Protein AF-A0A841FRS4-F1 (afdb_monomer_lite)

Secondary structure (DSSP, 8-state):
---HHHHHHHHHHHTT--HHHHHHHTTS-HHHHHHHHTTSS---HHHHHHHHHHTT--HHHHHHHHHHTT----SB---TTSGGGHHHHHHHHHHHHHTTTS-EEEE-TT-BEEEE-TTHHHHHTTS-GGGGBSS-BHHHHHH-TTTTGGGBTTHHHHHHHHHHHHHHHHHHH--HHHHHHHHHHHSSPP-S-------S-SSPPEEEEETTEEEEEEEEEEE-TT-SBHHHHH-EEEEEEESSHHHHHHHHHHHHHH-SS-------B-----------------------------------------------------------------TT-PPPP--HHHHHHHHHHHHHHHHHHHHHHH-PSPPP--------SS-EE-TTSSEEEETTTEEEEEHHHHHHHHHHH--TTS-EEEEEEEEEEEEETTEEEEEEEEEEE--TT-GGGHHHHHHS-TT--S---EESSHHHHHHHHTTPPTTPPPEEEETTEEES-TT-HHHHHHHHHHHHHHHHHHHHTT-TTS-SSSSBSSSTTSB---SSHHHHHHHHHHS-HHHHHHHHHHHTBGGG--PPTT-EEEEE--TT-TT----TT-S----EEEEEEEEETTEEEEEEE---S-TT-EES-EEEEEESTTTTT--HHHHHHHTSTT-SS-EEEEEE---

Organism: NCBI:txid714109

Sequence (675 aa):
METVGGLLRRWRHERRLSQLDLAIAADVSARHVSLVETGRSRPSAEMVLRLAAHLDVPLRDRNRLLVAAGFAPRYRQRPLDGPDMAAVREAVGRILRAHEPYPALVVDGHWNIVMHNAPVAFFFADADPGLLVAPVNMVRLGLSPHGLGSRIVNLAEVRALFRARLSRQAARTGDPVLAALYAEFFAEPEADAPVPAPAVEVATPMIFRFQGREVRLFSTVTTFGTAQDITLDEISIESYYPADADSAEALRDIADAYAGPSRANLPFRETTAPDLRTHRLHRARNPSRARRPARRAASVDGMTRHGHAEQPLAETVAHVHRPRREDAPAYRVAPDGRLGVLNAGGALALQRRAGNAAVGAILARHAGPRPVVQTYIPVTGGGRLSENRDVYKKGDHELYATEALVNSANVALQRPDASHIGLGITGIKAYTNGKTYGKVTPAYHHHAGDTGNDKLDTLNPSGSTNLMSLWADCGKSSRVVMGTKSGKAPHARWRGGTTSAAYNPATYSDEIYPKMMRKFLDAAKDKSYLTVNVHYTGNPRVLKYPATADEARAQYAALPEYVQRHLDKWAHINSGANPDVGGGYTMNTEYNMPGSGVVPGHRRWNFHWAGVILKDGSDNVTLENYAVGDPAVANQDWNFEMYGTVKKGQTFHDQHLGSGTHGTRASSFEVEPTP

Radius of gyration: 36.07 Å; chains: 1; bounding box: 124×67×96 Å

Structure (mmCIF, N/CA/C/O backbone):
data_AF-A0A841FRS4-F1
#
_entry.id   AF-A0A841FRS4-F1
#
loop_
_atom_site.group_PDB
_atom_site.id
_atom_site.type_symbol
_atom_site.label_atom_id
_atom_site.label_alt_id
_atom_site.label_comp_id
_atom_site.label_asym_id
_atom_site.label_entity_id
_atom_site.label_seq_id
_atom_site.pdbx_PDB_ins_code
_atom_site.Cartn_x
_atom_site.Cartn_y
_atom_site.Cartn_z
_atom_site.occupancy
_atom_site.B_iso_or_equiv
_atom_site.auth_seq_id
_atom_site.auth_comp_id
_atom_site.auth_asym_id
_atom_site.auth_atom_id
_atom_site.pdbx_PDB_model_num
ATOM 1 N N . MET A 1 1 ? -19.106 -1.575 -33.668 1.00 55.91 1 MET A N 1
ATOM 2 C CA . MET A 1 1 ? -18.610 -2.405 -32.549 1.00 55.91 1 MET A CA 1
ATOM 3 C C . MET A 1 1 ? -17.275 -1.840 -32.114 1.00 55.91 1 MET A C 1
ATOM 5 O O . MET A 1 1 ? -16.462 -1.545 -32.983 1.00 55.91 1 MET A O 1
ATOM 9 N N . GLU A 1 2 ? -17.066 -1.632 -30.817 1.00 75.75 2 GLU A N 1
ATOM 10 C CA . GLU A 1 2 ? -15.760 -1.194 -30.316 1.00 75.75 2 GLU A CA 1
ATOM 11 C C . GLU A 1 2 ? -14.730 -2.314 -30.471 1.00 75.75 2 GLU A C 1
ATOM 13 O O . GLU A 1 2 ? -15.018 -3.475 -30.187 1.00 75.75 2 GLU A O 1
ATOM 18 N N . THR A 1 3 ? -13.537 -1.973 -30.953 1.00 91.94 3 THR A N 1
ATOM 19 C CA . THR A 1 3 ? -12.428 -2.923 -31.079 1.00 91.94 3 THR A CA 1
ATOM 20 C C . THR A 1 3 ? -11.752 -3.125 -29.724 1.00 91.94 3 THR A C 1
ATOM 22 O O . THR A 1 3 ? -11.725 -2.209 -28.899 1.00 91.94 3 THR A O 1
ATOM 25 N N . VAL A 1 4 ? -11.129 -4.289 -29.503 1.00 94.50 4 VAL A N 1
ATOM 26 C CA . VAL A 1 4 ? -10.313 -4.529 -28.296 1.00 94.50 4 VAL A CA 1
ATOM 27 C C . VAL A 1 4 ? -9.235 -3.453 -28.105 1.00 94.50 4 VAL A C 1
ATOM 29 O O . VAL A 1 4 ? -9.023 -2.985 -26.990 1.00 94.50 4 VAL A O 1
ATOM 32 N N . GLY A 1 5 ? -8.606 -3.000 -29.195 1.00 94.25 5 GLY A N 1
ATOM 33 C CA . GLY A 1 5 ? -7.614 -1.926 -29.164 1.00 94.25 5 GLY A CA 1
ATOM 34 C C . GLY A 1 5 ? -8.194 -0.584 -28.715 1.00 94.25 5 GLY A C 1
ATOM 35 O O . GLY A 1 5 ? -7.595 0.096 -27.884 1.00 94.25 5 GLY A O 1
ATOM 36 N N . GLY A 1 6 ? -9.388 -0.228 -29.203 1.00 93.69 6 GLY A N 1
ATOM 37 C CA . GLY A 1 6 ? -10.099 0.981 -28.781 1.00 93.69 6 GLY A CA 1
ATOM 38 C C . GLY A 1 6 ? -10.500 0.941 -27.305 1.00 93.69 6 GLY A C 1
ATOM 39 O O . GLY A 1 6 ? -10.307 1.927 -26.594 1.00 93.69 6 GLY A O 1
ATOM 40 N N . LEU A 1 7 ? -10.980 -0.213 -26.832 1.00 92.00 7 LEU A N 1
ATOM 41 C CA . LEU A 1 7 ? -11.322 -0.439 -25.426 1.00 92.00 7 LEU A CA 1
ATOM 42 C C . LEU A 1 7 ? -10.092 -0.324 -24.513 1.00 92.00 7 LEU A C 1
ATOM 44 O O . LEU A 1 7 ? -10.124 0.432 -23.546 1.00 92.00 7 LEU A O 1
ATOM 48 N N . LEU A 1 8 ? -8.991 -1.015 -24.832 1.00 93.62 8 LEU A N 1
ATOM 49 C CA . LEU A 1 8 ? -7.739 -0.938 -24.063 1.00 93.62 8 LEU A CA 1
ATOM 50 C C . LEU A 1 8 ? -7.176 0.485 -24.034 1.00 93.62 8 LEU A C 1
ATOM 52 O O . LEU A 1 8 ? -6.759 0.966 -22.982 1.00 93.62 8 LEU A O 1
ATOM 56 N N . ARG A 1 9 ? -7.220 1.188 -25.172 1.00 93.62 9 ARG A N 1
ATOM 57 C CA . ARG A 1 9 ? -6.808 2.589 -25.255 1.00 93.62 9 ARG A CA 1
ATOM 58 C C . ARG A 1 9 ? -7.649 3.472 -24.332 1.00 93.62 9 ARG A C 1
ATOM 60 O O . ARG A 1 9 ? -7.078 4.323 -23.657 1.00 93.62 9 ARG A O 1
ATOM 67 N N . ARG A 1 10 ? -8.975 3.296 -24.293 1.00 89.88 10 ARG A N 1
ATOM 68 C CA . ARG A 1 10 ? -9.862 4.061 -23.398 1.00 89.88 10 ARG A CA 1
ATOM 69 C C . ARG A 1 10 ? -9.497 3.835 -21.935 1.00 89.88 10 ARG A C 1
ATOM 71 O O . ARG A 1 10 ? -9.205 4.806 -21.246 1.00 89.88 10 ARG A O 1
ATOM 78 N N . TRP A 1 11 ? -9.402 2.572 -21.522 1.00 89.69 11 TRP A N 1
ATOM 79 C CA . TRP A 1 11 ? -8.978 2.188 -20.175 1.00 89.69 11 TRP A CA 1
ATOM 80 C C . TRP A 1 11 ? -7.642 2.821 -19.787 1.00 89.69 11 TRP A C 1
ATOM 82 O O . TRP A 1 11 ? -7.498 3.391 -18.709 1.00 89.69 11 TRP A O 1
ATOM 92 N N . ARG A 1 12 ? -6.668 2.796 -20.699 1.00 92.19 12 ARG A N 1
ATOM 93 C CA . ARG A 1 12 ? -5.364 3.420 -20.482 1.00 92.19 12 ARG A CA 1
ATOM 94 C C . ARG A 1 12 ? -5.454 4.939 -20.290 1.00 92.19 12 ARG A C 1
ATOM 96 O O . ARG A 1 12 ? -4.792 5.470 -19.398 1.00 92.19 12 ARG A O 1
ATOM 103 N N . HIS A 1 13 ? -6.258 5.636 -21.096 1.00 86.81 13 HIS A N 1
ATOM 104 C CA . HIS A 1 13 ? -6.471 7.084 -20.951 1.00 86.81 13 HIS A CA 1
ATOM 105 C C . HIS A 1 13 ? -7.177 7.435 -19.640 1.00 86.81 13 HIS A C 1
ATOM 107 O O . HIS A 1 13 ? -6.750 8.363 -18.958 1.00 86.81 13 HIS A O 1
ATOM 113 N N . GLU A 1 14 ? -8.188 6.665 -19.238 1.00 79.31 14 GLU A N 1
ATOM 114 C CA . GLU A 1 14 ? -8.874 6.842 -17.950 1.00 79.31 14 GLU A CA 1
ATOM 115 C C . GLU A 1 14 ? -7.922 6.663 -16.758 1.00 79.31 14 GLU A C 1
ATOM 117 O O . GLU A 1 14 ? -8.024 7.386 -15.767 1.00 79.31 14 GLU A O 1
ATOM 122 N N . ARG A 1 15 ? -6.953 5.744 -16.864 1.00 78.31 15 ARG A N 1
ATOM 123 C CA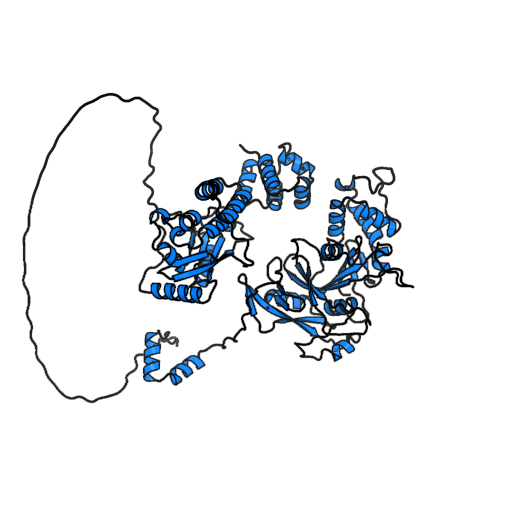 . ARG A 1 15 ? -5.893 5.532 -15.861 1.00 78.31 15 ARG A CA 1
ATOM 124 C C . ARG A 1 15 ? -4.706 6.489 -15.999 1.00 78.31 15 ARG A C 1
ATOM 126 O O . ARG A 1 15 ? -3.776 6.409 -15.205 1.00 78.31 15 ARG A O 1
ATOM 133 N N . ARG A 1 16 ? -4.737 7.404 -16.977 1.00 82.25 16 ARG A N 1
ATOM 134 C CA . ARG A 1 16 ? -3.677 8.388 -17.265 1.00 82.25 16 ARG A CA 1
ATOM 135 C C . ARG A 1 16 ? -2.296 7.759 -17.489 1.00 82.25 16 ARG A C 1
ATOM 137 O O . ARG A 1 16 ? -1.280 8.369 -17.175 1.00 82.25 16 ARG A O 1
ATOM 144 N N . LEU A 1 17 ? -2.258 6.553 -18.052 1.00 81.50 17 LEU A N 1
ATOM 145 C CA . LEU A 1 17 ? -1.013 5.848 -18.356 1.00 81.50 17 LEU A CA 1
ATOM 146 C C . LEU A 1 17 ? -0.582 6.114 -19.803 1.00 81.50 17 LEU A C 1
ATOM 148 O O . LEU A 1 17 ? -1.403 6.120 -20.727 1.00 81.50 17 LEU A O 1
ATOM 152 N N . SER A 1 18 ? 0.715 6.299 -20.052 1.00 89.69 18 SER A N 1
ATOM 153 C CA . SER A 1 18 ? 1.227 6.282 -21.425 1.00 89.69 18 SER A CA 1
ATOM 154 C C . SER A 1 18 ? 1.300 4.842 -21.957 1.00 89.69 18 SER A C 1
ATOM 156 O O . SER A 1 18 ? 1.256 3.871 -21.198 1.00 89.69 18 SER A O 1
ATOM 158 N N . GLN A 1 19 ? 1.412 4.668 -23.281 1.00 89.25 19 GLN A N 1
ATOM 159 C CA . GLN A 1 19 ? 1.651 3.335 -23.866 1.00 89.25 19 GLN A CA 1
ATOM 160 C C . GLN A 1 19 ? 2.943 2.705 -23.325 1.00 89.25 19 GLN A C 1
ATOM 162 O O . GLN A 1 19 ? 3.029 1.484 -23.227 1.00 89.25 19 GLN A O 1
ATOM 167 N N . LEU A 1 20 ? 3.933 3.536 -22.978 1.00 77.31 20 LEU A N 1
ATOM 168 C CA . LEU A 1 20 ? 5.195 3.099 -22.398 1.00 77.31 20 LEU A CA 1
ATOM 169 C C . LEU A 1 20 ? 5.009 2.617 -20.956 1.00 77.31 20 LEU A C 1
ATOM 171 O O . LEU A 1 20 ? 5.483 1.533 -20.633 1.00 77.31 20 LEU A O 1
ATOM 175 N N . ASP A 1 21 ? 4.271 3.357 -20.127 1.00 72.50 21 ASP A N 1
ATOM 176 C CA . ASP A 1 21 ? 4.026 2.972 -18.729 1.00 72.50 21 ASP A CA 1
ATOM 177 C C . ASP A 1 21 ? 3.268 1.647 -18.644 1.00 72.50 21 ASP A C 1
ATOM 179 O O . ASP A 1 21 ? 3.657 0.750 -17.896 1.00 72.50 21 ASP A O 1
ATOM 183 N N . LEU A 1 22 ? 2.234 1.479 -19.478 1.00 84.12 22 LEU A N 1
ATOM 184 C CA . LEU A 1 22 ? 1.501 0.217 -19.567 1.00 84.12 22 LEU A CA 1
ATOM 185 C C . LEU A 1 22 ? 2.404 -0.924 -20.048 1.00 84.12 22 LEU A C 1
ATOM 187 O O . LEU A 1 22 ? 2.323 -2.034 -19.531 1.00 84.12 22 LEU A O 1
ATOM 191 N N . ALA A 1 23 ? 3.268 -0.666 -21.028 1.00 81.56 23 ALA A N 1
ATOM 192 C CA . ALA A 1 23 ? 4.183 -1.672 -21.545 1.00 81.56 23 ALA A CA 1
ATOM 193 C C . ALA A 1 23 ? 5.207 -2.125 -20.495 1.00 81.56 23 ALA A C 1
ATOM 195 O O . ALA A 1 23 ? 5.473 -3.318 -20.390 1.00 81.56 23 ALA A O 1
ATOM 196 N N . ILE A 1 24 ? 5.730 -1.194 -19.690 1.00 72.06 24 ILE A N 1
ATOM 197 C CA . ILE A 1 24 ? 6.633 -1.492 -18.573 1.00 72.06 24 ILE A CA 1
ATOM 198 C C . ILE A 1 24 ? 5.905 -2.310 -17.508 1.00 72.06 24 ILE A C 1
ATOM 200 O O . ILE A 1 24 ? 6.405 -3.358 -17.105 1.00 72.06 24 ILE A O 1
ATOM 204 N N . ALA A 1 25 ? 4.723 -1.856 -17.079 1.00 70.88 25 ALA A N 1
ATOM 205 C CA . ALA A 1 25 ? 3.932 -2.546 -16.066 1.00 70.88 25 ALA A CA 1
ATOM 206 C C . ALA A 1 25 ? 3.606 -3.978 -16.506 1.00 70.88 25 ALA A C 1
ATOM 208 O O . ALA A 1 25 ? 3.801 -4.920 -15.744 1.00 70.88 25 ALA A O 1
ATOM 209 N N . ALA A 1 26 ? 3.197 -4.131 -17.765 1.00 79.31 26 ALA A N 1
ATOM 210 C CA . ALA A 1 26 ? 2.858 -5.408 -18.359 1.00 79.31 26 ALA A CA 1
ATOM 211 C C . ALA A 1 26 ? 4.053 -6.198 -18.890 1.00 79.31 26 ALA A C 1
ATOM 213 O O . ALA A 1 26 ? 3.813 -7.250 -19.460 1.00 79.31 26 ALA A O 1
ATOM 214 N N . ASP A 1 27 ? 5.300 -5.748 -18.727 1.00 80.44 27 ASP A N 1
ATOM 215 C CA . ASP A 1 27 ? 6.506 -6.408 -19.254 1.00 80.44 27 ASP A CA 1
ATOM 216 C C . ASP A 1 27 ? 6.335 -6.880 -20.724 1.00 80.44 27 ASP A C 1
ATOM 218 O O . ASP A 1 27 ? 6.475 -8.044 -21.106 1.00 80.44 27 ASP A O 1
ATOM 222 N N . VAL A 1 28 ? 5.958 -5.918 -21.570 1.00 84.50 28 VAL A N 1
ATOM 223 C CA . VAL A 1 28 ? 5.842 -6.039 -23.031 1.00 84.50 28 VAL A CA 1
ATOM 224 C C . VAL A 1 28 ? 6.483 -4.825 -23.708 1.00 84.50 28 VAL A C 1
ATOM 226 O O . VAL A 1 28 ? 6.832 -3.842 -23.065 1.00 84.50 28 VAL A O 1
ATOM 229 N N . SER A 1 29 ? 6.652 -4.849 -25.035 1.00 82.50 29 SER A N 1
ATOM 230 C CA . SER A 1 29 ? 7.162 -3.665 -25.742 1.00 82.50 29 SER A CA 1
ATOM 231 C C . SER A 1 29 ? 6.070 -2.610 -25.952 1.00 82.50 29 SER A C 1
ATOM 233 O O . SER A 1 29 ? 4.941 -2.935 -26.325 1.00 82.50 29 SER A O 1
ATOM 235 N N . ALA A 1 30 ? 6.424 -1.327 -25.822 1.00 80.81 30 ALA A N 1
ATOM 236 C CA . ALA A 1 30 ? 5.524 -0.211 -26.140 1.00 80.81 30 ALA A CA 1
ATOM 237 C C . ALA A 1 30 ? 5.029 -0.264 -27.597 1.00 80.81 30 ALA A C 1
ATOM 239 O O . ALA A 1 30 ? 3.873 0.043 -27.885 1.00 80.81 30 ALA A O 1
ATOM 240 N N . ARG A 1 31 ? 5.874 -0.757 -28.517 1.00 83.94 31 ARG A N 1
ATOM 241 C CA . ARG A 1 31 ? 5.486 -1.053 -29.903 1.00 83.94 31 ARG A CA 1
ATOM 242 C C . ARG A 1 31 ? 4.342 -2.068 -29.964 1.00 83.94 31 ARG A C 1
ATOM 244 O O . ARG A 1 31 ? 3.422 -1.881 -30.753 1.00 83.94 31 ARG A O 1
ATOM 251 N N . HIS A 1 32 ? 4.381 -3.125 -29.154 1.00 85.31 32 HIS A N 1
ATOM 252 C CA . HIS A 1 32 ? 3.326 -4.136 -29.123 1.00 85.31 32 HIS A CA 1
ATOM 253 C C . HIS A 1 32 ? 2.005 -3.562 -28.594 1.00 85.31 32 HIS A C 1
ATOM 255 O O . HIS A 1 32 ? 0.976 -3.758 -29.234 1.00 85.31 32 HIS A O 1
ATOM 261 N N . VAL A 1 33 ? 2.040 -2.778 -27.508 1.00 90.88 33 VAL A N 1
ATOM 262 C CA . VAL A 1 33 ? 0.860 -2.052 -26.992 1.00 90.88 33 VAL A CA 1
ATOM 263 C C . VAL A 1 33 ? 0.270 -1.137 -28.069 1.00 90.88 33 VAL A C 1
ATOM 265 O O . VAL A 1 33 ? -0.930 -1.172 -28.327 1.00 90.88 33 VAL A O 1
ATOM 268 N N . SER A 1 34 ? 1.120 -0.384 -28.772 1.00 91.94 34 SER A N 1
ATOM 269 C CA . SER A 1 34 ? 0.702 0.506 -29.861 1.00 91.94 34 SER A CA 1
ATOM 270 C C . SER A 1 34 ? 0.026 -0.240 -31.021 1.00 91.94 34 SER A C 1
ATOM 272 O O . SER A 1 34 ? -1.024 0.183 -31.512 1.00 91.94 34 SER A O 1
ATOM 274 N N . LEU A 1 35 ? 0.573 -1.385 -31.444 1.00 91.19 35 LEU A N 1
ATOM 275 C CA . LEU A 1 35 ? -0.026 -2.213 -32.498 1.00 91.19 35 LEU A CA 1
ATOM 276 C C . LEU A 1 35 ? -1.387 -2.787 -32.081 1.00 91.19 35 LEU A C 1
ATOM 278 O O . LEU A 1 35 ? -2.303 -2.810 -32.903 1.00 91.19 35 LEU A O 1
ATOM 282 N N . VAL A 1 36 ? -1.540 -3.189 -30.815 1.00 94.75 36 VAL A N 1
ATOM 283 C CA . VAL A 1 36 ? -2.816 -3.681 -30.277 1.00 94.75 36 VAL A CA 1
ATOM 284 C C . VAL A 1 36 ? -3.855 -2.558 -30.245 1.00 94.75 36 VAL A C 1
ATOM 286 O O . VAL A 1 36 ? -4.956 -2.730 -30.762 1.00 94.75 36 VAL A O 1
ATOM 289 N N . GLU A 1 37 ? -3.506 -1.384 -29.710 1.00 95.56 37 GLU A N 1
ATOM 290 C CA . GLU A 1 37 ? -4.422 -0.236 -29.619 1.00 95.56 37 GLU A CA 1
ATOM 291 C C . GLU A 1 37 ? -4.869 0.298 -30.984 1.00 95.56 37 GLU A C 1
ATOM 293 O O . GLU A 1 37 ? -5.994 0.775 -31.128 1.00 95.56 37 GLU A O 1
ATOM 298 N N . THR A 1 38 ? -4.002 0.208 -31.996 1.00 93.06 38 THR A N 1
ATOM 299 C CA . THR A 1 38 ? -4.298 0.638 -33.374 1.00 93.06 38 THR A CA 1
ATOM 300 C C . THR A 1 38 ? -4.957 -0.448 -34.226 1.00 93.06 38 THR A C 1
ATOM 302 O O . THR A 1 38 ? -5.275 -0.198 -35.386 1.00 93.06 38 THR A O 1
ATOM 305 N N . GLY A 1 39 ? -5.159 -1.656 -33.684 1.00 90.56 39 GLY A N 1
ATOM 306 C CA . GLY A 1 39 ? -5.725 -2.792 -34.417 1.00 90.56 39 GLY A CA 1
ATOM 307 C C . GLY A 1 39 ? -4.799 -3.375 -35.491 1.00 90.56 39 GLY A C 1
ATOM 308 O O . GLY A 1 39 ? -5.239 -4.165 -36.323 1.00 90.56 39 GLY A O 1
ATOM 309 N N . ARG A 1 40 ? -3.514 -3.000 -35.484 1.00 89.00 40 ARG A N 1
ATOM 310 C CA . ARG A 1 40 ? -2.483 -3.508 -36.403 1.00 89.00 40 ARG A CA 1
ATOM 311 C C . ARG A 1 40 ? -1.922 -4.869 -35.985 1.00 89.00 40 ARG A C 1
ATOM 313 O O . ARG A 1 40 ? -1.191 -5.483 -36.757 1.00 89.00 40 ARG A O 1
ATOM 320 N N . SER A 1 41 ? -2.253 -5.349 -34.789 1.00 90.06 41 SER A N 1
ATOM 321 C CA . SER A 1 41 ? -2.001 -6.721 -34.347 1.00 90.06 41 SER A CA 1
ATOM 322 C C . SER A 1 41 ? -3.253 -7.337 -33.724 1.00 90.06 41 SER A C 1
ATOM 324 O O . SER A 1 41 ? -4.112 -6.640 -33.181 1.00 90.06 41 SER A O 1
ATOM 326 N N . ARG A 1 42 ? -3.351 -8.669 -33.795 1.00 89.19 42 ARG A N 1
ATOM 327 C CA . ARG A 1 42 ? -4.353 -9.451 -33.062 1.00 89.19 42 ARG A CA 1
ATOM 328 C C . ARG A 1 42 ? -3.720 -9.960 -31.761 1.00 89.19 42 ARG A C 1
ATOM 330 O O . ARG A 1 42 ? -2.845 -10.823 -31.845 1.00 89.19 42 ARG A O 1
ATOM 337 N N . PRO A 1 43 ? -4.089 -9.430 -30.581 1.00 94.06 43 PRO A N 1
ATOM 338 C CA . PRO A 1 43 ? -3.563 -9.933 -29.316 1.00 94.06 43 PRO A CA 1
ATOM 339 C C . PRO A 1 43 ? -4.119 -11.332 -29.015 1.00 94.06 43 PRO A C 1
ATOM 341 O O . PRO A 1 43 ? -5.250 -11.651 -29.381 1.00 94.06 43 PRO A O 1
ATOM 344 N N . SER A 1 44 ? -3.347 -12.162 -28.312 1.00 94.06 44 SER A N 1
ATOM 345 C CA . SER A 1 44 ? -3.880 -13.392 -27.715 1.00 94.06 44 SER A CA 1
ATOM 346 C C . SER A 1 44 ? -4.808 -13.063 -26.538 1.00 94.06 44 SER A C 1
ATOM 348 O O . SER A 1 44 ? -4.700 -11.989 -25.943 1.00 94.06 44 SER A O 1
ATOM 350 N N . ALA A 1 45 ? -5.678 -14.000 -26.147 1.00 93.38 45 ALA A N 1
ATOM 351 C CA . ALA A 1 45 ? -6.518 -13.846 -24.954 1.00 93.38 45 ALA A CA 1
ATOM 352 C C . ALA A 1 45 ? -5.683 -13.544 -23.695 1.00 93.38 45 ALA A C 1
ATOM 354 O O . ALA A 1 45 ? -6.075 -12.732 -22.863 1.00 93.38 45 ALA A O 1
ATOM 355 N N . GLU A 1 46 ? -4.501 -14.156 -23.595 1.00 94.12 46 GLU A N 1
ATOM 356 C CA . GLU A 1 46 ? -3.575 -13.936 -22.485 1.00 94.12 46 GLU A CA 1
ATOM 357 C C . GLU A 1 46 ? -2.976 -12.528 -22.501 1.00 94.12 46 GLU A C 1
ATOM 359 O O . GLU A 1 46 ? -2.911 -11.870 -21.469 1.00 94.12 46 GLU A O 1
ATOM 364 N N . MET A 1 47 ? -2.618 -12.014 -23.683 1.00 94.31 47 MET A N 1
ATOM 365 C CA . MET A 1 47 ? -2.142 -10.638 -23.829 1.00 94.31 47 MET A CA 1
ATOM 366 C C . MET A 1 47 ? -3.227 -9.622 -23.451 1.00 94.31 47 MET A C 1
ATOM 368 O O . MET A 1 47 ? -2.941 -8.644 -22.765 1.00 94.31 47 MET A O 1
ATOM 372 N N . VAL A 1 48 ? -4.480 -9.864 -23.855 1.00 96.19 48 VAL A N 1
ATOM 373 C CA . VAL A 1 48 ? -5.618 -9.010 -23.477 1.00 96.19 48 VAL A CA 1
ATOM 374 C C . VAL A 1 48 ? -5.762 -8.946 -21.957 1.00 96.19 48 VAL A C 1
ATOM 376 O O . VAL A 1 48 ? -5.877 -7.856 -21.403 1.00 96.19 48 VAL A O 1
ATOM 379 N N . LEU A 1 49 ? -5.713 -10.092 -21.276 1.00 93.50 49 LEU A N 1
ATOM 380 C CA . LEU A 1 49 ? -5.853 -10.150 -19.821 1.00 93.50 49 LEU A CA 1
ATOM 381 C C . LEU A 1 49 ? -4.651 -9.570 -19.082 1.00 93.50 49 LEU A C 1
ATOM 383 O O . LEU A 1 49 ? -4.850 -8.895 -18.077 1.00 93.50 49 LEU A O 1
ATOM 387 N N . ARG A 1 50 ? -3.432 -9.766 -19.598 1.00 92.31 50 ARG A N 1
ATOM 388 C CA . ARG A 1 50 ? -2.212 -9.162 -19.051 1.00 92.31 50 ARG A CA 1
ATOM 389 C C . ARG A 1 50 ? -2.313 -7.638 -19.060 1.00 92.31 50 ARG A C 1
ATOM 391 O O . ARG A 1 50 ? -2.163 -7.011 -18.019 1.00 92.31 50 ARG A O 1
ATOM 398 N N . LEU A 1 51 ? -2.651 -7.041 -20.205 1.00 93.50 51 LEU A N 1
ATOM 399 C CA . LEU A 1 51 ? -2.840 -5.589 -20.307 1.00 93.50 51 LEU A CA 1
ATOM 400 C C . LEU A 1 51 ? -3.998 -5.104 -19.425 1.00 93.50 51 LEU A C 1
ATOM 402 O O . LEU A 1 51 ? -3.866 -4.094 -18.744 1.00 93.50 51 LEU A O 1
ATOM 406 N N . ALA A 1 52 ? -5.112 -5.838 -19.393 1.00 92.31 52 ALA A N 1
ATOM 407 C CA . ALA A 1 52 ? -6.269 -5.488 -18.576 1.00 92.31 52 ALA A CA 1
ATOM 408 C C . ALA A 1 52 ? -5.986 -5.557 -17.063 1.00 92.31 52 ALA A C 1
ATOM 410 O O . ALA A 1 52 ? -6.550 -4.772 -16.302 1.00 92.31 52 ALA A O 1
ATOM 411 N N . ALA A 1 53 ? -5.103 -6.458 -16.621 1.00 85.94 53 ALA A N 1
ATOM 412 C CA . ALA A 1 53 ? -4.670 -6.544 -15.230 1.00 85.94 53 ALA A CA 1
ATOM 413 C C . ALA A 1 53 ? -3.881 -5.300 -14.803 1.00 85.94 53 ALA A C 1
ATOM 415 O O . ALA A 1 53 ? -4.208 -4.705 -13.787 1.00 85.94 53 ALA A O 1
ATOM 416 N N . HIS A 1 54 ? -2.920 -4.848 -15.614 1.00 87.88 54 HIS A N 1
ATOM 417 C CA . HIS A 1 54 ? -2.122 -3.647 -15.318 1.00 87.88 54 HIS A CA 1
ATOM 418 C C . HIS A 1 54 ? -2.870 -2.322 -15.514 1.00 87.88 54 HIS A C 1
ATOM 420 O O . HIS A 1 54 ? -2.372 -1.266 -15.137 1.00 87.88 54 HIS A O 1
ATOM 426 N N . LEU A 1 55 ? -4.058 -2.375 -16.112 1.00 87.25 55 LEU A N 1
ATOM 427 C CA . LEU A 1 55 ? -4.979 -1.248 -16.231 1.00 87.25 55 LEU A CA 1
ATOM 428 C C . LEU A 1 55 ? -6.056 -1.243 -15.131 1.00 87.25 55 LEU A C 1
ATOM 430 O O . LEU A 1 55 ? -6.935 -0.379 -15.158 1.00 87.25 55 LEU A O 1
ATOM 434 N N . ASP A 1 56 ? -6.023 -2.197 -14.191 1.00 81.06 56 ASP A N 1
ATOM 435 C CA . ASP A 1 56 ? -7.064 -2.398 -13.174 1.00 81.06 56 ASP A CA 1
ATOM 436 C C . ASP A 1 56 ? -8.475 -2.412 -13.790 1.00 81.06 56 ASP A C 1
ATOM 438 O O . ASP A 1 56 ? -9.399 -1.719 -13.343 1.00 81.06 56 ASP A O 1
ATOM 442 N N . VAL A 1 57 ? -8.626 -3.163 -14.886 1.00 87.69 57 VAL A N 1
ATOM 443 C CA . VAL A 1 57 ? -9.914 -3.349 -15.564 1.00 87.69 57 VAL A CA 1
ATOM 444 C C . VAL A 1 57 ? -10.762 -4.335 -14.749 1.00 87.69 57 VAL A C 1
ATOM 446 O O . VAL A 1 57 ? -10.266 -5.437 -14.477 1.00 87.69 57 VAL A O 1
ATOM 449 N N . PRO A 1 58 ? -12.020 -4.000 -14.397 1.00 85.25 58 PRO A N 1
ATOM 450 C CA . PRO A 1 58 ? -12.937 -4.896 -13.680 1.00 85.25 58 PRO A CA 1
ATOM 451 C C . PRO A 1 58 ? -13.194 -6.218 -14.416 1.00 85.25 58 PRO A C 1
ATOM 453 O O . PRO A 1 58 ? -13.120 -6.270 -15.648 1.00 85.25 58 PRO A O 1
ATOM 456 N N . LEU A 1 59 ? -13.546 -7.294 -13.700 1.00 89.06 59 LEU A N 1
ATOM 457 C CA . LEU A 1 59 ? -13.707 -8.626 -14.314 1.00 89.06 59 LEU A CA 1
ATOM 458 C C . LEU A 1 59 ? -14.764 -8.656 -15.431 1.00 89.06 59 LEU A C 1
ATOM 460 O O . LEU A 1 59 ? -14.566 -9.305 -16.467 1.00 89.06 59 LEU A O 1
ATOM 464 N N . ARG A 1 60 ? -15.864 -7.912 -15.261 1.00 88.31 60 ARG A N 1
ATOM 465 C CA . ARG A 1 60 ? -16.910 -7.751 -16.283 1.00 88.31 60 ARG A CA 1
ATOM 466 C C . ARG A 1 60 ? -16.350 -7.153 -17.571 1.00 88.31 60 ARG A C 1
ATOM 468 O O . ARG A 1 60 ? -16.613 -7.660 -18.663 1.00 88.31 60 ARG A O 1
ATOM 475 N N . ASP A 1 61 ? -15.540 -6.111 -17.454 1.00 89.25 61 ASP A N 1
ATOM 476 C CA . ASP A 1 61 ? -14.938 -5.433 -18.598 1.00 89.25 61 ASP A CA 1
ATOM 477 C C . ASP A 1 61 ? -13.791 -6.235 -19.218 1.00 89.25 61 ASP A C 1
ATOM 479 O O . ASP A 1 61 ? -13.594 -6.181 -20.432 1.00 89.25 61 ASP A O 1
ATOM 483 N N . ARG A 1 62 ? -13.110 -7.090 -18.446 1.00 92.69 62 ARG A N 1
ATOM 484 C CA . ARG A 1 62 ? -12.187 -8.092 -19.007 1.00 92.69 62 ARG A CA 1
ATOM 485 C C . ARG A 1 62 ? -12.911 -9.079 -19.919 1.00 92.69 62 ARG A C 1
ATOM 487 O O . ARG A 1 62 ? -12.399 -9.402 -20.989 1.00 92.69 62 ARG A O 1
ATOM 494 N N . ASN A 1 63 ? -14.116 -9.518 -19.556 1.00 92.88 63 ASN A N 1
ATOM 495 C CA . ASN A 1 63 ? -14.939 -10.327 -20.458 1.00 92.88 63 ASN A CA 1
ATOM 496 C C . ASN A 1 63 ? -15.353 -9.549 -21.713 1.00 92.88 63 ASN A C 1
ATOM 498 O O . ASN A 1 63 ? -15.298 -10.108 -22.807 1.00 92.88 63 ASN A O 1
ATOM 502 N N . ARG A 1 64 ? -15.709 -8.261 -21.588 1.00 91.88 64 ARG A N 1
ATOM 503 C CA . ARG A 1 64 ? -16.001 -7.405 -22.755 1.00 91.88 64 ARG A CA 1
ATOM 504 C C . ARG A 1 64 ? -14.790 -7.292 -23.688 1.00 91.88 64 ARG A C 1
ATOM 506 O O . ARG A 1 64 ? -14.947 -7.434 -24.898 1.00 91.88 64 ARG A O 1
ATOM 513 N N . LEU A 1 65 ? -13.589 -7.112 -23.136 1.00 94.06 65 LEU A N 1
ATOM 514 C CA . LEU A 1 65 ? -12.330 -7.092 -23.888 1.00 94.06 65 LEU A CA 1
ATOM 515 C C . LEU A 1 65 ? -12.063 -8.415 -24.620 1.00 94.06 65 LEU A C 1
ATOM 517 O O . LEU A 1 65 ? -11.691 -8.398 -25.793 1.00 94.06 65 LEU A O 1
ATOM 521 N N . LEU A 1 66 ? -12.277 -9.554 -23.954 1.00 95.06 66 LEU A N 1
ATOM 522 C CA . LEU A 1 66 ? -12.119 -10.883 -24.552 1.00 95.06 66 LEU A CA 1
ATOM 523 C C . LEU A 1 66 ? -13.082 -11.094 -25.724 1.00 95.06 66 LEU A C 1
ATOM 525 O O . LEU A 1 66 ? -12.646 -11.488 -26.804 1.00 95.06 66 LEU A O 1
ATOM 529 N N . VAL A 1 67 ? -14.362 -10.759 -25.542 1.00 94.81 67 VAL A N 1
ATOM 530 C CA . VAL A 1 67 ? -15.379 -10.866 -26.599 1.00 94.81 67 VAL A CA 1
ATOM 531 C C . VAL A 1 67 ? -15.045 -9.946 -27.774 1.00 94.81 67 VAL A C 1
ATOM 533 O O . VAL A 1 67 ? -15.088 -10.385 -28.922 1.00 94.81 67 VAL A O 1
ATOM 536 N N . ALA A 1 68 ? -14.629 -8.703 -27.511 1.00 93.69 68 ALA A N 1
ATOM 537 C CA . ALA A 1 68 ? -14.202 -7.761 -28.550 1.00 93.69 68 ALA A CA 1
ATOM 538 C C . ALA A 1 68 ? -12.942 -8.219 -29.311 1.00 93.69 68 ALA A C 1
ATOM 540 O O . ALA A 1 68 ? -12.706 -7.778 -30.437 1.00 93.69 68 ALA A O 1
ATOM 541 N N . ALA A 1 69 ? -12.135 -9.099 -28.714 1.00 93.69 69 ALA A N 1
ATOM 542 C CA . ALA A 1 69 ? -10.982 -9.736 -29.345 1.00 93.69 69 ALA A CA 1
ATOM 543 C C . ALA A 1 69 ? -11.316 -11.072 -30.043 1.00 93.69 69 ALA A C 1
ATOM 545 O O . ALA A 1 69 ? -10.431 -11.666 -30.657 1.00 93.69 69 ALA A O 1
ATOM 546 N N . GLY A 1 70 ? -12.572 -11.531 -29.987 1.00 94.00 70 GLY A N 1
ATOM 547 C CA . GLY A 1 70 ? -13.022 -12.790 -30.592 1.00 94.00 70 GLY A CA 1
ATOM 548 C C . GLY A 1 70 ? -12.821 -14.030 -29.714 1.00 94.00 70 GLY A C 1
ATOM 549 O O . GLY A 1 70 ? -12.822 -15.144 -30.231 1.00 94.00 70 GLY A O 1
ATOM 550 N N . PHE A 1 71 ? -12.644 -13.858 -28.402 1.00 95.69 71 PHE A N 1
ATOM 551 C CA . PHE A 1 71 ? -12.484 -14.945 -27.435 1.00 95.69 71 PHE A CA 1
ATOM 552 C C . PHE A 1 71 ? -13.729 -15.121 -26.556 1.00 95.69 71 PHE A C 1
ATOM 554 O O . PHE A 1 71 ? -14.520 -14.198 -26.365 1.00 95.69 71 PHE A O 1
ATOM 561 N N . ALA A 1 72 ? -13.885 -16.314 -25.978 1.00 92.19 72 ALA A N 1
ATOM 562 C CA . ALA A 1 72 ? -14.936 -16.577 -25.002 1.00 92.19 72 ALA A CA 1
ATOM 563 C C . ALA A 1 72 ? -14.677 -15.821 -23.676 1.00 92.19 72 ALA A C 1
ATOM 565 O O . ALA A 1 72 ? -13.516 -15.688 -23.268 1.00 92.19 72 ALA A O 1
ATOM 566 N N . PRO A 1 73 ? -15.731 -15.362 -22.973 1.00 91.69 73 PRO A N 1
ATOM 567 C CA . PRO A 1 73 ? -15.627 -14.856 -21.603 1.00 91.69 73 PRO A CA 1
ATOM 568 C C . PRO A 1 73 ? -14.940 -15.868 -20.670 1.00 91.69 73 PRO A C 1
ATOM 570 O O . PRO A 1 73 ? -15.200 -17.067 -20.770 1.00 91.69 73 PRO A O 1
ATOM 573 N N . ARG A 1 74 ? -14.091 -15.398 -19.745 1.00 90.00 74 ARG A N 1
ATOM 574 C CA . ARG A 1 74 ? -13.410 -16.260 -18.754 1.00 90.00 74 ARG A CA 1
ATOM 575 C C . ARG A 1 74 ? -14.021 -16.172 -17.357 1.00 90.00 74 ARG A C 1
ATOM 577 O O . ARG A 1 74 ? -14.036 -17.169 -16.643 1.00 90.00 74 ARG A O 1
ATOM 584 N N . TYR A 1 75 ? -14.523 -15.004 -16.968 1.00 87.12 75 TYR A N 1
ATOM 585 C CA . TYR A 1 75 ? -15.053 -14.780 -15.622 1.00 87.12 75 TYR A CA 1
ATOM 586 C C . TYR A 1 75 ? -16.556 -15.045 -15.591 1.00 87.12 75 TYR A C 1
ATOM 588 O O . TYR A 1 75 ? -17.287 -14.608 -16.480 1.00 87.12 75 TYR A O 1
ATOM 596 N N . ARG A 1 76 ? -17.030 -15.774 -14.584 1.00 88.00 76 ARG A N 1
ATOM 597 C CA . ARG A 1 76 ? -18.462 -16.045 -14.410 1.00 88.00 76 ARG A CA 1
ATOM 598 C C . ARG A 1 76 ? -19.107 -14.926 -13.598 1.00 88.00 76 ARG A C 1
ATOM 600 O O . ARG A 1 76 ? -18.430 -14.266 -12.819 1.00 88.00 76 ARG A O 1
ATOM 607 N N . GLN A 1 77 ? -20.404 -14.726 -13.800 1.00 84.62 77 GLN A N 1
ATOM 608 C CA . GLN A 1 77 ? -21.252 -13.905 -12.940 1.00 84.62 77 GLN A CA 1
ATOM 609 C C . GLN A 1 77 ? -22.337 -14.826 -12.390 1.00 84.62 77 GLN A C 1
ATOM 611 O O . GLN A 1 77 ? -23.259 -15.193 -13.119 1.00 84.62 77 GLN A O 1
ATOM 616 N N . ARG A 1 78 ? -22.191 -15.263 -11.138 1.00 84.06 78 ARG A N 1
ATOM 617 C CA . ARG A 1 78 ? -23.179 -16.137 -10.488 1.00 84.06 78 ARG A CA 1
ATOM 618 C C . ARG A 1 78 ? -24.107 -15.313 -9.593 1.00 84.06 78 ARG A C 1
ATOM 620 O O . ARG A 1 78 ? -23.600 -14.481 -8.842 1.00 84.06 78 ARG A O 1
ATOM 627 N N . PRO A 1 79 ? -25.432 -15.526 -9.634 1.00 82.25 79 PRO A N 1
ATOM 628 C CA . PRO A 1 79 ? -26.351 -14.864 -8.711 1.00 82.25 79 PRO A CA 1
ATOM 629 C C . PRO A 1 79 ? -25.961 -15.138 -7.251 1.00 82.25 79 PRO A C 1
ATOM 631 O O . PRO A 1 79 ? -25.643 -16.278 -6.902 1.00 82.25 79 PRO A O 1
ATOM 634 N N . LEU A 1 80 ? -25.953 -14.103 -6.404 1.00 80.00 80 LEU A N 1
ATOM 635 C CA . LEU A 1 80 ? -25.544 -14.215 -4.994 1.00 80.00 80 LEU A CA 1
ATOM 636 C C . LEU A 1 80 ? -26.502 -15.103 -4.174 1.00 80.00 80 LEU A C 1
ATOM 638 O O . LEU A 1 80 ? -26.103 -15.746 -3.202 1.00 80.00 80 LEU A O 1
ATOM 642 N N . ASP A 1 81 ? -27.766 -15.162 -4.584 1.00 78.25 81 ASP A N 1
ATOM 643 C CA . ASP A 1 81 ? -28.824 -16.029 -4.058 1.00 78.25 81 ASP A CA 1
ATOM 644 C C . ASP A 1 81 ? -28.757 -17.470 -4.598 1.00 78.25 81 ASP A C 1
ATOM 646 O O . ASP A 1 81 ? -29.383 -18.372 -4.040 1.00 78.25 81 ASP A O 1
ATOM 650 N N . GLY A 1 82 ? -27.930 -17.723 -5.616 1.00 78.75 82 GLY A N 1
ATOM 651 C CA . GLY A 1 82 ? -27.749 -19.042 -6.210 1.00 78.75 82 GLY A CA 1
ATOM 652 C C . GLY A 1 82 ? -27.124 -20.079 -5.259 1.00 78.75 82 GLY A C 1
ATOM 653 O O . GLY A 1 82 ? -26.471 -19.726 -4.264 1.00 78.75 82 GLY A O 1
ATOM 654 N N . PRO A 1 83 ? -27.280 -21.383 -5.567 1.00 78.12 83 PRO A N 1
ATOM 655 C CA . PRO A 1 83 ? -26.733 -22.473 -4.754 1.00 78.12 83 PRO A CA 1
ATOM 656 C C . PRO A 1 83 ? -25.199 -22.439 -4.690 1.00 78.12 83 PRO A C 1
ATOM 658 O O . PRO A 1 83 ? -24.627 -22.601 -3.615 1.00 78.12 83 PRO A O 1
ATOM 661 N N . ASP A 1 84 ? -24.534 -22.115 -5.802 1.00 76.88 84 ASP A N 1
ATOM 662 C CA . ASP A 1 84 ? -23.068 -22.014 -5.893 1.00 76.88 84 ASP A CA 1
ATOM 663 C C . ASP A 1 84 ? -22.469 -20.901 -5.015 1.00 76.88 84 ASP A C 1
ATOM 665 O O . ASP A 1 84 ? -21.268 -20.904 -4.745 1.00 76.88 84 ASP A O 1
ATOM 669 N N . MET A 1 85 ? -23.291 -19.937 -4.583 1.00 82.06 85 MET A N 1
ATOM 670 C CA . MET A 1 85 ? -22.896 -18.801 -3.744 1.00 82.06 85 MET A CA 1
ATOM 671 C C . MET A 1 85 ? -23.342 -18.959 -2.283 1.00 82.06 85 MET A C 1
ATOM 673 O O . MET A 1 85 ? -23.180 -18.034 -1.489 1.00 82.06 85 MET A O 1
ATOM 677 N N . ALA A 1 86 ? -23.864 -20.128 -1.888 1.00 78.94 86 ALA A N 1
ATOM 678 C CA . ALA A 1 86 ? -24.388 -20.353 -0.540 1.00 78.94 86 ALA A CA 1
ATOM 679 C C . ALA A 1 86 ? -23.348 -20.111 0.566 1.00 78.94 86 ALA A C 1
ATOM 681 O O . ALA A 1 86 ? -23.644 -19.397 1.521 1.00 78.94 86 ALA A O 1
ATOM 682 N N . ALA A 1 87 ? -22.126 -20.632 0.417 1.00 75.44 87 ALA A N 1
ATOM 683 C CA . ALA A 1 87 ? -21.059 -20.453 1.406 1.00 75.44 87 ALA A CA 1
ATOM 684 C C . ALA A 1 87 ? -20.618 -18.983 1.540 1.00 75.44 87 ALA A C 1
ATOM 686 O O . ALA A 1 87 ? -20.420 -18.486 2.647 1.00 75.44 87 ALA A O 1
ATOM 687 N N . VAL A 1 88 ? -20.522 -18.264 0.415 1.00 77.00 88 VAL A N 1
ATOM 688 C CA . VAL A 1 88 ? -20.231 -16.821 0.392 1.00 77.00 88 VAL A CA 1
ATOM 689 C C . VAL A 1 88 ? -21.335 -16.054 1.106 1.00 77.00 88 VAL A C 1
ATOM 691 O O . VAL A 1 88 ? -21.058 -15.266 2.006 1.00 77.00 88 VAL A O 1
ATOM 694 N N . ARG A 1 89 ? -22.592 -16.290 0.722 1.00 84.00 89 ARG A N 1
ATOM 695 C CA . ARG A 1 89 ? -23.758 -15.628 1.310 1.00 84.00 89 ARG A CA 1
ATOM 696 C C . ARG A 1 89 ? -23.847 -15.895 2.809 1.00 84.00 89 ARG A C 1
ATOM 698 O O . ARG A 1 89 ? -24.164 -14.991 3.576 1.00 84.00 89 ARG A O 1
ATOM 705 N N . GLU A 1 90 ? -23.529 -17.110 3.245 1.00 76.06 90 GLU A N 1
ATOM 706 C CA . GLU A 1 90 ? -23.475 -17.447 4.663 1.00 76.06 90 GLU A CA 1
ATOM 707 C C . GLU A 1 90 ? -22.379 -16.655 5.393 1.00 76.06 90 GLU A C 1
ATOM 709 O O . GLU A 1 90 ? -22.648 -16.063 6.440 1.00 76.06 90 GLU A O 1
ATOM 714 N N . ALA A 1 91 ? -21.171 -16.586 4.823 1.00 75.44 91 ALA A N 1
ATOM 715 C CA . ALA A 1 91 ? -20.054 -15.826 5.379 1.00 75.44 91 ALA A CA 1
ATOM 716 C C . ALA A 1 91 ? -20.365 -14.322 5.468 1.00 75.44 91 ALA A C 1
ATOM 718 O O . ALA A 1 91 ? -20.207 -13.724 6.532 1.00 75.44 91 ALA A O 1
ATOM 719 N N . VAL A 1 92 ? -20.893 -13.727 4.395 1.00 77.25 92 VAL A N 1
ATOM 720 C CA . VAL A 1 92 ? -21.356 -12.331 4.374 1.00 77.25 92 VAL A CA 1
ATOM 721 C C . VAL A 1 92 ? -22.455 -12.114 5.415 1.00 77.25 92 VAL A C 1
ATOM 723 O O . VAL A 1 92 ? -22.404 -11.156 6.180 1.00 77.25 92 VAL A O 1
ATOM 726 N N . GLY A 1 93 ? -23.403 -13.045 5.531 1.00 82.06 93 GLY A N 1
ATOM 727 C CA . GLY A 1 93 ? -24.442 -13.001 6.557 1.00 82.06 93 GLY A CA 1
ATOM 728 C C . GLY A 1 93 ? -23.890 -13.033 7.987 1.00 82.06 93 GLY A C 1
ATOM 729 O O . GLY A 1 93 ? -24.436 -12.361 8.860 1.00 82.06 93 GLY A O 1
ATOM 730 N N . ARG A 1 94 ? -22.804 -13.774 8.249 1.00 76.62 94 ARG A N 1
ATOM 731 C CA . ARG A 1 94 ? -22.125 -13.769 9.559 1.00 76.62 94 ARG A CA 1
ATOM 732 C C . ARG A 1 94 ? -21.485 -12.408 9.853 1.00 76.62 94 ARG A C 1
ATOM 734 O O . ARG A 1 94 ? -21.621 -11.938 10.976 1.00 76.62 94 ARG A O 1
ATOM 741 N N . ILE A 1 95 ? -20.859 -11.768 8.861 1.00 79.50 95 ILE A N 1
ATOM 742 C CA . ILE A 1 95 ? -20.282 -10.416 8.995 1.00 79.50 95 ILE A CA 1
ATOM 743 C C . ILE A 1 95 ? -21.376 -9.395 9.323 1.00 79.50 95 ILE A C 1
ATOM 745 O O . ILE A 1 95 ? -21.248 -8.638 10.280 1.00 79.50 95 ILE A O 1
ATOM 749 N N . LEU A 1 96 ? -22.479 -9.419 8.571 1.00 81.25 96 LEU A N 1
ATOM 750 C CA . LEU A 1 96 ? -23.620 -8.525 8.775 1.00 81.25 96 LEU A CA 1
ATOM 751 C C . LEU A 1 96 ? -24.230 -8.667 10.180 1.00 81.25 96 LEU A C 1
ATOM 753 O O . LEU A 1 96 ? -24.496 -7.660 10.835 1.00 81.25 96 LEU A O 1
ATOM 757 N N . ARG A 1 97 ? -24.404 -9.905 10.665 1.00 84.44 97 ARG A N 1
ATOM 758 C CA . ARG A 1 97 ? -24.902 -10.174 12.026 1.00 84.44 97 ARG A CA 1
ATOM 759 C C . ARG A 1 97 ? -23.916 -9.756 13.113 1.00 84.44 97 ARG A C 1
ATOM 761 O O . ARG A 1 97 ? -24.335 -9.256 14.144 1.00 84.44 97 ARG A O 1
ATOM 768 N N . ALA A 1 98 ? -22.615 -9.940 12.893 1.00 77.62 98 ALA A N 1
ATOM 769 C CA . ALA A 1 98 ? -21.591 -9.535 13.857 1.00 77.62 98 ALA A CA 1
ATOM 770 C C . ALA A 1 98 ? -21.515 -8.009 14.051 1.00 77.62 98 ALA A C 1
ATOM 772 O O . ALA A 1 98 ? -20.979 -7.555 15.057 1.00 77.62 98 ALA A O 1
ATOM 773 N N . HIS A 1 99 ? -22.043 -7.231 13.099 1.00 85.81 99 HIS A N 1
ATOM 774 C CA . HIS A 1 99 ? -22.127 -5.772 13.185 1.00 85.81 99 HIS A CA 1
ATOM 775 C C . HIS A 1 99 ? -23.370 -5.272 13.941 1.00 85.81 99 HIS A C 1
ATOM 777 O O . HIS A 1 99 ? -23.478 -4.085 14.237 1.00 85.81 99 HIS A O 1
ATOM 783 N N . GLU A 1 100 ? -24.319 -6.151 14.277 1.00 87.12 100 GLU A N 1
ATOM 784 C CA . GLU A 1 100 ? -25.479 -5.777 15.093 1.00 87.12 100 GLU A CA 1
ATOM 785 C C . GLU A 1 100 ? -25.029 -5.326 16.501 1.00 87.12 100 GLU A C 1
ATOM 787 O O . GLU A 1 100 ? -24.089 -5.901 17.058 1.00 87.12 100 GLU A O 1
ATOM 792 N N . PRO A 1 101 ? -25.652 -4.282 17.090 1.00 89.38 101 PRO A N 1
ATOM 793 C CA . PRO A 1 101 ? -26.923 -3.646 16.712 1.00 89.38 101 PRO A CA 1
ATOM 794 C C . PRO A 1 101 ? -26.804 -2.504 15.685 1.00 89.38 101 PRO A C 1
ATOM 796 O O . PRO A 1 101 ? -27.768 -1.776 15.459 1.00 89.38 101 PRO A O 1
ATOM 799 N N . TYR A 1 102 ? -25.645 -2.308 15.058 1.00 87.62 102 TYR A N 1
ATOM 800 C CA . TYR A 1 102 ? -25.435 -1.214 14.111 1.00 87.62 102 TYR A CA 1
ATOM 801 C C . TYR A 1 102 ? -25.828 -1.607 12.678 1.00 87.62 102 TYR A C 1
ATOM 803 O O . TYR A 1 102 ? -25.767 -2.787 12.325 1.00 87.62 102 TYR A O 1
ATOM 811 N N . PRO A 1 103 ? -26.256 -0.657 11.824 1.00 90.44 103 PRO A N 1
ATOM 812 C CA . PRO A 1 103 ? -26.706 -0.983 10.476 1.00 90.44 103 PRO A CA 1
ATOM 813 C C . PRO A 1 103 ? -25.536 -1.376 9.569 1.00 90.44 103 PRO A C 1
ATOM 815 O O . PRO A 1 103 ? -24.512 -0.695 9.517 1.00 90.44 103 PRO A O 1
ATOM 818 N N . ALA A 1 104 ? -25.704 -2.467 8.825 1.00 89.19 104 ALA A N 1
ATOM 819 C CA . ALA A 1 104 ? -24.812 -2.866 7.745 1.00 89.19 104 ALA A CA 1
ATOM 820 C C . ALA A 1 104 ? -25.587 -3.480 6.580 1.00 89.19 104 ALA A C 1
ATOM 822 O O . ALA A 1 104 ? -26.544 -4.239 6.765 1.00 89.19 104 ALA A O 1
ATOM 823 N N . LEU A 1 105 ? -25.140 -3.176 5.367 1.00 92.25 105 LEU A N 1
ATOM 824 C CA . LEU A 1 105 ? -25.732 -3.671 4.132 1.00 92.25 105 LEU A CA 1
ATOM 825 C C . LEU A 1 105 ? -24.667 -4.019 3.100 1.00 92.25 105 LEU A C 1
ATOM 827 O O . LEU A 1 105 ? -23.510 -3.632 3.210 1.00 92.25 105 LEU A O 1
ATOM 831 N N . VAL A 1 106 ? -25.074 -4.767 2.088 1.00 91.38 106 VAL A N 1
ATOM 832 C CA . VAL A 1 106 ? -24.250 -5.148 0.948 1.00 91.38 106 VAL A CA 1
ATOM 833 C C . VAL A 1 106 ? -24.888 -4.556 -0.286 1.00 91.38 106 VAL A C 1
ATOM 835 O O . VAL A 1 106 ? -26.080 -4.769 -0.518 1.00 91.38 106 VAL A O 1
ATOM 838 N N . VAL A 1 107 ? -24.093 -3.845 -1.074 1.00 90.75 107 VAL A N 1
ATOM 839 C CA . VAL A 1 107 ? -24.499 -3.340 -2.384 1.00 90.75 107 VAL A CA 1
ATOM 840 C C . VAL A 1 107 ? -23.749 -4.044 -3.499 1.00 90.75 107 VAL A C 1
ATOM 842 O O . VAL A 1 107 ? -22.612 -4.462 -3.301 1.00 90.75 107 VAL A O 1
ATOM 845 N N . ASP A 1 108 ? -24.386 -4.175 -4.659 1.00 89.88 108 ASP A N 1
ATOM 846 C CA . ASP A 1 108 ? -23.728 -4.587 -5.899 1.00 89.88 108 ASP A CA 1
ATOM 847 C C . ASP A 1 108 ? -23.038 -3.408 -6.615 1.00 89.88 108 ASP A C 1
ATOM 849 O O . ASP A 1 108 ? -23.103 -2.248 -6.190 1.00 89.88 108 ASP A O 1
ATOM 853 N N . GLY A 1 109 ? -22.410 -3.699 -7.759 1.00 86.12 109 GLY A N 1
ATOM 854 C CA . GLY A 1 109 ? -21.702 -2.710 -8.573 1.00 86.12 109 GLY A CA 1
ATOM 855 C C . GLY A 1 109 ? -22.589 -1.592 -9.131 1.00 86.12 109 GLY A C 1
ATOM 856 O O . GLY A 1 109 ? -22.052 -0.577 -9.569 1.00 86.12 109 GLY A O 1
ATOM 857 N N . HIS A 1 110 ? -23.917 -1.737 -9.076 1.00 90.69 110 HIS A N 1
ATOM 858 C CA . HIS A 1 110 ? -24.906 -0.739 -9.484 1.00 90.69 110 HIS A CA 1
ATOM 859 C C . HIS A 1 110 ? -25.607 -0.068 -8.293 1.00 90.69 110 HIS A C 1
ATOM 861 O O . HIS A 1 110 ? -26.591 0.646 -8.494 1.00 90.69 110 HIS A O 1
ATOM 867 N N . TRP A 1 111 ? -25.101 -0.255 -7.070 1.00 92.62 111 TRP A N 1
ATOM 868 C CA . TRP A 1 111 ? -25.670 0.274 -5.826 1.00 92.62 111 TRP A CA 1
ATOM 869 C C . TRP A 1 111 ? -27.022 -0.329 -5.425 1.00 92.62 111 TRP A C 1
ATOM 871 O O . TRP A 1 111 ? -27.751 0.268 -4.631 1.00 92.62 111 TRP A O 1
ATOM 881 N N . ASN A 1 112 ? -27.380 -1.508 -5.931 1.00 93.44 112 ASN A N 1
ATOM 882 C CA . ASN A 1 112 ? -28.558 -2.222 -5.444 1.00 93.44 112 ASN A CA 1
ATOM 883 C C . ASN A 1 112 ? -28.222 -2.943 -4.143 1.00 93.44 112 ASN A C 1
ATOM 885 O O . ASN A 1 112 ? -27.206 -3.628 -4.062 1.00 93.44 112 ASN A O 1
ATOM 889 N N . ILE A 1 113 ? -29.082 -2.813 -3.137 1.00 92.88 113 ILE A N 1
ATOM 890 C CA . ILE A 1 113 ? -28.952 -3.520 -1.866 1.00 92.88 113 ILE A CA 1
ATOM 891 C C . ILE A 1 113 ? -29.286 -4.993 -2.108 1.00 92.88 113 ILE A C 1
ATOM 893 O O . ILE A 1 113 ? -30.414 -5.329 -2.467 1.00 92.88 113 ILE A O 1
ATOM 897 N N . VAL A 1 114 ? -28.304 -5.868 -1.902 1.00 91.19 114 VAL A N 1
ATOM 898 C CA . VAL A 1 114 ? -28.436 -7.319 -2.118 1.00 91.19 114 VAL A CA 1
ATOM 899 C C . VAL A 1 114 ? -28.557 -8.106 -0.814 1.00 91.19 114 VAL A C 1
ATOM 901 O O . VAL A 1 114 ? -29.132 -9.190 -0.805 1.00 91.19 114 VAL A O 1
ATOM 904 N N . MET A 1 115 ? -28.042 -7.573 0.297 1.00 89.50 115 MET A N 1
ATOM 905 C CA . MET A 1 115 ? -28.188 -8.137 1.645 1.00 89.50 115 MET A CA 1
ATOM 906 C C . MET A 1 115 ? -28.147 -7.009 2.681 1.00 89.50 115 MET A C 1
ATOM 908 O O . MET A 1 115 ? -27.521 -5.981 2.442 1.00 89.50 115 MET A O 1
ATOM 912 N N . HIS A 1 116 ? -28.759 -7.196 3.847 1.00 92.06 116 HIS A N 1
ATOM 913 C CA . HIS A 1 116 ? -28.613 -6.285 4.985 1.00 92.06 116 HIS A CA 1
ATOM 914 C C . HIS A 1 116 ? -28.835 -7.017 6.312 1.00 92.06 116 HIS A C 1
ATOM 916 O O . HIS A 1 116 ? -29.420 -8.102 6.330 1.00 92.06 116 HIS A O 1
ATOM 922 N N . ASN A 1 117 ? -28.345 -6.449 7.414 1.00 89.50 117 ASN A N 1
ATOM 923 C CA . ASN A 1 117 ? -28.660 -6.937 8.757 1.00 89.50 117 ASN A CA 1
ATOM 924 C C . ASN A 1 117 ? -29.992 -6.368 9.272 1.00 89.50 117 ASN A C 1
ATOM 926 O O . ASN A 1 117 ? -30.601 -5.504 8.629 1.00 89.50 117 ASN A O 1
ATOM 930 N N . ALA A 1 118 ? -30.475 -6.877 10.408 1.00 86.50 118 ALA A N 1
ATOM 931 C CA . ALA A 1 118 ? -31.783 -6.486 10.931 1.00 86.50 118 ALA A CA 1
ATOM 932 C C . ALA A 1 118 ? -31.905 -4.967 11.204 1.00 86.50 118 ALA A C 1
ATOM 934 O O . ALA A 1 118 ? -32.914 -4.389 10.790 1.00 86.50 118 ALA A O 1
ATOM 935 N N . PRO A 1 119 ? -30.890 -4.279 11.774 1.00 86.06 119 PRO A N 1
ATOM 936 C CA . PRO A 1 119 ? -30.971 -2.843 12.047 1.00 86.06 119 PRO A CA 1
ATOM 937 C C . PRO A 1 119 ? -31.208 -1.929 10.839 1.00 86.06 119 PRO A C 1
ATOM 939 O O . PRO A 1 119 ? -31.788 -0.853 10.981 1.00 86.06 119 PRO A O 1
ATOM 942 N N . VAL A 1 120 ? -30.809 -2.334 9.630 1.00 85.75 120 VAL A N 1
ATOM 943 C CA . VAL A 1 120 ? -31.065 -1.537 8.416 1.00 85.75 120 VAL A CA 1
ATOM 944 C C . VAL A 1 120 ? -32.564 -1.382 8.141 1.00 85.75 120 VAL A C 1
ATOM 946 O O . VAL A 1 120 ? -32.995 -0.325 7.677 1.00 85.75 120 VAL A O 1
ATOM 949 N N . ALA A 1 121 ? -33.378 -2.384 8.488 1.00 79.75 121 ALA A N 1
ATOM 950 C CA . ALA A 1 121 ? -34.821 -2.343 8.266 1.00 79.75 121 ALA A CA 1
ATOM 951 C C . ALA A 1 121 ? -35.503 -1.172 9.001 1.00 79.75 121 ALA A C 1
ATOM 953 O O . ALA A 1 121 ? -36.527 -0.673 8.534 1.00 79.75 121 ALA A O 1
ATOM 954 N N . PHE A 1 122 ? -34.918 -0.682 10.101 1.00 77.25 122 PHE A N 1
ATOM 955 C CA . PHE A 1 122 ? -35.443 0.464 10.851 1.00 77.25 122 PHE A CA 1
ATOM 956 C C . PHE A 1 122 ? -35.447 1.742 10.015 1.00 77.25 122 PHE A C 1
ATOM 958 O O . PHE A 1 122 ? -36.383 2.535 10.084 1.00 77.25 122 PHE A O 1
ATOM 965 N N . PHE A 1 123 ? -34.438 1.921 9.163 1.00 77.50 123 PHE A N 1
ATOM 966 C CA . PHE A 1 123 ? -34.347 3.088 8.294 1.00 77.50 123 PHE A CA 1
ATOM 967 C C . PHE A 1 123 ? -35.407 3.038 7.186 1.00 77.50 123 PHE A C 1
ATOM 969 O O . PHE A 1 123 ? -35.913 4.079 6.768 1.00 77.50 123 PHE A O 1
ATOM 976 N N . PHE A 1 124 ? -35.828 1.844 6.766 1.00 82.06 124 PHE A N 1
ATOM 977 C CA . PHE A 1 124 ? -36.808 1.673 5.691 1.00 82.06 124 PHE A CA 1
ATOM 978 C C . PHE A 1 124 ? -38.257 1.926 6.121 1.00 82.06 124 PHE A C 1
ATOM 980 O O . PHE A 1 124 ? -39.094 2.145 5.251 1.00 82.06 124 PHE A O 1
ATOM 987 N N . ALA A 1 125 ? -38.558 1.928 7.426 1.00 75.06 125 ALA A N 1
ATOM 988 C CA . ALA A 1 125 ? -39.928 1.910 7.949 1.00 75.06 125 ALA A CA 1
ATOM 989 C C . ALA A 1 125 ? -40.855 2.998 7.364 1.00 75.06 125 ALA A C 1
ATOM 991 O O . ALA A 1 125 ? -41.985 2.683 7.001 1.00 75.06 125 ALA A O 1
ATOM 992 N N . ASP A 1 126 ? -40.365 4.234 7.206 1.00 75.19 126 ASP A N 1
ATOM 993 C CA . ASP A 1 126 ? -41.160 5.351 6.660 1.00 75.19 126 ASP A CA 1
ATOM 994 C C . ASP A 1 126 ? -40.756 5.747 5.225 1.00 75.19 126 ASP A C 1
ATOM 996 O O . ASP A 1 126 ? -40.969 6.887 4.809 1.00 75.19 126 ASP A O 1
ATOM 1000 N N . ALA A 1 127 ? -40.037 4.882 4.499 1.00 85.75 127 ALA A N 1
ATOM 1001 C CA . ALA A 1 127 ? -39.678 5.151 3.105 1.00 85.75 127 ALA A CA 1
ATOM 1002 C C . ALA A 1 127 ? -40.862 4.822 2.183 1.00 85.75 127 ALA A C 1
ATOM 1004 O O . ALA A 1 127 ? -41.648 3.919 2.476 1.00 85.75 127 ALA A O 1
ATOM 1005 N N . ASP A 1 128 ? -40.981 5.529 1.057 1.00 86.94 128 ASP A N 1
ATOM 1006 C CA . ASP A 1 128 ? -41.998 5.234 0.047 1.00 86.94 128 ASP A CA 1
ATOM 1007 C C . ASP A 1 128 ? -41.919 3.749 -0.371 1.00 86.94 128 ASP A C 1
ATOM 1009 O O . ASP A 1 128 ? -40.851 3.292 -0.798 1.00 86.94 128 ASP A O 1
ATOM 1013 N N . PRO A 1 129 ? -43.024 2.980 -0.282 1.00 84.69 129 PRO A N 1
ATOM 1014 C CA . PRO A 1 129 ? -43.042 1.573 -0.668 1.00 84.69 129 PRO A CA 1
ATOM 1015 C C . PRO A 1 129 ? -42.549 1.304 -2.096 1.00 84.69 129 PRO A C 1
ATOM 1017 O O . PRO A 1 129 ? -42.024 0.223 -2.352 1.00 84.69 129 PRO A O 1
ATOM 1020 N N . GLY A 1 130 ? -42.693 2.262 -3.019 1.00 86.56 130 GLY A N 1
ATOM 1021 C CA . GLY A 1 130 ? -42.183 2.178 -4.387 1.00 86.56 130 GLY A CA 1
ATOM 1022 C C . GLY A 1 130 ? -40.653 2.162 -4.476 1.00 86.56 130 GLY A C 1
ATOM 1023 O O . GLY A 1 130 ? -40.109 1.552 -5.392 1.00 86.56 130 GLY A O 1
ATOM 1024 N N . LEU A 1 131 ? -39.952 2.754 -3.501 1.00 87.69 131 LEU A N 1
ATOM 1025 C CA . LEU A 1 131 ? -38.486 2.706 -3.389 1.00 87.69 131 LEU A CA 1
ATOM 1026 C C . LEU A 1 131 ? -37.980 1.413 -2.732 1.00 87.69 131 LEU A C 1
ATOM 1028 O O . LEU A 1 131 ? -36.781 1.147 -2.764 1.00 87.69 131 LEU A O 1
ATOM 1032 N N . LEU A 1 132 ? -38.880 0.612 -2.149 1.00 87.38 132 LEU A N 1
ATOM 1033 C CA . LEU A 1 132 ? -38.579 -0.666 -1.493 1.00 87.38 132 LEU A CA 1
ATOM 1034 C C . LEU A 1 132 ? -38.926 -1.889 -2.370 1.00 87.38 132 LEU A C 1
ATOM 1036 O O . LEU A 1 132 ? -38.900 -3.031 -1.898 1.00 87.38 132 LEU A O 1
ATOM 1040 N N . VAL A 1 133 ? -39.255 -1.660 -3.647 1.00 85.12 133 VAL A N 1
ATOM 1041 C CA . VAL A 1 133 ? -39.457 -2.706 -4.660 1.00 85.12 133 VAL A CA 1
ATOM 1042 C C . VAL A 1 133 ? -38.106 -3.112 -5.247 1.00 85.12 133 VAL A C 1
ATOM 1044 O O . VAL A 1 133 ? -37.320 -2.258 -5.651 1.00 85.12 133 VAL A O 1
ATOM 1047 N N . ALA A 1 134 ? -37.832 -4.416 -5.308 1.00 80.38 134 ALA A N 1
ATOM 1048 C CA . ALA A 1 134 ? -36.566 -4.909 -5.841 1.00 80.38 134 ALA A CA 1
ATOM 1049 C C . ALA A 1 134 ? -36.409 -4.605 -7.355 1.00 80.38 134 ALA A C 1
ATOM 1051 O O . ALA A 1 134 ? -37.375 -4.773 -8.107 1.00 80.38 134 ALA A O 1
ATOM 1052 N N . PRO A 1 135 ? -35.201 -4.228 -7.829 1.00 88.12 135 PRO A N 1
ATOM 1053 C CA . PRO A 1 135 ? -33.987 -4.001 -7.043 1.00 88.12 135 PRO A CA 1
ATOM 1054 C C . PRO A 1 135 ? -34.036 -2.667 -6.280 1.00 88.12 135 PRO A C 1
ATOM 1056 O O . PRO A 1 135 ? -34.241 -1.605 -6.868 1.00 88.12 135 PRO A O 1
ATOM 1059 N N . VAL A 1 136 ? -33.790 -2.719 -4.968 1.00 89.88 136 VAL A N 1
ATOM 1060 C CA . VAL A 1 136 ? -33.753 -1.516 -4.128 1.00 89.88 136 VAL A CA 1
ATOM 1061 C C . VAL A 1 136 ? -32.400 -0.850 -4.266 1.00 89.88 136 VAL A C 1
ATOM 1063 O O . VAL A 1 136 ? -31.384 -1.388 -3.834 1.00 89.88 136 VAL A O 1
ATOM 1066 N N . ASN A 1 137 ? -32.384 0.331 -4.874 1.00 93.88 137 ASN A N 1
ATOM 1067 C CA . ASN A 1 137 ? -31.155 1.072 -5.104 1.00 93.88 137 ASN A CA 1
ATOM 1068 C C . ASN A 1 137 ? -30.844 2.007 -3.930 1.00 93.88 137 ASN A C 1
ATOM 1070 O O . ASN A 1 137 ? -31.633 2.893 -3.603 1.00 93.88 137 ASN A O 1
ATOM 1074 N N . MET A 1 138 ? -29.671 1.836 -3.327 1.00 93.25 138 MET A N 1
ATOM 1075 C CA . MET A 1 138 ? -29.223 2.573 -2.149 1.00 93.25 138 MET A CA 1
ATOM 1076 C C . MET A 1 138 ? -29.124 4.083 -2.389 1.00 93.25 138 MET A C 1
ATOM 1078 O O . MET A 1 138 ? -29.461 4.854 -1.497 1.00 93.25 138 MET A O 1
ATOM 1082 N N . VAL A 1 139 ? -28.692 4.525 -3.577 1.00 91.94 139 VAL A N 1
ATOM 1083 C CA . VAL A 1 139 ? -28.578 5.961 -3.894 1.00 91.94 139 VAL A CA 1
ATOM 1084 C C . VAL A 1 139 ? -29.966 6.581 -4.021 1.00 91.94 139 VAL A C 1
ATOM 1086 O O . VAL A 1 139 ? -30.235 7.613 -3.406 1.00 91.94 139 VAL A O 1
ATOM 1089 N N . ARG A 1 140 ? -30.874 5.915 -4.747 1.00 93.50 140 ARG A N 1
ATOM 1090 C CA . ARG A 1 140 ? -32.271 6.359 -4.881 1.00 93.50 140 ARG A CA 1
ATOM 1091 C C . ARG A 1 140 ? -32.981 6.404 -3.536 1.00 93.50 140 ARG A C 1
ATOM 1093 O O . ARG A 1 140 ? -33.610 7.405 -3.211 1.00 93.50 140 ARG A O 1
ATOM 1100 N N . LEU A 1 141 ? -32.846 5.344 -2.742 1.00 91.25 141 LEU A N 1
ATOM 1101 C CA . LEU A 1 141 ? -33.436 5.265 -1.412 1.00 91.25 141 LEU A CA 1
ATOM 1102 C C . LEU A 1 141 ? -32.832 6.307 -0.464 1.00 91.25 141 LEU A C 1
ATOM 1104 O O . LEU A 1 141 ? -33.565 6.956 0.272 1.00 91.25 141 LEU A O 1
ATOM 1108 N N . GLY A 1 142 ? -31.511 6.486 -0.489 1.00 89.56 142 GLY A N 1
ATOM 1109 C CA . GLY A 1 142 ? -30.788 7.378 0.414 1.00 89.56 142 GLY A CA 1
ATOM 1110 C C . GLY A 1 142 ? -31.031 8.862 0.147 1.00 89.56 142 GLY A C 1
ATOM 1111 O O . GLY A 1 142 ? -31.223 9.625 1.090 1.00 89.56 142 GLY A O 1
ATOM 1112 N N . LEU A 1 143 ? -31.031 9.278 -1.123 1.00 89.69 143 LEU A N 1
ATOM 1113 C CA . LEU A 1 143 ? -31.061 10.696 -1.503 1.00 89.69 143 LEU A CA 1
ATOM 1114 C C . LEU A 1 143 ? -32.452 11.213 -1.882 1.00 89.69 143 LEU A C 1
ATOM 1116 O O . LEU A 1 143 ? -32.661 12.425 -1.889 1.00 89.69 143 LEU A O 1
ATOM 1120 N N . SER A 1 144 ? -33.406 10.331 -2.197 1.00 89.44 144 SER A N 1
ATOM 1121 C CA . SER A 1 144 ? -34.771 10.757 -2.516 1.00 89.44 144 SER A CA 1
ATOM 1122 C C . SER A 1 144 ? -35.447 11.397 -1.296 1.00 89.44 144 SER A C 1
ATOM 1124 O O . SER A 1 144 ? -35.407 10.811 -0.208 1.00 89.44 144 SER A O 1
ATOM 1126 N N . PRO A 1 145 ? -36.152 12.535 -1.455 1.00 87.38 145 PRO A N 1
ATOM 1127 C CA . PRO A 1 145 ? -37.000 13.101 -0.402 1.00 87.38 145 PRO A CA 1
ATOM 1128 C C . PRO A 1 145 ? -38.080 12.127 0.096 1.00 87.38 145 PRO A C 1
ATOM 1130 O O . PRO A 1 145 ? -38.447 12.168 1.271 1.00 87.38 145 PRO A O 1
ATOM 1133 N N . HIS A 1 146 ? -38.545 11.235 -0.787 1.00 86.88 146 HIS A N 1
ATOM 1134 C CA . HIS A 1 146 ? -39.519 10.175 -0.498 1.00 86.88 146 HIS A CA 1
ATOM 1135 C C . HIS A 1 146 ? -38.876 8.908 0.099 1.00 86.88 146 HIS A C 1
ATOM 1137 O O . HIS A 1 146 ? -39.576 7.978 0.486 1.00 86.88 146 HIS A O 1
ATOM 1143 N N . GLY A 1 147 ? -37.544 8.855 0.162 1.00 89.56 147 GLY A N 1
ATOM 1144 C CA . GLY A 1 147 ? -36.780 7.808 0.832 1.00 89.56 147 GLY A CA 1
ATOM 1145 C C . GLY A 1 147 ? -36.244 8.296 2.178 1.00 89.56 147 GLY A C 1
ATOM 1146 O O . GLY A 1 147 ? -37.002 8.700 3.059 1.00 89.56 147 GLY A O 1
ATOM 1147 N N . LEU A 1 148 ? -34.922 8.261 2.340 1.00 88.81 148 LEU A N 1
ATOM 1148 C CA . LEU A 1 148 ? -34.230 8.711 3.549 1.00 88.81 148 LEU A CA 1
ATOM 1149 C C . LEU A 1 148 ? -33.835 10.190 3.504 1.00 88.81 148 LEU A C 1
ATOM 1151 O O . LEU A 1 148 ? -33.500 10.744 4.548 1.00 88.81 148 LEU A O 1
ATOM 1155 N N . GLY A 1 149 ? -33.896 10.846 2.340 1.00 88.44 149 GLY A N 1
ATOM 1156 C CA . GLY A 1 149 ? -33.360 12.196 2.148 1.00 88.44 149 GLY A CA 1
ATOM 1157 C C . GLY A 1 149 ? -33.955 13.231 3.106 1.00 88.44 149 GLY A C 1
ATOM 1158 O O . GLY A 1 149 ? -33.229 14.056 3.648 1.00 88.44 149 GLY A O 1
ATOM 1159 N N . SER A 1 150 ? -35.253 13.137 3.408 1.00 87.12 150 SER A N 1
ATOM 1160 C CA . SER A 1 150 ? -35.949 14.022 4.361 1.00 87.12 150 SER A CA 1
ATOM 1161 C C . SER A 1 150 ? -35.553 13.814 5.832 1.00 87.12 150 SER A C 1
ATOM 1163 O O . SER A 1 150 ? -35.844 14.659 6.686 1.00 87.12 150 SER A O 1
ATOM 1165 N N . ARG A 1 151 ? -34.888 12.697 6.143 1.00 87.06 151 ARG A N 1
ATOM 1166 C CA . ARG A 1 151 ? -34.400 12.355 7.486 1.00 87.06 151 ARG A CA 1
ATOM 1167 C C . ARG A 1 151 ? -32.920 12.664 7.666 1.00 87.06 151 ARG A C 1
ATOM 1169 O O . ARG A 1 151 ? -32.449 12.629 8.795 1.00 87.06 151 ARG A O 1
ATOM 1176 N N . ILE A 1 152 ? -32.193 12.968 6.596 1.00 89.56 152 ILE A N 1
ATOM 1177 C CA . ILE A 1 152 ? -30.777 13.322 6.671 1.00 89.56 152 ILE A CA 1
ATOM 1178 C C . ILE A 1 152 ? -30.675 14.824 6.937 1.00 89.56 152 ILE A C 1
ATOM 1180 O O . ILE A 1 152 ? -31.062 15.638 6.102 1.00 89.56 152 ILE A O 1
ATOM 1184 N N . VAL A 1 153 ? -30.159 15.191 8.109 1.00 91.00 153 VAL A N 1
ATOM 1185 C CA . VAL A 1 153 ? -30.036 16.590 8.547 1.00 91.00 153 VAL A CA 1
ATOM 1186 C C . VAL A 1 153 ? -29.017 17.332 7.682 1.00 91.00 153 VAL A C 1
ATOM 1188 O O . VAL A 1 153 ? -29.301 18.417 7.183 1.00 91.00 153 VAL A O 1
ATOM 1191 N N . ASN A 1 154 ? -27.861 16.718 7.421 1.00 88.12 154 ASN A N 1
ATOM 1192 C CA . ASN A 1 154 ? -26.803 17.268 6.573 1.00 88.12 154 ASN A CA 1
ATOM 1193 C C . ASN A 1 154 ? -26.854 16.717 5.132 1.00 88.12 154 ASN A C 1
ATOM 1195 O O . ASN A 1 154 ? -25.846 16.279 4.576 1.00 88.12 154 ASN A O 1
ATOM 1199 N N . LEU A 1 155 ? -28.039 16.728 4.502 1.00 88.00 155 LEU A N 1
ATOM 1200 C CA . LEU A 1 155 ? -28.251 16.109 3.184 1.00 88.00 155 LEU A CA 1
ATOM 1201 C C . LEU A 1 155 ? -27.302 16.644 2.099 1.00 88.00 155 LEU A C 1
ATOM 1203 O O . LEU A 1 155 ? -26.862 15.866 1.258 1.00 88.00 155 LEU A O 1
ATOM 1207 N N . ALA A 1 156 ? -26.960 17.935 2.115 1.00 84.75 156 ALA A N 1
ATOM 1208 C CA . ALA A 1 156 ? -26.029 18.523 1.147 1.00 84.75 156 ALA A CA 1
ATOM 1209 C C . ALA A 1 156 ? -24.627 17.884 1.224 1.00 84.75 156 ALA A C 1
ATOM 1211 O O . ALA A 1 156 ? -24.066 17.475 0.208 1.00 84.75 156 ALA A O 1
ATOM 1212 N N . GLU A 1 157 ? -24.096 17.701 2.435 1.00 81.94 157 GLU A N 1
ATOM 1213 C CA . GLU A 1 157 ? -22.802 17.042 2.663 1.00 81.94 157 GLU A CA 1
ATOM 1214 C C . GLU A 1 157 ? -22.847 15.570 2.243 1.00 81.94 157 GLU A C 1
ATOM 1216 O O . GLU A 1 157 ? -21.949 15.068 1.561 1.00 81.94 157 GLU A O 1
ATOM 1221 N N . VAL A 1 158 ? -23.945 14.885 2.570 1.00 83.94 158 VAL A N 1
ATOM 1222 C CA . VAL A 1 158 ? -24.179 13.508 2.133 1.00 83.94 158 VAL A CA 1
ATOM 1223 C C . VAL A 1 158 ? -24.240 13.409 0.606 1.00 83.94 158 VAL A C 1
ATOM 1225 O O . VAL A 1 158 ? -23.601 12.531 0.020 1.00 83.94 158 VAL A O 1
ATOM 1228 N N . ARG A 1 159 ? -24.949 14.318 -0.073 1.00 86.31 159 ARG A N 1
ATOM 1229 C CA . ARG A 1 159 ? -24.996 14.362 -1.542 1.00 86.31 159 ARG A CA 1
ATOM 1230 C C . ARG A 1 159 ? -23.606 14.559 -2.132 1.00 86.31 159 ARG A C 1
ATOM 1232 O O . ARG A 1 159 ? -23.267 13.845 -3.074 1.00 86.31 159 ARG A O 1
ATOM 1239 N N . ALA A 1 160 ? -22.781 15.440 -1.567 1.00 82.00 160 ALA A N 1
ATOM 1240 C CA . ALA A 1 160 ? -21.402 15.632 -2.011 1.00 82.00 160 ALA A CA 1
ATOM 1241 C C . ALA A 1 160 ? -20.560 14.345 -1.874 1.00 82.00 160 ALA A C 1
ATOM 1243 O O . ALA A 1 160 ? -19.831 13.980 -2.804 1.00 82.00 160 ALA A O 1
ATOM 1244 N N . LEU A 1 161 ? -20.717 13.601 -0.771 1.00 79.56 161 LEU A N 1
ATOM 1245 C CA . LEU A 1 161 ? -20.051 12.311 -0.562 1.00 79.56 161 LEU A CA 1
ATOM 1246 C C . LEU A 1 161 ? -20.456 11.281 -1.632 1.00 79.56 161 LEU A C 1
ATOM 1248 O O . LEU A 1 161 ? -19.586 10.676 -2.270 1.00 79.56 161 LEU A O 1
ATOM 1252 N N . PHE A 1 162 ? -21.760 11.098 -1.868 1.00 85.00 162 PHE A N 1
ATOM 1253 C CA . PHE A 1 162 ? -22.254 10.174 -2.896 1.00 85.00 162 PHE A CA 1
ATOM 1254 C C . PHE A 1 162 ? -21.863 10.620 -4.307 1.00 85.00 162 PHE A C 1
ATOM 1256 O O . PHE A 1 162 ? -21.458 9.776 -5.107 1.00 85.00 162 PHE A O 1
ATOM 1263 N N . ARG A 1 163 ? -21.879 11.926 -4.604 1.00 85.25 163 ARG A N 1
ATOM 1264 C CA . ARG A 1 163 ? -21.413 12.486 -5.883 1.00 85.25 163 ARG A CA 1
ATOM 1265 C C . ARG A 1 163 ? -19.961 12.108 -6.143 1.00 85.25 163 ARG A C 1
ATOM 1267 O O . ARG A 1 163 ? -19.626 11.622 -7.224 1.00 85.25 163 ARG A O 1
ATOM 1274 N N . ALA A 1 164 ? -19.094 12.276 -5.146 1.00 80.00 164 ALA A N 1
ATOM 1275 C CA . ALA A 1 164 ? -17.677 11.952 -5.259 1.00 80.00 164 ALA A CA 1
ATOM 1276 C C . ALA A 1 164 ? -17.433 10.437 -5.405 1.00 80.00 164 ALA A C 1
ATOM 1278 O O . ALA A 1 164 ? -16.588 10.017 -6.196 1.00 80.00 164 ALA A O 1
ATOM 1279 N N . ARG A 1 165 ? -18.178 9.596 -4.674 1.00 82.75 165 ARG A N 1
ATOM 1280 C CA . ARG A 1 165 ? -18.075 8.128 -4.768 1.00 82.75 165 ARG A CA 1
ATOM 1281 C C . ARG A 1 165 ? -18.584 7.599 -6.113 1.00 82.75 165 ARG A C 1
ATOM 1283 O O . ARG A 1 165 ? -17.865 6.852 -6.776 1.00 82.75 165 ARG A O 1
ATOM 1290 N N . LEU A 1 166 ? -19.775 8.021 -6.535 1.00 85.56 166 LEU A N 1
ATOM 1291 C CA . LEU A 1 166 ? -20.416 7.553 -7.763 1.00 85.56 166 LEU A CA 1
ATOM 1292 C C . LEU A 1 166 ? -19.690 8.054 -9.017 1.00 85.56 166 LEU A C 1
ATOM 1294 O O . LEU A 1 166 ? -19.489 7.271 -9.940 1.00 85.56 166 LEU A O 1
ATOM 1298 N N . SER A 1 167 ? -19.208 9.304 -9.033 1.00 80.94 167 SER A N 1
ATOM 1299 C CA . SER A 1 167 ? -18.386 9.821 -10.144 1.00 80.94 167 SER A CA 1
ATOM 1300 C C . SER A 1 167 ? -17.079 9.046 -10.304 1.00 80.94 167 SER A C 1
ATOM 1302 O O . SER A 1 167 ? -16.742 8.646 -11.418 1.00 80.94 167 SER A O 1
ATOM 1304 N N . ARG A 1 168 ? -16.366 8.757 -9.203 1.00 77.38 168 ARG A N 1
ATOM 1305 C CA . ARG A 1 168 ? -15.159 7.915 -9.240 1.00 77.38 168 ARG A CA 1
ATOM 1306 C C . ARG A 1 168 ? -15.465 6.509 -9.742 1.00 77.38 168 ARG A C 1
ATOM 1308 O O . ARG A 1 168 ? -14.706 5.986 -10.551 1.00 77.38 168 ARG A O 1
ATOM 1315 N N . GLN A 1 169 ? -16.554 5.891 -9.288 1.00 81.38 169 GLN A N 1
ATOM 1316 C CA . GLN A 1 169 ? -16.920 4.544 -9.725 1.00 81.38 169 GLN A CA 1
ATOM 1317 C C . GLN A 1 169 ? -17.345 4.510 -11.196 1.00 81.38 169 GLN A C 1
ATOM 1319 O O . GLN A 1 169 ? -16.889 3.632 -11.925 1.00 81.38 169 GLN A O 1
ATOM 1324 N N . ALA A 1 170 ? -18.140 5.479 -11.655 1.00 81.75 170 ALA A N 1
ATOM 1325 C CA . ALA A 1 170 ? -18.527 5.613 -13.056 1.00 81.75 170 ALA A CA 1
ATOM 1326 C C . ALA A 1 170 ? -17.298 5.842 -13.951 1.00 81.75 170 ALA A C 1
ATOM 1328 O O . ALA A 1 170 ? -17.134 5.149 -14.950 1.00 81.75 170 ALA A O 1
ATOM 1329 N N . ALA A 1 171 ? -16.370 6.717 -13.548 1.00 74.06 171 ALA A N 1
ATOM 1330 C CA . ALA A 1 171 ? -15.109 6.933 -14.262 1.00 74.06 171 ALA A CA 1
ATOM 1331 C C . ALA A 1 171 ? -14.192 5.695 -14.250 1.00 74.06 171 ALA A C 1
ATOM 1333 O O . ALA A 1 171 ? -13.436 5.475 -15.190 1.00 74.06 171 ALA A O 1
ATOM 1334 N N . ARG A 1 172 ? -14.246 4.876 -13.191 1.00 72.69 172 ARG A N 1
ATOM 1335 C CA . ARG A 1 172 ? -13.464 3.636 -13.071 1.00 72.69 172 ARG A CA 1
ATOM 1336 C C . ARG A 1 172 ? -14.058 2.472 -13.862 1.00 72.69 172 ARG A C 1
ATOM 1338 O O . ARG A 1 172 ? -13.321 1.528 -14.107 1.00 72.69 172 ARG A O 1
ATOM 1345 N N . THR A 1 173 ? -15.349 2.479 -14.183 1.00 74.44 173 THR A N 1
ATOM 1346 C CA . THR A 1 173 ? -16.059 1.332 -14.792 1.00 74.44 173 THR A CA 1
ATOM 1347 C C . THR A 1 173 ? -16.540 1.606 -16.217 1.00 74.44 173 THR A C 1
ATOM 1349 O O . THR A 1 173 ? -16.750 0.668 -16.978 1.00 74.44 173 THR A O 1
ATOM 1352 N N . GLY A 1 174 ? -16.735 2.875 -16.591 1.00 73.06 174 GLY A N 1
ATOM 1353 C CA . GLY A 1 174 ? -17.352 3.251 -17.865 1.00 73.06 174 GLY A CA 1
ATOM 1354 C C . GLY A 1 174 ? -18.802 2.768 -18.004 1.00 73.06 174 GLY A C 1
ATOM 1355 O O . GLY A 1 174 ? -19.292 2.606 -19.121 1.00 73.06 174 GLY A O 1
ATOM 1356 N N . ASP A 1 175 ? -19.476 2.477 -16.890 1.00 81.19 175 ASP A N 1
ATOM 1357 C CA . ASP A 1 175 ? -20.785 1.833 -16.886 1.00 81.19 175 ASP A CA 1
ATOM 1358 C C . ASP A 1 175 ? -21.932 2.829 -17.165 1.00 81.19 175 ASP A C 1
ATOM 1360 O O . ASP A 1 175 ? -22.135 3.767 -16.383 1.00 81.19 175 ASP A O 1
ATOM 1364 N N . PRO A 1 176 ? -22.724 2.636 -18.243 1.00 81.12 176 PRO A N 1
ATOM 1365 C CA . PRO A 1 176 ? -23.851 3.511 -18.555 1.00 81.12 176 PRO A CA 1
ATOM 1366 C C . PRO A 1 176 ? -24.942 3.514 -17.475 1.00 81.12 176 PRO A C 1
ATOM 1368 O O . PRO A 1 176 ? -25.639 4.519 -17.345 1.00 81.12 176 PRO A O 1
ATOM 1371 N N . VAL A 1 177 ? -25.093 2.440 -16.688 1.00 88.75 177 VAL A N 1
ATOM 1372 C CA . VAL A 1 177 ? -26.075 2.388 -15.591 1.00 88.75 177 VAL A CA 1
ATOM 1373 C C . VAL A 1 177 ? -25.675 3.358 -14.480 1.00 88.75 177 VAL A C 1
ATOM 1375 O O . VAL A 1 177 ? -26.494 4.159 -14.030 1.00 88.75 177 VAL A O 1
ATOM 1378 N N . LEU A 1 178 ? -24.398 3.352 -14.090 1.00 88.81 178 LEU A N 1
ATOM 1379 C CA . LEU A 1 178 ? -23.862 4.296 -13.107 1.00 88.81 178 LEU A CA 1
ATOM 1380 C C . LEU A 1 178 ? -23.858 5.734 -13.628 1.00 88.81 178 LEU A C 1
ATOM 1382 O O . LEU A 1 178 ? -24.134 6.656 -12.864 1.00 88.81 178 LEU A O 1
ATOM 1386 N N . ALA A 1 179 ? -23.585 5.936 -14.920 1.00 86.06 179 ALA A N 1
ATOM 1387 C CA . ALA A 1 179 ? -23.662 7.256 -15.543 1.00 86.06 179 ALA A CA 1
ATOM 1388 C C . ALA A 1 179 ? -25.096 7.817 -15.525 1.00 86.06 179 ALA A C 1
ATOM 1390 O O . ALA A 1 179 ? -25.287 8.992 -15.213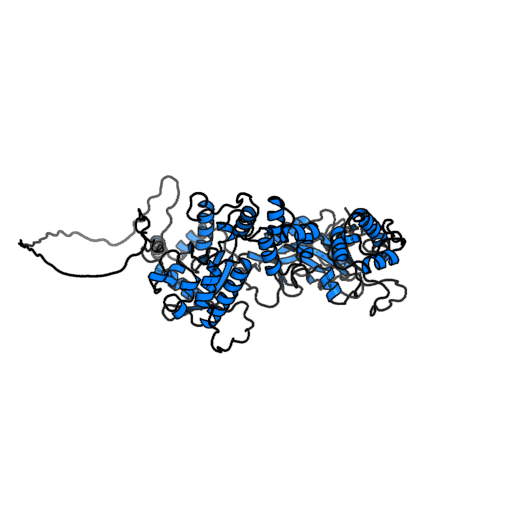 1.00 86.06 179 ALA A O 1
ATOM 1391 N N . ALA A 1 180 ? -26.103 6.981 -15.799 1.00 90.06 180 ALA A N 1
ATOM 1392 C CA . ALA A 1 180 ? -27.509 7.365 -15.707 1.00 90.06 180 ALA A CA 1
ATOM 1393 C C . ALA A 1 180 ? -27.920 7.689 -14.262 1.00 90.06 180 ALA A C 1
ATOM 1395 O O . ALA A 1 180 ? -28.542 8.722 -14.029 1.00 90.06 180 ALA A O 1
ATOM 1396 N N . LEU A 1 181 ? -27.508 6.864 -13.291 1.00 91.62 181 LEU A N 1
ATOM 1397 C CA . LEU A 1 181 ? -27.750 7.120 -11.868 1.00 91.62 181 LEU A CA 1
ATOM 1398 C C . LEU A 1 181 ? -27.078 8.422 -11.402 1.00 91.62 181 LEU A C 1
ATOM 1400 O O . LEU A 1 181 ? -27.654 9.178 -10.622 1.00 91.62 181 LEU A O 1
ATOM 1404 N N . TYR A 1 182 ? -25.874 8.717 -11.904 1.00 89.75 182 TYR A N 1
ATOM 1405 C CA . TYR A 1 182 ? -25.196 9.978 -11.620 1.00 89.75 182 TYR A CA 1
ATOM 1406 C C . TYR A 1 182 ? -25.968 11.171 -12.191 1.00 89.75 182 TYR A C 1
ATOM 1408 O O . TYR A 1 182 ? -26.173 12.158 -11.487 1.00 89.75 182 TYR A O 1
ATOM 1416 N N . ALA A 1 183 ? -26.420 11.082 -13.444 1.00 89.19 183 ALA A N 1
ATOM 1417 C CA . ALA A 1 183 ? -27.204 12.140 -14.072 1.00 89.19 183 ALA A CA 1
ATOM 1418 C C . ALA A 1 183 ? -28.534 12.386 -13.337 1.00 89.19 183 ALA A C 1
ATOM 1420 O O . ALA A 1 183 ? -28.901 13.536 -13.121 1.00 89.19 183 ALA A O 1
ATOM 1421 N N . GLU A 1 184 ? -29.206 11.323 -12.888 1.00 89.44 184 GLU A N 1
ATOM 1422 C CA . GLU A 1 184 ? -30.476 11.386 -12.153 1.00 89.44 184 GLU A CA 1
ATOM 1423 C C . GLU A 1 184 ? -30.385 12.240 -10.873 1.00 89.44 184 GLU A C 1
ATOM 1425 O O . GLU A 1 184 ? -31.301 13.007 -10.590 1.00 89.44 184 GLU A O 1
ATOM 1430 N N . PHE A 1 185 ? -29.278 12.162 -10.120 1.00 84.88 185 PHE A N 1
ATOM 1431 C CA . PHE A 1 185 ? -29.146 12.844 -8.820 1.00 84.88 185 PHE A CA 1
ATOM 1432 C C . PHE A 1 185 ? -28.179 14.032 -8.795 1.00 84.88 185 PHE A C 1
ATOM 1434 O O . PHE A 1 185 ? -28.232 14.825 -7.850 1.00 84.88 185 PHE A O 1
ATOM 1441 N N . PHE A 1 186 ? -27.288 14.160 -9.782 1.00 85.31 186 PHE A N 1
ATOM 1442 C CA . PHE A 1 186 ? -26.150 15.086 -9.729 1.00 85.31 186 PHE A CA 1
ATOM 1443 C C . PHE A 1 186 ? -25.892 15.868 -11.028 1.00 85.31 186 PHE A C 1
ATOM 1445 O O . PHE A 1 186 ? -24.841 16.510 -11.123 1.00 85.31 186 PHE A O 1
ATOM 1452 N N . ALA A 1 187 ? -26.784 15.819 -12.027 1.00 71.81 187 ALA A N 1
ATOM 1453 C CA . ALA A 1 187 ? -26.615 16.580 -13.272 1.00 71.81 187 ALA A CA 1
ATOM 1454 C C . ALA A 1 187 ? -26.735 18.100 -13.075 1.00 71.81 187 ALA A C 1
ATOM 1456 O O . ALA A 1 187 ? -26.011 18.852 -13.724 1.00 71.81 187 ALA A O 1
ATOM 1457 N N . GLU A 1 188 ? -27.594 18.548 -12.158 1.00 65.50 188 GLU A N 1
ATOM 1458 C CA . GLU A 1 188 ? -27.763 19.973 -11.876 1.00 65.50 188 GLU A CA 1
ATOM 1459 C C . GLU A 1 188 ? -26.586 20.520 -11.038 1.00 65.50 188 GLU A C 1
ATOM 1461 O O . GLU A 1 188 ? -26.132 19.862 -10.084 1.00 65.50 188 GLU A O 1
ATOM 1466 N N . PRO A 1 189 ? -26.062 21.719 -11.358 1.00 55.62 189 PRO A N 1
ATOM 1467 C CA . PRO A 1 189 ? -25.179 22.449 -10.457 1.00 55.62 189 PRO A CA 1
ATOM 1468 C C . PRO A 1 189 ? -25.936 22.726 -9.154 1.00 55.62 189 PRO A C 1
ATOM 1470 O O . PRO A 1 189 ? -27.069 23.204 -9.183 1.00 55.62 189 PRO A O 1
ATOM 1473 N N . GLU A 1 190 ? -25.341 22.420 -8.000 1.00 56.38 190 GLU A N 1
ATOM 1474 C CA . GLU A 1 190 ? -25.920 22.893 -6.740 1.00 56.38 190 GLU A CA 1
ATOM 1475 C C . GLU A 1 190 ? -25.820 24.421 -6.742 1.00 56.38 190 GLU A C 1
ATOM 1477 O O . GLU A 1 190 ? -24.730 24.963 -6.912 1.00 56.38 190 GLU A O 1
ATOM 1482 N N . ALA A 1 191 ? -26.959 25.108 -6.628 1.00 46.50 191 ALA A N 1
ATOM 1483 C CA . ALA A 1 191 ? -26.996 26.558 -6.495 1.00 46.50 191 ALA A CA 1
ATOM 1484 C C . ALA A 1 191 ? -26.226 26.952 -5.231 1.00 46.50 191 ALA A C 1
ATOM 1486 O O . ALA A 1 191 ? -26.683 26.573 -4.158 1.00 46.50 191 ALA A O 1
ATOM 1487 N N . ASP A 1 192 ? -25.080 27.633 -5.392 1.00 40.75 192 ASP A N 1
ATOM 1488 C CA . ASP A 1 192 ? -24.224 28.321 -4.401 1.00 40.75 192 ASP A CA 1
ATOM 1489 C C . ASP A 1 192 ? -24.491 28.015 -2.913 1.00 40.75 192 ASP A C 1
ATOM 1491 O O . ASP A 1 192 ? -24.592 28.908 -2.069 1.00 40.75 192 ASP A O 1
ATOM 1495 N N . ALA A 1 193 ? -24.579 26.734 -2.558 1.00 45.00 193 ALA A N 1
ATOM 1496 C CA . ALA A 1 193 ? -24.548 26.318 -1.174 1.00 45.00 193 ALA A CA 1
ATOM 1497 C C . ALA A 1 193 ? -23.090 26.492 -0.742 1.00 45.00 193 ALA A C 1
ATOM 1499 O O . ALA A 1 193 ? -22.207 25.957 -1.423 1.00 45.00 193 ALA A O 1
ATOM 1500 N N . PRO A 1 194 ? -22.801 27.242 0.337 1.00 37.00 194 PRO A N 1
ATOM 1501 C CA . PRO A 1 194 ? -21.449 27.342 0.853 1.00 37.00 194 PRO A CA 1
ATOM 1502 C C . PRO A 1 194 ? -20.951 25.922 1.093 1.00 37.00 194 PRO A C 1
ATOM 1504 O O . PRO A 1 194 ? -21.467 25.231 1.968 1.00 37.00 194 PRO A O 1
ATOM 1507 N N . VAL A 1 195 ? -19.991 25.466 0.288 1.00 41.28 195 VAL A N 1
ATOM 1508 C CA . VAL A 1 195 ? -19.240 24.252 0.595 1.00 41.28 195 VAL A CA 1
ATOM 1509 C C . VAL A 1 195 ? -18.544 24.578 1.912 1.00 41.28 195 VAL A C 1
ATOM 1511 O O . VAL A 1 195 ? -17.706 25.487 1.915 1.00 41.28 195 VAL A O 1
ATOM 1514 N N . PRO A 1 196 ? -18.904 23.940 3.040 1.00 38.06 196 PRO A N 1
ATOM 1515 C CA . PRO A 1 196 ? -18.208 24.198 4.285 1.00 38.06 196 PRO A CA 1
ATOM 1516 C C . PRO A 1 196 ? -16.726 23.929 4.030 1.00 38.06 196 PRO A C 1
ATOM 1518 O O . PRO A 1 196 ? -16.375 22.923 3.404 1.00 38.06 196 PRO A O 1
ATOM 1521 N N . ALA A 1 197 ? -15.855 24.849 4.453 1.00 31.03 197 ALA A N 1
ATOM 1522 C CA . ALA A 1 197 ? -14.420 24.594 4.440 1.00 31.03 197 ALA A CA 1
ATOM 1523 C C . ALA A 1 197 ? -14.179 23.224 5.096 1.00 31.03 197 ALA A C 1
ATOM 1525 O O . ALA A 1 197 ? -14.858 22.929 6.082 1.00 31.03 197 ALA A O 1
ATOM 1526 N N . PRO A 1 198 ? -13.280 22.375 4.563 1.00 31.45 198 PRO A N 1
ATOM 1527 C CA . PRO A 1 198 ? -13.078 21.040 5.101 1.00 31.45 198 PRO A CA 1
ATOM 1528 C C . PRO A 1 198 ? -12.669 21.171 6.567 1.00 31.45 198 PRO A C 1
ATOM 1530 O O . PRO A 1 198 ? -11.537 21.545 6.880 1.00 31.45 198 PRO A O 1
ATOM 1533 N N . ALA A 1 199 ? -13.616 20.909 7.467 1.00 28.31 199 ALA A N 1
ATOM 1534 C CA . ALA A 1 199 ? -13.312 20.711 8.864 1.00 28.31 199 ALA A CA 1
ATOM 1535 C C . ALA A 1 199 ? -12.345 19.528 8.933 1.00 28.31 199 ALA A C 1
ATOM 1537 O O . ALA A 1 199 ? -12.452 18.572 8.161 1.00 28.31 199 ALA A O 1
ATOM 1538 N N . VAL A 1 200 ? -11.370 19.622 9.829 1.00 29.55 200 VAL A N 1
ATOM 1539 C CA . VAL A 1 200 ? -10.336 18.612 10.077 1.00 29.55 200 VAL A CA 1
ATOM 1540 C C . VAL A 1 200 ? -10.966 17.404 10.796 1.00 29.55 200 VAL A C 1
ATOM 1542 O O . VAL A 1 200 ? -10.551 17.009 11.879 1.00 29.55 200 VAL A O 1
ATOM 1545 N N . GLU A 1 201 ? -12.014 16.831 10.209 1.00 32.25 201 GLU A N 1
ATOM 1546 C CA . GLU A 1 201 ? -12.690 15.623 10.657 1.00 32.25 201 GLU A CA 1
ATOM 1547 C C . GLU A 1 201 ? -12.371 14.481 9.692 1.00 32.25 201 GLU A C 1
ATOM 1549 O O . GLU A 1 201 ? -12.447 14.602 8.471 1.00 32.25 201 GLU A O 1
ATOM 1554 N N . VAL A 1 202 ? -11.980 13.346 10.269 1.00 42.84 202 VAL A N 1
ATOM 1555 C CA . VAL A 1 202 ? -11.491 12.150 9.565 1.00 42.84 202 VAL A CA 1
ATOM 1556 C C . VAL A 1 202 ? -12.583 11.501 8.687 1.00 42.84 202 VAL A C 1
ATOM 1558 O O . VAL A 1 202 ? -12.259 10.748 7.769 1.00 42.84 202 VAL A O 1
ATOM 1561 N N . ALA A 1 203 ? -13.858 11.835 8.910 1.00 52.25 203 ALA A N 1
ATOM 1562 C CA . ALA A 1 203 ? -14.984 11.603 8.005 1.00 52.25 203 ALA A CA 1
ATOM 1563 C C . ALA A 1 203 ? -16.171 12.485 8.429 1.00 52.25 203 ALA A C 1
ATOM 1565 O O . ALA A 1 203 ? -16.519 12.487 9.606 1.00 52.25 203 ALA A O 1
ATOM 1566 N N . THR A 1 204 ? -16.825 13.180 7.494 1.00 60.94 204 THR A N 1
ATOM 1567 C CA . THR A 1 204 ? -18.085 13.894 7.764 1.00 60.94 204 THR A CA 1
ATOM 1568 C C . THR A 1 204 ? -19.190 12.880 8.095 1.00 60.94 204 THR A C 1
ATOM 1570 O O . THR A 1 204 ? -19.516 12.053 7.233 1.00 60.94 204 THR A O 1
ATOM 1573 N N . PRO A 1 205 ? -19.760 12.881 9.315 1.00 77.81 205 PRO A N 1
ATOM 1574 C CA . PRO A 1 205 ? -20.784 11.916 9.692 1.00 77.81 205 PRO A CA 1
ATOM 1575 C C . PRO A 1 205 ? -22.100 12.197 8.959 1.00 77.81 205 PRO A C 1
ATOM 1577 O O . PRO A 1 205 ? -22.504 13.341 8.784 1.00 77.81 205 PRO A O 1
ATOM 1580 N N . MET A 1 206 ? -22.813 11.148 8.562 1.00 84.31 206 MET A N 1
ATOM 1581 C CA . MET A 1 206 ? -24.197 11.227 8.103 1.00 84.31 206 MET A CA 1
ATOM 1582 C C . MET A 1 206 ? -25.103 11.372 9.326 1.00 84.31 206 MET A C 1
ATOM 1584 O O . MET A 1 206 ? -25.139 10.485 10.181 1.00 84.31 206 MET A O 1
ATOM 1588 N N . ILE A 1 207 ? -25.832 12.480 9.418 1.00 90.19 207 ILE A N 1
ATOM 1589 C CA . ILE A 1 207 ? -26.696 12.778 10.560 1.00 90.19 207 ILE A CA 1
ATOM 1590 C C . ILE A 1 207 ? -28.132 12.425 10.186 1.00 90.19 207 ILE A C 1
ATOM 1592 O O . ILE A 1 207 ? -28.749 13.085 9.350 1.00 90.19 207 ILE A O 1
ATOM 1596 N N . PHE A 1 208 ? -28.674 11.384 10.809 1.00 88.56 208 PHE A N 1
ATOM 1597 C CA . PHE A 1 208 ? -30.052 10.947 10.619 1.00 88.56 208 PHE A CA 1
ATOM 1598 C C . PHE A 1 208 ? -30.926 11.419 11.770 1.00 88.56 208 PHE A C 1
ATOM 1600 O O . PHE A 1 208 ? -30.594 11.223 12.933 1.00 88.56 208 PHE A O 1
ATOM 1607 N N . ARG A 1 209 ? -32.096 11.960 11.454 1.00 86.56 209 ARG A N 1
ATOM 1608 C CA . ARG A 1 209 ? -33.157 12.201 12.423 1.00 86.56 209 ARG A CA 1
ATOM 1609 C C . ARG A 1 209 ? -34.085 10.995 12.460 1.00 86.56 209 ARG A C 1
ATOM 1611 O O . ARG A 1 209 ? -34.790 10.712 11.492 1.00 86.56 209 ARG A O 1
ATOM 1618 N N . PHE A 1 210 ? -34.100 10.302 13.590 1.00 76.50 210 PHE A N 1
ATOM 1619 C CA . PHE A 1 210 ? -34.909 9.113 13.820 1.00 76.50 210 PHE A CA 1
ATOM 1620 C C . PHE A 1 210 ? -35.718 9.267 15.107 1.00 76.50 210 PHE A C 1
ATOM 1622 O O . PHE A 1 210 ? -35.153 9.512 16.167 1.00 76.50 210 PHE A O 1
ATOM 1629 N N . GLN A 1 211 ? -37.050 9.164 15.016 1.00 72.00 211 GLN A N 1
ATOM 1630 C CA . GLN A 1 211 ? -37.968 9.305 16.163 1.00 72.00 211 GLN A CA 1
ATOM 1631 C C . GLN A 1 211 ? -37.699 10.547 17.046 1.00 72.00 211 GLN A C 1
ATOM 1633 O O . GLN A 1 211 ? -37.857 10.515 18.261 1.00 72.00 211 GLN A O 1
ATOM 1638 N N . GLY A 1 212 ? -37.269 11.655 16.434 1.00 75.62 212 GLY A N 1
ATOM 1639 C CA . GLY A 1 212 ? -36.950 12.902 17.141 1.00 75.62 212 GLY A CA 1
ATOM 1640 C C . GLY A 1 212 ? -35.541 12.983 17.744 1.00 75.62 212 GLY A C 1
ATOM 1641 O O . GLY A 1 212 ? -35.184 14.043 18.247 1.00 75.62 212 GLY A O 1
ATOM 1642 N N . ARG A 1 213 ? -34.724 11.925 17.650 1.00 82.94 213 ARG A N 1
ATOM 1643 C CA . ARG A 1 213 ? -33.299 11.916 18.027 1.00 82.94 213 ARG A CA 1
ATOM 1644 C C . ARG A 1 213 ? -32.416 12.057 16.790 1.00 82.94 213 ARG A C 1
ATOM 1646 O O . ARG A 1 213 ? -32.758 11.552 15.721 1.00 82.94 213 ARG A O 1
ATOM 1653 N N . GLU A 1 214 ? -31.275 12.720 16.934 1.00 88.75 214 GLU A N 1
ATOM 1654 C CA . GLU A 1 214 ? -30.230 12.722 15.909 1.00 88.75 214 GLU A CA 1
ATOM 1655 C C . GLU A 1 214 ? -29.242 11.586 16.170 1.00 88.75 214 GLU A C 1
ATOM 1657 O O . GLU A 1 214 ? -28.742 11.435 17.281 1.00 88.75 214 GLU A O 1
ATOM 1662 N N . VAL A 1 215 ? -28.968 10.795 15.138 1.00 89.00 215 VAL A N 1
ATOM 1663 C CA . VAL A 1 215 ? -27.996 9.704 15.141 1.00 89.00 215 VAL A CA 1
ATOM 1664 C C . VAL A 1 215 ? -26.922 10.042 14.117 1.00 89.00 215 VAL A C 1
ATOM 1666 O O . VAL A 1 215 ? -27.211 10.185 12.927 1.00 89.00 215 VAL A O 1
ATOM 1669 N N . ARG A 1 216 ? -25.678 10.175 14.574 1.00 87.69 216 ARG A N 1
ATOM 1670 C CA . ARG A 1 216 ? -24.518 10.501 13.739 1.00 87.69 216 ARG A CA 1
ATOM 1671 C C . ARG A 1 216 ? -23.786 9.221 13.383 1.00 87.69 216 ARG A C 1
ATOM 1673 O O . ARG A 1 216 ? -23.324 8.507 14.271 1.00 87.69 216 ARG A O 1
ATOM 1680 N N . LEU A 1 217 ? -23.690 8.926 12.090 1.00 84.12 217 LEU A N 1
ATOM 1681 C CA . LEU A 1 217 ? -23.099 7.692 11.584 1.00 84.12 217 LEU A CA 1
ATOM 1682 C C . LEU A 1 217 ? -21.940 7.983 10.642 1.00 84.12 217 LEU A C 1
ATOM 1684 O O . LEU A 1 217 ? -22.071 8.793 9.732 1.00 84.12 217 LEU A O 1
ATOM 1688 N N . PHE A 1 218 ? -20.837 7.259 10.782 1.00 80.38 218 PHE A N 1
ATOM 1689 C CA . PHE A 1 218 ? -19.816 7.184 9.737 1.00 80.38 218 PHE A CA 1
ATOM 1690 C C . PHE A 1 218 ? -19.823 5.786 9.116 1.00 80.38 218 PHE A C 1
ATOM 1692 O O . PHE A 1 218 ? -20.113 4.799 9.792 1.00 80.38 218 PHE A O 1
ATOM 1699 N N . SER A 1 219 ? -19.538 5.691 7.818 1.00 77.50 219 SER A N 1
ATOM 1700 C CA . SER A 1 219 ? -19.570 4.427 7.074 1.00 77.50 219 SER A CA 1
ATOM 1701 C C . SER A 1 219 ? -18.169 3.923 6.735 1.00 77.50 219 SER A C 1
ATOM 1703 O O . SER A 1 219 ? -17.325 4.703 6.290 1.00 77.50 219 SER A O 1
ATOM 1705 N N . THR A 1 220 ? -17.948 2.614 6.820 1.00 75.12 220 THR A N 1
ATOM 1706 C CA . THR A 1 220 ? -16.782 1.929 6.244 1.00 75.12 220 THR A CA 1
ATOM 1707 C C . THR A 1 220 ? -17.218 1.054 5.075 1.00 75.12 220 THR A C 1
ATOM 1709 O O . THR A 1 220 ? -18.242 0.379 5.173 1.00 75.12 220 THR A O 1
ATOM 1712 N N . VAL A 1 221 ? -16.406 1.004 4.017 1.00 76.94 221 VAL A N 1
ATOM 1713 C CA . VAL A 1 221 ? -16.652 0.172 2.829 1.00 76.94 221 VAL A CA 1
ATOM 1714 C C . VAL A 1 221 ? -15.651 -0.976 2.788 1.00 76.94 221 VAL A C 1
ATOM 1716 O O . VAL A 1 221 ? -14.444 -0.736 2.785 1.00 76.94 221 VAL A O 1
ATOM 1719 N N . THR A 1 222 ? -16.137 -2.212 2.702 1.00 74.94 222 THR A N 1
ATOM 1720 C CA . THR A 1 222 ? -15.307 -3.420 2.568 1.00 74.94 222 THR A CA 1
ATOM 1721 C C . THR A 1 222 ? -15.559 -4.086 1.214 1.00 74.94 222 THR A C 1
ATOM 1723 O O . THR A 1 222 ? -16.709 -4.264 0.824 1.00 74.94 222 THR A O 1
ATOM 1726 N N . THR A 1 223 ? -14.496 -4.461 0.495 1.00 72.12 223 THR A N 1
ATOM 1727 C CA . THR A 1 223 ? -14.546 -5.089 -0.845 1.00 72.12 223 THR A CA 1
ATOM 1728 C C . THR A 1 223 ? -13.732 -6.387 -0.875 1.00 72.12 223 THR A C 1
ATOM 1730 O O . THR A 1 223 ? -12.860 -6.593 -0.029 1.00 72.12 223 THR A O 1
ATOM 1733 N N . PHE A 1 224 ? -14.005 -7.273 -1.838 1.00 68.25 224 PHE A N 1
ATOM 1734 C CA . PHE A 1 224 ? -13.325 -8.567 -1.969 1.00 68.25 224 PHE A CA 1
ATOM 1735 C C . PHE A 1 224 ? -12.161 -8.483 -2.968 1.00 68.25 224 PHE A C 1
ATOM 1737 O O . PHE A 1 224 ? -12.367 -8.488 -4.177 1.00 68.25 224 PHE A O 1
ATOM 1744 N N . GLY A 1 225 ? -10.922 -8.434 -2.470 1.00 53.00 225 GLY A N 1
ATOM 1745 C CA . GLY A 1 225 ? -9.738 -8.141 -3.296 1.00 53.00 225 GLY A CA 1
ATOM 1746 C C . GLY A 1 225 ? -9.244 -9.255 -4.236 1.00 53.00 225 GLY A C 1
ATOM 1747 O O . GLY A 1 225 ? -8.460 -8.975 -5.137 1.00 53.00 225 GLY A O 1
ATOM 1748 N N . THR A 1 226 ? -9.666 -10.510 -4.055 1.00 58.00 226 THR A N 1
ATOM 1749 C CA . THR A 1 226 ? -9.193 -11.674 -4.844 1.00 58.00 226 THR A CA 1
ATOM 1750 C C . THR A 1 226 ? -10.332 -12.434 -5.525 1.00 58.00 226 THR A C 1
ATOM 1752 O O . THR A 1 226 ? -10.258 -13.646 -5.745 1.00 58.00 226 THR A O 1
ATOM 1755 N N . ALA A 1 227 ? -11.414 -11.730 -5.859 1.00 66.06 227 ALA A N 1
ATOM 1756 C CA . ALA A 1 227 ? -12.570 -12.327 -6.507 1.00 66.06 227 ALA A CA 1
ATOM 1757 C C . ALA A 1 227 ? -12.197 -12.986 -7.851 1.00 66.06 227 ALA A C 1
ATOM 1759 O O . ALA A 1 227 ? -11.549 -12.390 -8.707 1.00 66.06 227 ALA A O 1
ATOM 1760 N N . GLN A 1 228 ? -12.641 -14.229 -8.050 1.00 73.50 228 GLN A N 1
ATOM 1761 C CA . GLN A 1 228 ? -12.591 -14.925 -9.348 1.00 73.50 228 GLN A CA 1
ATOM 1762 C C . GLN A 1 228 ? -13.962 -14.945 -10.052 1.00 73.50 228 GLN A C 1
ATOM 1764 O O . GLN A 1 228 ? -14.119 -15.542 -11.118 1.00 73.50 228 GLN A O 1
ATOM 1769 N N . ASP A 1 229 ? -14.960 -14.296 -9.450 1.00 86.94 229 ASP A N 1
ATOM 1770 C CA . ASP A 1 229 ? -16.328 -14.171 -9.946 1.00 86.94 229 ASP A CA 1
ATOM 1771 C C . ASP A 1 229 ? -16.721 -12.696 -10.000 1.00 86.94 229 ASP A C 1
ATOM 1773 O O . ASP A 1 229 ? -16.426 -11.947 -9.070 1.00 86.94 229 ASP A O 1
ATOM 1777 N N . ILE A 1 230 ? -17.408 -12.292 -11.067 1.00 83.94 230 ILE A N 1
ATOM 1778 C CA . ILE A 1 230 ? -17.848 -10.910 -11.288 1.00 83.94 230 ILE A CA 1
ATOM 1779 C C . ILE A 1 230 ? -18.745 -10.433 -10.146 1.00 83.94 230 ILE A C 1
ATOM 1781 O O . ILE A 1 230 ? -18.606 -9.301 -9.704 1.00 83.94 230 ILE A O 1
ATOM 1785 N N . THR A 1 231 ? -19.631 -11.289 -9.633 1.00 82.31 231 THR A N 1
ATOM 1786 C CA . THR A 1 231 ? -20.529 -10.895 -8.542 1.00 82.31 231 THR A CA 1
ATOM 1787 C C . THR A 1 231 ? -19.740 -10.537 -7.285 1.00 82.31 231 THR A C 1
ATOM 1789 O O . THR A 1 231 ? -20.076 -9.574 -6.614 1.00 82.31 231 THR A O 1
ATOM 1792 N N . LEU A 1 232 ? -18.663 -11.267 -6.983 1.00 81.56 232 LEU A N 1
ATOM 1793 C CA . LEU A 1 232 ? -17.811 -10.992 -5.821 1.00 81.56 232 LEU A CA 1
ATOM 1794 C C . LEU A 1 232 ? -16.931 -9.748 -6.003 1.00 81.56 232 LEU A C 1
ATOM 1796 O O . LEU A 1 232 ? -16.707 -9.028 -5.037 1.00 81.56 232 LEU A O 1
ATOM 1800 N N . ASP A 1 233 ? -16.449 -9.507 -7.225 1.00 80.81 233 ASP A N 1
ATOM 1801 C CA . ASP A 1 233 ? -15.656 -8.321 -7.598 1.00 80.81 233 ASP A CA 1
ATOM 1802 C C . ASP A 1 233 ? -16.473 -7.023 -7.479 1.00 80.81 233 ASP A C 1
ATOM 1804 O O . ASP A 1 233 ? -15.930 -5.945 -7.243 1.00 80.81 233 ASP A O 1
ATOM 1808 N N . GLU A 1 234 ? -17.794 -7.126 -7.640 1.00 84.44 234 GLU A N 1
ATOM 1809 C CA . GLU A 1 234 ? -18.693 -5.975 -7.699 1.00 84.44 234 GLU A CA 1
ATOM 1810 C C . GLU A 1 234 ? -19.463 -5.705 -6.402 1.00 84.44 234 GLU A C 1
ATOM 1812 O O . GLU A 1 234 ? -19.999 -4.607 -6.264 1.00 84.44 234 GLU A O 1
ATOM 1817 N N . ILE A 1 235 ? -19.530 -6.648 -5.455 1.00 87.88 235 ILE A N 1
ATOM 1818 C CA . ILE A 1 235 ? -20.196 -6.392 -4.170 1.00 87.88 235 ILE A CA 1
ATOM 1819 C C . ILE A 1 235 ? -19.287 -5.666 -3.172 1.00 87.88 235 ILE A C 1
ATOM 1821 O O . ILE A 1 235 ? -18.087 -5.933 -3.065 1.00 87.88 235 ILE A O 1
ATOM 1825 N N . SER A 1 236 ? -19.889 -4.799 -2.362 1.00 86.50 236 SER A N 1
ATOM 1826 C CA . SER A 1 236 ? -19.238 -4.170 -1.213 1.00 86.50 236 SER A CA 1
ATOM 1827 C C . SER A 1 236 ? -20.140 -4.146 0.014 1.00 86.50 236 SER A C 1
ATOM 1829 O O . SER A 1 236 ? -21.349 -3.956 -0.103 1.00 86.50 236 SER A O 1
ATOM 1831 N N . ILE A 1 237 ? -19.543 -4.306 1.194 1.00 86.31 237 ILE A N 1
ATOM 1832 C CA . ILE A 1 237 ? -20.227 -4.203 2.487 1.00 86.31 237 ILE A CA 1
ATOM 1833 C C . ILE A 1 237 ? -20.071 -2.771 3.008 1.00 86.31 237 ILE A C 1
ATOM 1835 O O . ILE A 1 237 ? -18.946 -2.317 3.219 1.00 86.31 237 ILE A O 1
ATOM 1839 N N . GLU A 1 238 ? -21.187 -2.082 3.222 1.00 87.69 238 GLU A N 1
ATOM 1840 C CA . GLU A 1 238 ? -21.270 -0.790 3.904 1.00 87.69 238 GLU A CA 1
ATOM 1841 C C . GLU A 1 238 ? -21.662 -1.035 5.362 1.00 87.69 238 GLU A C 1
ATOM 1843 O O . GLU A 1 238 ? -22.781 -1.471 5.643 1.00 87.69 238 GLU A O 1
ATOM 1848 N N . SER A 1 239 ? -20.750 -0.741 6.286 1.00 84.50 239 SER A N 1
ATOM 1849 C CA . SER A 1 239 ? -21.000 -0.831 7.728 1.00 84.50 239 SER A CA 1
ATOM 1850 C C . SER A 1 239 ? -21.040 0.564 8.329 1.00 84.50 239 SER A C 1
ATOM 1852 O O . SER A 1 239 ? -20.116 1.350 8.124 1.00 84.50 239 SER A O 1
ATOM 1854 N N . TYR A 1 240 ? -22.092 0.872 9.079 1.00 85.00 240 TYR A N 1
ATOM 1855 C CA . TYR A 1 240 ? -22.292 2.173 9.708 1.00 85.00 240 TYR A CA 1
ATOM 1856 C C . TYR A 1 240 ? -22.012 2.093 11.202 1.00 85.00 240 TYR A C 1
ATOM 1858 O O . TYR A 1 240 ? -22.536 1.210 11.878 1.00 85.00 240 TYR A O 1
ATOM 1866 N N . TYR A 1 241 ? -21.220 3.023 11.719 1.00 84.06 241 TYR A N 1
ATOM 1867 C CA . TYR A 1 241 ? -20.838 3.098 13.125 1.00 84.06 241 TYR A CA 1
ATOM 1868 C C . TYR A 1 241 ? -21.338 4.400 13.745 1.00 84.06 241 TYR A C 1
ATOM 1870 O O . TYR A 1 241 ? -21.300 5.433 13.071 1.00 84.06 241 TYR A O 1
ATOM 1878 N N . PRO A 1 242 ? -21.769 4.384 15.017 1.00 85.50 242 PRO A N 1
ATOM 1879 C CA . PRO A 1 242 ? -22.072 5.613 15.735 1.00 85.50 242 PRO A CA 1
ATOM 1880 C C . PRO A 1 242 ? -20.807 6.468 15.881 1.00 85.50 242 PRO A C 1
ATOM 1882 O O . PRO A 1 242 ? -19.746 5.961 16.244 1.00 85.50 242 PRO A O 1
ATOM 1885 N N . ALA A 1 243 ? -20.922 7.764 15.597 1.00 79.31 243 ALA A N 1
ATOM 1886 C CA . ALA A 1 243 ? -19.828 8.724 15.744 1.00 79.31 243 ALA A CA 1
ATOM 1887 C C . ALA A 1 243 ? -19.641 9.196 17.200 1.00 79.31 243 ALA A C 1
ATOM 1889 O O . ALA A 1 243 ? -18.587 9.722 17.545 1.00 79.31 243 ALA A O 1
ATOM 1890 N N . ASP A 1 244 ? -20.650 8.992 18.052 1.00 79.62 244 ASP A N 1
ATOM 1891 C CA . ASP A 1 244 ? -20.666 9.393 19.457 1.00 79.62 244 ASP A CA 1
ATOM 1892 C C . ASP A 1 244 ? -21.434 8.378 20.334 1.00 79.62 244 ASP A C 1
ATOM 1894 O O . ASP A 1 244 ? -22.097 7.457 19.841 1.00 79.62 244 ASP A O 1
ATOM 1898 N N . ALA A 1 245 ? -21.294 8.510 21.658 1.00 78.19 245 ALA A N 1
ATOM 1899 C CA . ALA A 1 245 ? -21.912 7.601 22.624 1.00 78.19 245 ALA A CA 1
ATOM 1900 C C . ALA A 1 245 ? -23.450 7.675 22.600 1.00 78.19 245 ALA A C 1
ATOM 1902 O O . ALA A 1 245 ? -24.102 6.633 22.678 1.00 78.19 245 ALA A O 1
ATOM 1903 N N . ASP A 1 246 ? -24.012 8.870 22.410 1.00 82.38 246 ASP A N 1
ATOM 1904 C CA . ASP A 1 246 ? -25.459 9.107 22.361 1.00 82.38 246 ASP A CA 1
ATOM 1905 C C . ASP A 1 246 ? -26.101 8.399 21.159 1.00 82.38 246 ASP A C 1
ATOM 1907 O O . ASP A 1 246 ? -27.161 7.782 21.276 1.00 82.38 246 ASP A O 1
ATOM 1911 N N . SER A 1 247 ? -25.431 8.422 20.003 1.00 83.81 247 SER A N 1
ATOM 1912 C CA . SER A 1 247 ? -25.829 7.691 18.795 1.00 83.81 247 SER A CA 1
ATOM 1913 C C . SER A 1 247 ? -25.719 6.181 18.997 1.00 83.81 247 SER A C 1
ATOM 1915 O O . SER A 1 247 ? -26.553 5.426 18.495 1.00 83.81 247 SER A O 1
ATOM 1917 N N . ALA A 1 248 ? -24.703 5.721 19.738 1.00 84.50 248 ALA A N 1
ATOM 1918 C CA . ALA A 1 248 ? -24.529 4.307 20.057 1.00 84.50 248 ALA A CA 1
ATOM 1919 C C . ALA A 1 248 ? -25.642 3.788 20.977 1.00 84.50 248 ALA A C 1
ATOM 1921 O O . ALA A 1 248 ? -26.125 2.676 20.771 1.00 84.50 248 ALA A O 1
ATOM 1922 N N . GLU A 1 249 ? -26.040 4.577 21.974 1.00 85.88 249 GLU A N 1
ATOM 1923 C CA . GLU A 1 249 ? -27.176 4.285 22.848 1.00 85.88 249 GLU A CA 1
ATOM 1924 C C . GLU A 1 249 ? -28.493 4.326 22.070 1.00 85.88 249 GLU A C 1
ATOM 1926 O O . GLU A 1 249 ? -29.242 3.356 22.109 1.00 85.88 249 GLU A O 1
ATOM 1931 N N . ALA A 1 250 ? -28.719 5.365 21.257 1.00 84.19 250 ALA A N 1
ATOM 1932 C CA . ALA A 1 250 ? -29.911 5.470 20.418 1.00 84.19 250 ALA A CA 1
ATOM 1933 C C . ALA A 1 250 ? -30.105 4.237 19.528 1.00 84.19 250 ALA A C 1
ATOM 1935 O O . ALA A 1 250 ? -31.201 3.692 19.460 1.00 84.19 250 ALA A O 1
ATOM 1936 N N . LEU A 1 251 ? -29.043 3.761 18.872 1.00 84.56 251 LEU A N 1
ATOM 1937 C CA . LEU A 1 251 ? -29.114 2.568 18.028 1.00 84.56 251 LEU A CA 1
ATOM 1938 C C . LEU A 1 251 ? -29.398 1.282 18.819 1.00 84.56 251 LEU A C 1
ATOM 1940 O O . LEU A 1 251 ? -30.084 0.406 18.294 1.00 84.56 251 LEU A O 1
ATOM 1944 N N . ARG A 1 252 ? -28.922 1.165 20.068 1.00 85.56 252 ARG A N 1
ATOM 1945 C CA . ARG A 1 252 ? -29.266 0.036 20.952 1.00 85.56 252 ARG A CA 1
ATOM 1946 C C . ARG A 1 252 ? -30.727 0.092 21.379 1.00 85.56 252 ARG A C 1
ATOM 1948 O O . ARG A 1 252 ? -31.417 -0.906 21.225 1.00 85.56 252 ARG A O 1
ATOM 1955 N N . ASP A 1 253 ? -31.212 1.258 21.801 1.00 82.88 253 ASP A N 1
ATOM 1956 C CA . ASP A 1 253 ? -32.615 1.449 22.188 1.00 82.88 253 ASP A CA 1
ATOM 1957 C C . ASP A 1 253 ? -33.563 1.102 21.033 1.00 82.88 253 ASP A C 1
ATOM 1959 O O . ASP A 1 253 ? -34.579 0.432 21.221 1.00 82.88 253 ASP A O 1
ATOM 1963 N N . ILE A 1 254 ? -33.216 1.536 19.815 1.00 73.94 254 ILE A N 1
ATOM 1964 C CA . ILE A 1 254 ? -33.982 1.235 18.601 1.00 73.94 254 ILE A CA 1
ATOM 1965 C C . ILE A 1 254 ? -33.978 -0.275 18.330 1.00 73.94 254 ILE A C 1
ATOM 1967 O O . ILE A 1 254 ? -35.030 -0.836 18.016 1.00 73.94 254 ILE A O 1
ATOM 1971 N N . ALA A 1 255 ? -32.825 -0.938 18.463 1.00 75.12 255 ALA A N 1
ATOM 1972 C CA . ALA A 1 255 ? -32.713 -2.382 18.275 1.00 75.12 255 ALA A CA 1
ATOM 1973 C C . ALA A 1 255 ? -33.526 -3.170 19.319 1.00 75.12 255 ALA A C 1
ATOM 1975 O O . ALA A 1 255 ? -34.262 -4.088 18.953 1.00 75.12 255 ALA A O 1
ATOM 1976 N N . ASP A 1 256 ? -33.462 -2.772 20.590 1.00 73.00 256 ASP A N 1
ATOM 1977 C CA . ASP A 1 256 ? -34.177 -3.415 21.697 1.00 73.00 256 ASP A CA 1
ATOM 1978 C C . ASP A 1 256 ? -35.698 -3.220 21.589 1.00 73.00 256 ASP A C 1
ATOM 1980 O O . ASP A 1 256 ? -36.464 -4.166 21.791 1.00 73.00 256 ASP A O 1
ATOM 1984 N N . ALA A 1 257 ? -36.156 -2.029 21.184 1.00 66.38 257 ALA A N 1
ATOM 1985 C CA . ALA A 1 257 ? -37.572 -1.753 20.933 1.00 66.38 257 ALA A CA 1
ATOM 1986 C C . ALA A 1 257 ? -38.155 -2.612 19.794 1.00 66.38 257 ALA A C 1
ATOM 1988 O O . ALA A 1 257 ? -39.346 -2.932 19.796 1.00 66.38 257 ALA A O 1
ATOM 1989 N N . TYR A 1 258 ? -37.320 -3.011 18.831 1.00 59.75 258 TYR A N 1
ATOM 1990 C CA . TYR A 1 258 ? -37.710 -3.843 17.692 1.00 59.75 258 TYR A CA 1
ATOM 1991 C C . TYR A 1 258 ? -37.538 -5.353 17.914 1.00 59.75 258 TYR A C 1
ATOM 1993 O O . TYR A 1 258 ? -38.115 -6.132 17.156 1.00 59.75 258 TYR A O 1
ATOM 2001 N N . ALA A 1 259 ? -36.826 -5.787 18.959 1.00 54.47 259 ALA A N 1
ATOM 2002 C CA . ALA A 1 259 ? -36.683 -7.200 19.331 1.00 54.47 259 ALA A CA 1
ATOM 2003 C C . ALA A 1 259 ? -37.971 -7.832 19.928 1.00 54.47 259 ALA A C 1
ATOM 2005 O O . ALA A 1 259 ? -37.967 -8.998 20.333 1.00 54.47 259 ALA A O 1
ATOM 2006 N N . GLY A 1 260 ? -39.088 -7.089 19.969 1.00 43.75 260 GLY A N 1
ATOM 2007 C CA . GLY A 1 260 ? -40.433 -7.591 20.285 1.00 43.75 260 GLY A CA 1
ATOM 2008 C C . GLY A 1 260 ? -40.979 -8.613 19.263 1.00 43.75 260 GLY A C 1
ATOM 2009 O O . GLY A 1 260 ? -40.384 -8.834 18.209 1.00 43.75 260 GLY A O 1
ATOM 2010 N N . PRO A 1 261 ? -42.106 -9.296 19.556 1.00 32.59 261 PRO A N 1
ATOM 2011 C CA . PRO A 1 261 ? -42.455 -10.571 18.929 1.00 32.59 261 PRO A CA 1
ATOM 2012 C C . PRO A 1 261 ? -42.663 -10.479 17.405 1.00 32.59 261 PRO A C 1
ATOM 2014 O O . PRO A 1 261 ? -43.637 -9.912 16.922 1.00 32.59 261 PRO A O 1
ATOM 2017 N N . SER A 1 262 ? -41.761 -11.150 16.679 1.00 41.62 262 SER A N 1
ATOM 2018 C CA . SER A 1 262 ? -41.845 -11.610 15.284 1.00 41.62 262 SER A CA 1
ATOM 2019 C C . SER A 1 262 ? -42.129 -10.562 14.198 1.00 41.62 262 SER A C 1
ATOM 2021 O O . SER A 1 262 ? -43.239 -10.446 13.678 1.00 41.62 262 SER A O 1
ATOM 2023 N N . ARG A 1 263 ? -41.059 -9.917 13.720 1.00 38.81 263 ARG A N 1
ATOM 2024 C CA . ARG A 1 263 ? -40.921 -9.541 12.302 1.00 38.81 263 ARG A CA 1
ATOM 2025 C C . ARG A 1 263 ? -39.549 -9.974 11.793 1.00 38.81 263 ARG A C 1
ATOM 2027 O O . ARG A 1 263 ? -38.618 -9.182 11.712 1.00 38.81 263 ARG A O 1
ATOM 2034 N N . ALA A 1 264 ? -39.424 -11.266 11.491 1.00 35.25 264 ALA A N 1
ATOM 2035 C CA . ALA A 1 264 ? -38.308 -11.775 10.702 1.00 35.25 264 ALA A CA 1
ATOM 2036 C C . ALA A 1 264 ? -38.228 -10.994 9.380 1.00 35.25 264 ALA A C 1
ATOM 2038 O O . ALA A 1 264 ? -39.271 -10.780 8.766 1.00 35.25 264 ALA A O 1
ATOM 2039 N N . ASN A 1 265 ? -37.011 -10.572 9.004 1.00 38.09 265 ASN A N 1
ATOM 2040 C CA . ASN A 1 265 ? -36.595 -10.050 7.696 1.00 38.09 265 ASN A CA 1
ATOM 2041 C C . ASN A 1 265 ? -37.762 -9.657 6.786 1.00 38.09 265 ASN A C 1
ATOM 2043 O O . ASN A 1 265 ? -38.289 -10.524 6.097 1.00 38.09 265 ASN A O 1
ATOM 2047 N N . LEU A 1 266 ? -38.158 -8.381 6.754 1.00 38.47 266 LEU A N 1
ATOM 2048 C CA . LEU A 1 266 ? -39.048 -7.907 5.692 1.00 38.47 266 LEU A CA 1
ATOM 2049 C C . LEU A 1 266 ? -38.297 -8.088 4.361 1.00 38.47 266 LEU A C 1
ATOM 2051 O O . LEU A 1 266 ? -37.318 -7.372 4.148 1.00 38.47 266 LEU A O 1
ATOM 2055 N N . PRO A 1 267 ? -38.675 -9.036 3.481 1.00 42.38 267 PRO A N 1
ATOM 2056 C CA . PRO A 1 267 ? -38.067 -9.086 2.166 1.00 42.38 267 PRO A CA 1
ATOM 2057 C C . PRO A 1 267 ? -38.486 -7.827 1.402 1.00 42.38 267 PRO A C 1
ATOM 2059 O O . PRO A 1 267 ? -39.620 -7.351 1.538 1.00 42.38 267 PRO A O 1
ATOM 2062 N N . PHE A 1 268 ? -37.584 -7.296 0.575 1.00 49.00 268 PHE A N 1
ATOM 2063 C CA . PHE A 1 268 ? -37.978 -6.385 -0.497 1.00 49.00 268 PHE A CA 1
ATOM 2064 C C . PHE A 1 268 ? -39.149 -7.008 -1.263 1.00 49.00 268 PHE A C 1
ATOM 2066 O O . PHE A 1 268 ? -39.165 -8.220 -1.489 1.00 49.00 268 PHE A O 1
ATOM 2073 N N . ARG A 1 269 ? -40.158 -6.211 -1.634 1.00 45.56 269 ARG A N 1
ATOM 2074 C CA . ARG A 1 269 ? -41.303 -6.755 -2.378 1.00 45.56 269 ARG A CA 1
ATOM 2075 C C . ARG A 1 269 ? -40.803 -7.270 -3.729 1.00 45.56 269 ARG A C 1
ATOM 2077 O O . ARG A 1 269 ? -40.330 -6.479 -4.547 1.00 45.56 269 ARG A O 1
ATOM 2084 N N . GLU A 1 270 ? -40.901 -8.581 -3.947 1.00 36.03 270 GLU A N 1
ATOM 2085 C CA . GLU A 1 270 ? -40.662 -9.189 -5.255 1.00 36.03 270 GLU A CA 1
ATOM 2086 C C . GLU A 1 270 ? -41.706 -8.678 -6.252 1.00 36.03 270 GLU A C 1
ATOM 2088 O O . GLU A 1 270 ? -42.901 -8.590 -5.953 1.00 36.03 270 GLU A O 1
ATOM 2093 N N . THR A 1 271 ? -41.258 -8.331 -7.455 1.00 34.12 271 THR A N 1
ATOM 2094 C CA . THR A 1 271 ? -42.160 -8.052 -8.566 1.00 34.12 271 THR A CA 1
ATOM 2095 C C . THR A 1 271 ? -42.677 -9.377 -9.119 1.00 34.12 271 THR A C 1
ATOM 2097 O O . THR A 1 271 ? -41.941 -10.139 -9.739 1.00 34.12 271 THR A O 1
ATOM 2100 N N . THR A 1 272 ? -43.970 -9.660 -8.956 1.00 29.11 272 THR A N 1
ATOM 2101 C CA . THR A 1 272 ? -44.644 -10.630 -9.827 1.00 29.11 272 THR A CA 1
ATOM 2102 C C . THR A 1 272 ? -44.720 -10.017 -11.224 1.00 29.11 272 THR A C 1
ATOM 2104 O O . THR A 1 272 ? -45.584 -9.181 -11.496 1.00 29.11 272 THR A O 1
ATOM 2107 N N . ALA A 1 273 ? -43.777 -10.369 -12.098 1.00 27.03 273 ALA A N 1
ATOM 2108 C CA . ALA A 1 273 ? -43.814 -9.970 -13.499 1.00 27.03 273 ALA A CA 1
ATOM 2109 C C . ALA A 1 273 ? -45.035 -10.609 -14.200 1.00 27.03 273 ALA A C 1
ATOM 2111 O O . ALA A 1 273 ? -45.276 -11.805 -14.013 1.00 27.03 273 ALA A O 1
ATOM 2112 N N . PRO A 1 274 ? -45.811 -9.864 -15.010 1.00 28.55 274 PRO A N 1
ATOM 2113 C CA . PRO A 1 274 ? -46.858 -10.456 -15.831 1.00 28.55 274 PRO A CA 1
ATOM 2114 C C . PRO A 1 274 ? -46.250 -11.279 -16.976 1.00 28.55 274 PRO A C 1
ATOM 2116 O O . PRO A 1 274 ? -45.257 -10.889 -17.591 1.00 28.55 274 PRO A O 1
ATOM 2119 N N . ASP A 1 275 ? -46.874 -12.426 -17.241 1.00 26.44 275 ASP A N 1
ATOM 2120 C CA . ASP A 1 275 ? -46.513 -13.431 -18.244 1.00 26.44 275 ASP A CA 1
ATOM 2121 C C . ASP A 1 275 ? -46.323 -12.809 -19.645 1.00 26.44 275 ASP A C 1
ATOM 2123 O O . ASP A 1 275 ? -47.278 -12.405 -20.312 1.00 26.44 275 ASP A O 1
ATOM 2127 N N . LEU A 1 276 ? -45.072 -12.720 -20.108 1.00 28.53 276 LEU A N 1
ATOM 2128 C CA . LEU A 1 276 ? -44.735 -12.324 -21.476 1.00 28.53 276 LEU A CA 1
ATOM 2129 C C . LEU A 1 276 ? -44.845 -13.537 -22.406 1.00 28.53 276 LEU A C 1
ATOM 2131 O O . LEU A 1 276 ? -43.847 -14.064 -22.903 1.00 28.53 276 LEU A O 1
ATOM 2135 N N . ARG A 1 277 ? -46.079 -13.951 -22.706 1.00 27.83 277 ARG A N 1
ATOM 2136 C CA . ARG A 1 277 ? -46.365 -14.779 -23.882 1.00 27.83 277 ARG A CA 1
ATOM 2137 C C . ARG A 1 277 ? -46.913 -13.925 -25.020 1.00 27.83 277 ARG A C 1
ATOM 2139 O O . ARG A 1 277 ? -48.027 -13.421 -24.985 1.00 27.83 277 ARG A O 1
ATOM 2146 N N . THR A 1 278 ? -46.084 -13.849 -26.062 1.00 31.73 278 THR A N 1
ATOM 2147 C CA . THR A 1 278 ? -46.408 -13.555 -27.465 1.00 31.73 278 THR A CA 1
ATOM 2148 C C . THR A 1 278 ? -47.105 -12.230 -27.769 1.00 31.73 278 THR A C 1
ATOM 2150 O O . THR A 1 278 ? -48.322 -12.143 -27.709 1.00 31.73 278 THR A O 1
ATOM 2153 N N . HIS A 1 279 ? -46.366 -11.269 -28.333 1.00 26.19 279 HIS A N 1
ATOM 2154 C CA . HIS A 1 279 ? -46.945 -10.426 -29.380 1.00 26.19 279 HIS A CA 1
ATOM 2155 C C . HIS A 1 279 ? -45.973 -10.189 -30.538 1.00 26.19 279 HIS A C 1
ATOM 2157 O O . HIS A 1 279 ? -44.964 -9.495 -30.439 1.00 26.19 279 HIS A O 1
ATOM 2163 N N . ARG A 1 280 ? -46.332 -10.826 -31.658 1.00 28.08 280 ARG A N 1
ATOM 2164 C CA . ARG A 1 280 ? -45.861 -10.547 -33.012 1.00 28.08 280 ARG A CA 1
ATOM 2165 C C . ARG A 1 280 ? -46.058 -9.070 -33.357 1.00 28.08 280 ARG A C 1
ATOM 2167 O O . ARG A 1 280 ? -47.095 -8.485 -33.060 1.00 28.08 280 ARG A O 1
ATOM 2174 N N . LEU A 1 281 ? -45.070 -8.564 -34.087 1.00 31.09 281 LEU A N 1
ATOM 2175 C CA . LEU A 1 281 ? -45.104 -7.430 -35.008 1.00 31.09 281 LEU A CA 1
ATOM 2176 C C . LEU A 1 281 ? -46.513 -7.094 -35.532 1.00 31.09 281 LEU A C 1
ATOM 2178 O O . LEU A 1 281 ? -47.109 -7.917 -36.222 1.00 31.09 281 LEU A O 1
ATOM 2182 N N . HIS A 1 282 ? -46.967 -5.848 -35.354 1.00 25.56 282 HIS A N 1
ATOM 2183 C CA . HIS A 1 282 ? -47.754 -5.202 -36.402 1.00 25.56 282 HIS A CA 1
ATOM 2184 C C . HIS A 1 282 ? -47.528 -3.692 -36.508 1.00 25.56 282 HIS A C 1
ATOM 2186 O O . HIS A 1 282 ? -47.525 -2.931 -35.546 1.00 25.56 282 HIS A O 1
ATOM 2192 N N . ARG A 1 283 ? -47.307 -3.324 -37.767 1.00 26.97 283 ARG A N 1
ATOM 2193 C CA . ARG A 1 283 ? -47.046 -2.017 -38.358 1.00 26.97 283 ARG A CA 1
ATOM 2194 C C . ARG A 1 283 ? -48.333 -1.177 -38.406 1.00 26.97 283 ARG A C 1
ATOM 2196 O O . ARG A 1 283 ? -49.425 -1.720 -38.526 1.00 26.97 283 ARG A O 1
ATOM 2203 N N . ALA A 1 284 ? -48.144 0.138 -38.375 1.00 29.50 284 ALA A N 1
ATOM 2204 C CA . ALA A 1 284 ? -49.125 1.224 -38.407 1.00 29.50 284 ALA A CA 1
ATOM 2205 C C . ALA A 1 284 ? -50.368 1.051 -39.309 1.00 29.50 284 ALA A C 1
ATOM 2207 O O . ALA A 1 284 ? -50.237 0.624 -40.457 1.00 29.50 284 ALA A O 1
ATOM 2208 N N . ARG A 1 285 ? -51.523 1.579 -38.851 1.00 27.97 285 ARG A N 1
ATOM 2209 C CA . ARG A 1 285 ? -52.446 2.397 -39.669 1.00 27.97 285 ARG A CA 1
ATOM 2210 C C . ARG A 1 285 ? -53.490 3.187 -38.849 1.00 27.97 285 ARG A C 1
ATOM 2212 O O . ARG A 1 285 ? -54.049 2.695 -37.881 1.00 27.97 285 ARG A O 1
ATOM 2219 N N . ASN A 1 286 ? -53.682 4.414 -39.336 1.00 26.41 286 ASN A N 1
ATOM 2220 C CA . ASN A 1 286 ? -54.631 5.513 -39.090 1.00 26.41 286 ASN A CA 1
ATOM 2221 C C . ASN A 1 286 ? -56.018 5.241 -38.448 1.00 26.41 286 ASN A C 1
ATOM 2223 O O . ASN A 1 286 ? -56.609 4.190 -38.692 1.00 26.41 286 ASN A O 1
ATOM 2227 N N . PRO A 1 287 ? -56.620 6.250 -37.774 1.00 36.09 287 PRO A N 1
ATOM 2228 C CA . PRO A 1 287 ? -57.947 6.170 -37.175 1.00 36.09 287 PRO A CA 1
ATOM 2229 C C . PRO A 1 287 ? -59.041 6.696 -38.119 1.00 36.09 287 PRO A C 1
ATOM 2231 O O . PRO A 1 287 ? -58.881 7.737 -38.748 1.00 36.09 287 PRO A O 1
ATOM 2234 N N . SER A 1 288 ? -60.201 6.035 -38.167 1.00 26.19 288 SER A N 1
ATOM 2235 C CA . SER A 1 288 ? -61.484 6.730 -38.349 1.00 26.19 288 SER A CA 1
ATOM 2236 C C . SER A 1 288 ? -62.693 5.830 -38.065 1.00 26.19 288 SER A C 1
ATOM 2238 O O . SER A 1 288 ? -62.757 4.686 -38.495 1.00 26.19 288 SER A O 1
ATOM 2240 N N . ARG A 1 289 ? -63.681 6.457 -37.412 1.00 28.27 289 ARG A N 1
ATOM 2241 C CA . ARG A 1 289 ? -65.133 6.204 -37.458 1.00 28.27 289 ARG A CA 1
ATOM 2242 C C . ARG A 1 289 ? -65.744 4.992 -36.723 1.00 28.27 289 ARG A C 1
ATOM 2244 O O . ARG A 1 289 ? -65.869 3.900 -37.247 1.00 28.27 289 ARG A O 1
ATOM 2251 N N . ALA A 1 290 ? -66.371 5.362 -35.600 1.00 27.95 290 ALA A N 1
ATOM 2252 C CA . ALA A 1 290 ? -67.831 5.467 -35.430 1.00 27.95 290 ALA A CA 1
ATOM 2253 C C . ALA A 1 290 ? -68.660 4.250 -34.952 1.00 27.95 290 ALA A C 1
ATOM 2255 O O . ALA A 1 290 ? -68.797 3.248 -35.635 1.00 27.95 290 ALA A O 1
ATOM 2256 N N . ARG A 1 291 ? -69.414 4.557 -33.877 1.00 27.59 291 ARG A N 1
ATOM 2257 C CA . ARG A 1 291 ? -70.805 4.168 -33.542 1.00 27.59 291 ARG A CA 1
ATOM 2258 C C . ARG A 1 291 ? -71.086 2.782 -32.917 1.00 27.59 291 ARG A C 1
ATOM 2260 O O . ARG A 1 291 ? -71.221 1.810 -33.635 1.00 27.59 291 ARG A O 1
ATOM 2267 N N . ARG A 1 292 ? -71.418 2.842 -31.604 1.00 26.84 292 ARG A N 1
ATOM 2268 C CA . ARG A 1 292 ? -72.729 2.510 -30.954 1.00 26.84 292 ARG A CA 1
ATOM 2269 C C . ARG A 1 292 ? -73.244 1.033 -31.019 1.00 26.84 292 ARG A C 1
ATOM 2271 O O . ARG A 1 292 ? -72.995 0.360 -31.998 1.00 26.84 292 ARG A O 1
ATOM 2278 N N . PRO A 1 293 ? -74.180 0.592 -30.140 1.00 45.47 293 PRO A N 1
ATOM 2279 C CA . PRO A 1 293 ? -74.107 0.458 -28.673 1.00 45.47 293 PRO A CA 1
ATOM 2280 C C . PRO A 1 293 ? -74.756 -0.858 -28.121 1.00 45.47 293 PRO A C 1
ATOM 2282 O O . PRO A 1 293 ? -75.371 -1.620 -28.852 1.00 45.47 293 PRO A O 1
ATOM 2285 N N . ALA A 1 294 ? -74.746 -0.998 -26.785 1.00 29.88 294 ALA A N 1
ATOM 2286 C CA . ALA A 1 294 ? -75.794 -1.593 -25.924 1.00 29.88 294 ALA A CA 1
ATOM 2287 C C . ALA A 1 294 ? -76.067 -3.118 -25.905 1.00 29.88 294 ALA A C 1
ATOM 2289 O O . ALA A 1 294 ? -76.514 -3.697 -26.885 1.00 29.88 294 ALA A O 1
ATOM 2290 N N . ARG A 1 295 ? -76.024 -3.700 -24.691 1.00 27.52 295 ARG A N 1
ATOM 2291 C CA . ARG A 1 295 ? -77.159 -4.249 -23.885 1.00 27.52 295 ARG A CA 1
ATOM 2292 C C . ARG A 1 295 ? -76.567 -5.067 -22.713 1.00 27.52 295 ARG A C 1
ATOM 2294 O O . ARG A 1 295 ? -75.671 -5.858 -22.947 1.00 27.52 295 ARG A O 1
ATOM 2301 N N . ARG A 1 296 ? -76.797 -4.755 -21.428 1.00 28.45 296 ARG A N 1
ATOM 2302 C CA . ARG A 1 296 ? -77.995 -4.856 -20.552 1.00 28.45 296 ARG A CA 1
ATOM 2303 C C . ARG A 1 296 ? -78.478 -6.294 -20.283 1.00 28.45 296 ARG A C 1
ATOM 2305 O O . ARG A 1 296 ? -79.059 -6.889 -21.181 1.00 28.45 296 ARG A O 1
ATOM 2312 N N . ALA A 1 297 ? -78.320 -6.742 -19.031 1.00 28.12 297 ALA A N 1
ATOM 2313 C CA . ALA A 1 297 ? -79.274 -7.447 -18.140 1.00 28.12 297 ALA A CA 1
ATOM 2314 C C . ALA A 1 297 ? -78.454 -8.013 -16.950 1.00 28.12 297 ALA A C 1
ATOM 2316 O O . ALA A 1 297 ? -77.427 -8.633 -17.196 1.00 28.12 297 ALA A O 1
ATOM 2317 N N . ALA A 1 298 ? -78.667 -7.610 -15.686 1.00 30.67 298 ALA A N 1
ATOM 2318 C CA . ALA A 1 298 ? -79.755 -8.018 -14.768 1.00 30.67 298 ALA A CA 1
ATOM 2319 C C . ALA A 1 298 ? -79.711 -9.547 -14.522 1.00 30.67 298 ALA A C 1
ATOM 2321 O O . ALA A 1 298 ? -79.596 -10.286 -15.486 1.00 30.67 298 ALA A O 1
ATOM 2322 N N . SER A 1 299 ? -79.749 -10.115 -13.314 1.00 29.39 299 SER A N 1
ATOM 2323 C CA . SER A 1 299 ? -80.560 -9.828 -12.118 1.00 29.39 299 SER A CA 1
ATOM 2324 C C . SER A 1 299 ? -80.152 -10.851 -11.011 1.00 29.39 299 SER A C 1
ATOM 2326 O O . SER A 1 299 ? -79.772 -11.954 -11.383 1.00 29.39 299 SER A O 1
ATOM 2328 N N . VAL A 1 300 ? -80.009 -10.531 -9.712 1.00 31.50 300 VAL A N 1
ATOM 2329 C CA . VAL A 1 300 ? -81.021 -10.393 -8.621 1.00 31.50 300 VAL A CA 1
ATOM 2330 C C . VAL A 1 300 ? -81.101 -11.620 -7.672 1.00 31.50 300 VAL A C 1
ATOM 2332 O O . VAL A 1 300 ? -81.254 -12.747 -8.123 1.00 31.50 300 VAL A O 1
ATOM 2335 N N . ASP A 1 301 ? -81.052 -11.283 -6.372 1.00 32.12 301 ASP A N 1
ATOM 2336 C CA . ASP A 1 301 ? -81.656 -11.843 -5.138 1.00 32.12 301 ASP A CA 1
ATOM 2337 C C . ASP A 1 301 ? -81.289 -13.168 -4.452 1.00 32.12 301 ASP A C 1
ATOM 2339 O O . ASP A 1 301 ? -81.142 -14.226 -5.055 1.00 32.12 301 ASP A O 1
ATOM 2343 N N . GLY A 1 302 ? -81.357 -13.067 -3.107 1.00 29.22 302 GLY A N 1
ATOM 2344 C CA . GLY A 1 302 ? -81.882 -14.103 -2.201 1.00 29.22 302 GLY A CA 1
ATOM 2345 C C . GLY A 1 302 ? -80.988 -14.396 -0.984 1.00 29.22 302 GLY A C 1
ATOM 2346 O O . GLY A 1 302 ? -80.159 -15.285 -1.076 1.00 29.22 302 GLY A O 1
ATOM 2347 N N . MET A 1 303 ? -80.929 -13.614 0.106 1.00 29.33 303 MET A N 1
ATOM 2348 C CA . MET A 1 303 ? -81.901 -13.403 1.209 1.00 29.33 303 MET A CA 1
ATOM 2349 C C . MET A 1 303 ? -81.824 -14.422 2.388 1.00 29.33 303 MET A C 1
ATOM 2351 O O . MET A 1 303 ? -82.292 -15.546 2.296 1.00 29.33 303 MET A O 1
ATOM 2355 N N . THR A 1 304 ? -81.179 -13.956 3.474 1.00 33.38 304 THR A N 1
ATOM 2356 C CA . THR A 1 304 ? -81.403 -14.069 4.951 1.00 33.38 304 THR A CA 1
ATOM 2357 C C . THR A 1 304 ? -82.142 -15.240 5.647 1.00 33.38 304 THR A C 1
ATOM 2359 O O . THR A 1 304 ? -83.232 -15.626 5.242 1.00 33.38 304 THR A O 1
ATOM 2362 N N . ARG A 1 305 ? -81.650 -15.631 6.855 1.00 31.95 305 ARG A N 1
ATOM 2363 C CA . ARG A 1 305 ? -82.234 -15.414 8.233 1.00 31.95 305 ARG A CA 1
ATOM 2364 C C . ARG A 1 305 ? -81.538 -16.277 9.333 1.00 31.95 305 ARG A C 1
ATOM 2366 O O . ARG A 1 305 ? -81.265 -17.438 9.076 1.00 31.95 305 ARG A O 1
ATOM 2373 N N . HIS A 1 306 ? -81.041 -15.667 10.435 1.00 30.61 306 HIS A N 1
ATOM 2374 C CA . HIS A 1 306 ? -81.468 -15.703 11.880 1.00 30.61 306 HIS A CA 1
ATOM 2375 C C . HIS A 1 306 ? -81.573 -17.093 12.575 1.00 30.61 306 HIS A C 1
ATOM 2377 O O . HIS A 1 306 ? -82.051 -18.021 11.950 1.00 30.61 306 HIS A O 1
ATOM 2383 N N . GLY A 1 307 ? -81.232 -17.334 13.859 1.00 27.89 307 GLY A N 1
ATOM 2384 C CA . GLY A 1 307 ? -80.940 -16.481 15.028 1.00 27.89 307 GLY A CA 1
ATOM 2385 C C . GLY A 1 307 ? -80.523 -17.275 16.307 1.00 27.89 307 GLY A C 1
ATOM 2386 O O . GLY A 1 307 ? -80.184 -18.450 16.228 1.00 27.89 307 GLY A O 1
ATOM 2387 N N . HIS A 1 308 ? -80.523 -16.562 17.445 1.00 28.62 308 HIS A N 1
ATOM 2388 C CA . HIS A 1 308 ? -79.904 -16.729 18.789 1.00 28.62 308 HIS A CA 1
ATOM 2389 C C . HIS A 1 308 ? -80.321 -17.891 19.733 1.00 28.62 308 HIS A C 1
ATOM 2391 O O . HIS A 1 308 ? -81.428 -18.399 19.594 1.00 28.62 308 HIS A O 1
ATOM 2397 N N . ALA A 1 309 ? -79.511 -18.168 20.789 1.00 28.00 309 ALA A N 1
ATOM 2398 C CA . ALA A 1 309 ? -79.852 -17.999 22.238 1.00 28.00 309 ALA A CA 1
ATOM 2399 C C . ALA A 1 309 ? -78.758 -18.518 23.232 1.00 28.00 309 ALA A C 1
ATOM 2401 O O . ALA A 1 309 ? -77.955 -19.376 22.877 1.00 28.00 309 ALA A O 1
ATOM 2402 N N . GLU A 1 310 ? -78.742 -17.976 24.465 1.00 29.48 310 GLU A N 1
ATOM 2403 C CA . GLU A 1 310 ? -77.734 -18.066 25.556 1.00 29.48 310 GLU A CA 1
ATOM 2404 C C . GLU A 1 310 ? -78.101 -18.999 26.758 1.00 29.48 310 GLU A C 1
ATOM 2406 O O . GLU A 1 310 ? -79.285 -19.146 27.034 1.00 29.48 310 GLU A O 1
ATOM 2411 N N . GLN A 1 311 ? -77.064 -19.493 27.493 1.00 32.69 311 GLN A N 1
ATOM 2412 C CA . GLN A 1 311 ? -76.854 -19.729 28.975 1.00 32.69 311 GLN A CA 1
ATOM 2413 C C . GLN A 1 311 ? -77.865 -20.554 29.848 1.00 32.69 311 GLN A C 1
ATOM 2415 O O . GLN A 1 311 ? -78.992 -20.705 29.391 1.00 32.69 311 GLN A O 1
ATOM 2420 N N . PRO A 1 312 ? -77.547 -21.116 31.077 1.00 43.03 312 PRO A N 1
ATOM 2421 C CA . PRO A 1 312 ? -76.786 -20.542 32.234 1.00 43.03 312 PRO A CA 1
ATOM 2422 C C . PRO A 1 312 ? -76.016 -21.505 33.230 1.00 43.03 312 PRO A C 1
ATOM 2424 O O . PRO A 1 312 ? -75.737 -22.658 32.916 1.00 43.03 312 PRO A O 1
ATOM 2427 N N . LEU A 1 313 ? -75.633 -20.958 34.413 1.00 27.88 313 LEU A N 1
ATOM 2428 C CA . LEU A 1 313 ? -74.702 -21.348 35.524 1.00 27.88 313 LEU A CA 1
ATOM 2429 C C . LEU A 1 313 ? -75.275 -22.169 36.730 1.00 27.88 313 LEU A C 1
ATOM 2431 O O . LEU A 1 313 ? -76.481 -22.113 36.945 1.00 27.88 313 LEU A O 1
ATOM 2435 N N . ALA A 1 314 ? -74.385 -22.782 37.566 1.00 28.64 314 ALA A N 1
ATOM 2436 C CA . ALA A 1 314 ? -74.326 -22.864 39.077 1.00 28.64 314 ALA A CA 1
ATOM 2437 C C . ALA A 1 314 ? -73.649 -24.185 39.594 1.00 28.64 314 ALA A C 1
ATOM 2439 O O . ALA A 1 314 ? -74.052 -25.262 39.174 1.00 28.64 314 ALA A O 1
ATOM 2440 N N . GLU A 1 315 ? -72.481 -24.210 40.275 1.00 28.98 315 GLU A N 1
ATOM 2441 C CA . GLU A 1 315 ? -72.106 -24.045 41.719 1.00 28.98 315 GLU A CA 1
ATOM 2442 C C . GLU A 1 315 ? -72.314 -25.246 42.691 1.00 28.98 315 GLU A C 1
ATOM 2444 O O . GLU A 1 315 ? -73.444 -25.655 42.936 1.00 28.98 315 GLU A O 1
ATOM 2449 N N . THR A 1 316 ? -71.239 -25.723 43.364 1.00 26.88 316 THR A N 1
ATOM 2450 C CA . THR A 1 316 ? -71.232 -26.134 44.802 1.00 26.88 316 THR A CA 1
ATOM 2451 C C . THR A 1 316 ? -69.805 -26.221 45.401 1.00 26.88 316 THR A C 1
ATOM 2453 O O . THR A 1 316 ? -68.852 -26.584 44.715 1.00 26.88 316 THR A O 1
ATOM 2456 N N . VAL A 1 317 ? -69.675 -25.890 46.696 1.00 28.06 317 VAL A N 1
ATOM 2457 C CA . VAL A 1 317 ? -68.451 -25.672 47.507 1.00 28.06 317 VAL A CA 1
ATOM 2458 C C . VAL A 1 317 ? -68.256 -26.777 48.565 1.00 28.06 317 VAL A C 1
ATOM 2460 O O . VAL A 1 317 ? -69.238 -27.249 49.129 1.00 28.06 317 VAL A O 1
ATOM 2463 N N . ALA A 1 318 ? -67.005 -27.096 48.939 1.00 27.97 318 ALA A N 1
ATOM 2464 C CA . ALA A 1 318 ? -66.656 -27.655 50.258 1.00 27.97 318 ALA A CA 1
ATOM 2465 C C . ALA A 1 318 ? -65.263 -27.175 50.741 1.00 27.97 318 ALA A C 1
ATOM 2467 O O . ALA A 1 318 ? -64.288 -27.194 49.993 1.00 27.97 318 ALA A O 1
ATOM 2468 N N . HIS A 1 319 ? -65.183 -26.740 52.005 1.00 27.86 319 HIS A N 1
ATOM 2469 C CA . HIS A 1 319 ? -64.002 -26.215 52.715 1.00 27.86 319 HIS A CA 1
ATOM 2470 C C . HIS A 1 319 ? -63.371 -27.272 53.635 1.00 27.86 319 HIS A C 1
ATOM 2472 O O . HIS A 1 319 ? -64.124 -27.813 54.433 1.00 27.86 319 HIS A O 1
ATOM 2478 N N . VAL A 1 320 ? -62.029 -27.412 53.678 1.00 26.39 320 VAL A N 1
ATOM 2479 C CA . VAL A 1 320 ? -61.240 -27.691 54.911 1.00 26.39 320 VAL A CA 1
ATOM 2480 C C . VAL A 1 320 ? -59.778 -27.173 54.785 1.00 26.39 320 VAL A C 1
ATOM 2482 O O . VAL A 1 320 ? -59.077 -27.505 53.840 1.00 26.39 320 VAL A O 1
ATOM 2485 N N . HIS A 1 321 ? -59.368 -26.357 55.773 1.00 25.30 321 HIS A N 1
ATOM 2486 C CA . HIS A 1 321 ? -58.032 -26.005 56.329 1.00 25.30 321 HIS A CA 1
ATOM 2487 C C . HIS A 1 321 ? -56.791 -25.666 55.459 1.00 25.30 321 HIS A C 1
ATOM 2489 O O . HIS A 1 321 ? -56.300 -26.446 54.653 1.00 25.30 321 HIS A O 1
ATOM 2495 N N . ARG A 1 322 ? -56.164 -24.521 55.796 1.00 27.84 322 ARG A N 1
ATOM 2496 C CA . ARG A 1 322 ? -54.767 -24.150 55.471 1.00 27.84 322 ARG A CA 1
ATOM 2497 C C . ARG A 1 322 ? -53.754 -24.915 56.344 1.00 27.84 322 ARG A C 1
ATOM 2499 O O . ARG A 1 322 ? -54.034 -25.146 57.518 1.00 27.84 322 ARG A O 1
ATOM 2506 N N . PRO A 1 323 ? -52.516 -25.082 55.844 1.00 25.97 323 PRO A N 1
ATOM 2507 C CA . PRO A 1 323 ? -51.392 -24.354 56.445 1.00 25.97 323 PRO A CA 1
ATOM 2508 C C . PRO A 1 323 ? -50.542 -23.583 55.411 1.00 25.97 323 PRO A C 1
ATOM 2510 O O . PRO A 1 323 ? -50.667 -23.751 54.202 1.00 25.97 323 PRO A O 1
ATOM 2513 N N . ARG A 1 324 ? -49.712 -22.659 55.909 1.00 30.38 324 ARG A N 1
ATOM 2514 C CA . ARG A 1 324 ? -48.737 -21.847 55.155 1.00 30.38 324 ARG A CA 1
ATOM 2515 C C . ARG A 1 324 ? -47.418 -22.617 54.933 1.00 30.38 324 ARG A C 1
ATOM 2517 O O . ARG A 1 324 ? -47.006 -23.336 55.832 1.00 30.38 324 ARG A O 1
ATOM 2524 N N . ARG A 1 325 ? -46.722 -22.219 53.851 1.00 28.05 325 ARG A N 1
ATOM 2525 C CA . ARG A 1 325 ? -45.262 -22.227 53.559 1.00 28.05 325 ARG A CA 1
ATOM 2526 C C . ARG A 1 325 ? -44.587 -23.458 52.910 1.00 28.05 325 ARG A C 1
ATOM 2528 O O . ARG A 1 325 ? -44.750 -24.582 53.350 1.00 28.05 325 ARG A O 1
ATOM 2535 N N . GLU A 1 326 ? -43.728 -23.089 51.944 1.00 27.80 326 GLU A N 1
ATOM 2536 C CA . GLU A 1 326 ? -42.444 -23.681 51.510 1.00 27.80 326 GLU A CA 1
ATOM 2537 C C . GLU A 1 326 ? -42.412 -24.702 50.341 1.00 27.80 326 GLU A C 1
ATOM 2539 O O . GLU A 1 326 ? -42.715 -25.878 50.469 1.00 27.80 326 GLU A O 1
ATOM 2544 N N . ASP A 1 327 ? -41.961 -24.184 49.184 1.00 30.23 327 ASP A N 1
ATOM 2545 C CA . ASP A 1 327 ? -40.866 -24.711 48.357 1.00 30.23 327 ASP A CA 1
ATOM 2546 C C . ASP A 1 327 ? -40.937 -26.125 47.733 1.00 30.23 327 ASP A C 1
ATOM 2548 O O . ASP A 1 327 ? -40.436 -27.099 48.284 1.00 30.23 327 ASP A O 1
ATOM 2552 N N . ALA A 1 328 ? -41.331 -26.193 46.451 1.00 27.16 328 ALA A N 1
ATOM 2553 C CA . ALA A 1 328 ? -40.942 -27.274 45.529 1.00 27.16 328 ALA A CA 1
ATOM 2554 C C . ALA A 1 328 ? -40.317 -26.689 44.236 1.00 27.16 328 ALA A C 1
ATOM 2556 O O . ALA A 1 328 ? -40.917 -25.797 43.630 1.00 27.16 328 ALA A O 1
ATOM 2557 N N . PRO A 1 329 ? -39.105 -27.107 43.803 1.00 31.39 329 PRO A N 1
ATOM 2558 C CA . PRO A 1 329 ? -38.458 -26.583 42.600 1.00 31.39 329 PRO A CA 1
ATOM 2559 C C . PRO A 1 329 ? -38.863 -27.357 41.335 1.00 31.39 329 PRO A C 1
ATOM 2561 O O . PRO A 1 329 ? -38.957 -28.581 41.330 1.00 31.39 329 PRO A O 1
ATOM 2564 N N . ALA A 1 330 ? -39.033 -26.627 40.234 1.00 29.27 330 ALA A N 1
ATOM 2565 C CA . ALA A 1 330 ? -39.261 -27.173 38.902 1.00 29.27 330 ALA A CA 1
ATOM 2566 C C . ALA A 1 330 ? -37.927 -27.383 38.162 1.00 29.27 330 ALA A C 1
ATOM 2568 O O . ALA A 1 330 ? -37.449 -26.452 37.527 1.00 29.27 330 ALA A O 1
ATOM 2569 N N . TYR A 1 331 ? -37.334 -28.583 38.214 1.00 31.61 331 TYR A N 1
ATOM 2570 C CA . TYR A 1 331 ? -36.305 -29.014 37.249 1.00 31.61 331 TYR A CA 1
ATOM 2571 C C . TYR A 1 331 ? -36.380 -30.530 36.992 1.00 31.61 331 TYR A C 1
ATOM 2573 O O . TYR A 1 331 ? -36.376 -31.324 37.930 1.00 31.61 331 TYR A O 1
ATOM 2581 N N . ARG A 1 332 ? -36.398 -30.935 35.712 1.00 29.00 332 ARG A N 1
ATOM 2582 C CA . ARG A 1 332 ? -36.013 -32.283 35.249 1.00 29.00 332 ARG A CA 1
ATOM 2583 C C . ARG A 1 332 ? -34.711 -32.169 34.454 1.00 29.00 332 ARG A C 1
ATOM 2585 O O . ARG A 1 332 ? -34.574 -31.267 33.633 1.00 29.00 332 ARG A O 1
ATOM 2592 N N . VAL A 1 333 ? -33.787 -33.092 34.705 1.00 32.25 333 VAL A N 1
ATOM 2593 C CA . VAL A 1 333 ? -32.491 -33.234 34.022 1.00 32.25 333 VAL A CA 1
ATOM 2594 C C . VAL A 1 333 ? -32.655 -34.196 32.841 1.00 32.25 333 VAL A C 1
ATOM 2596 O O . VAL A 1 333 ? -33.327 -35.220 32.982 1.00 32.25 333 VAL A O 1
ATOM 2599 N N . ALA A 1 334 ? -32.079 -33.868 31.680 1.00 36.78 334 ALA A N 1
ATOM 2600 C CA . ALA A 1 334 ? -32.011 -34.788 30.545 1.00 36.78 334 ALA A CA 1
ATOM 2601 C C . ALA A 1 334 ? -30.932 -35.872 30.787 1.00 36.78 334 ALA A C 1
ATOM 2603 O O . ALA A 1 334 ? -29.937 -35.590 31.459 1.00 36.78 334 ALA A O 1
ATOM 2604 N N . PRO A 1 335 ? -31.085 -37.102 30.256 1.00 31.31 335 PRO A N 1
ATOM 2605 C CA . PRO A 1 335 ? -30.219 -38.243 30.591 1.00 31.31 335 PRO A CA 1
ATOM 2606 C C . PRO A 1 335 ? -28.737 -38.104 30.193 1.00 31.31 335 PRO A C 1
ATOM 2608 O O . PRO A 1 335 ? -27.930 -38.935 30.595 1.00 31.31 335 PRO A O 1
ATOM 2611 N N . ASP A 1 336 ? -28.369 -37.084 29.412 1.00 34.66 336 ASP A N 1
ATOM 2612 C CA . ASP A 1 336 ? -27.009 -36.836 28.913 1.00 34.66 336 ASP A CA 1
ATOM 2613 C C . ASP A 1 336 ? -26.193 -35.851 29.777 1.00 34.66 336 ASP A C 1
ATOM 2615 O O . ASP A 1 336 ? -25.077 -35.477 29.416 1.00 34.66 336 ASP A O 1
ATOM 2619 N N . GLY A 1 337 ? -26.727 -35.423 30.925 1.00 32.50 337 GLY A N 1
ATOM 2620 C CA . GLY A 1 337 ? -26.004 -34.589 31.889 1.00 32.50 337 GLY A CA 1
ATOM 2621 C C . GLY A 1 337 ? -25.835 -33.120 31.483 1.00 32.50 337 GLY A C 1
ATOM 2622 O O . GLY A 1 337 ? -25.137 -32.379 32.178 1.00 32.50 337 GLY A O 1
ATOM 2623 N N . ARG A 1 338 ? -26.484 -32.651 30.408 1.00 32.25 338 ARG A N 1
ATOM 2624 C CA . ARG A 1 338 ? -26.514 -31.222 30.061 1.00 32.25 338 ARG A CA 1
ATOM 2625 C C . ARG A 1 338 ? -27.619 -30.501 30.837 1.00 32.25 338 ARG A C 1
ATOM 2627 O O . ARG A 1 338 ? -28.804 -30.796 30.694 1.00 32.25 338 ARG A O 1
ATOM 2634 N N . LEU A 1 339 ? -27.230 -29.525 31.659 1.00 35.25 339 LEU A N 1
ATOM 2635 C CA . LEU A 1 339 ? -28.159 -28.586 32.293 1.00 35.25 339 LEU A CA 1
ATOM 2636 C C . LEU A 1 339 ? -28.775 -27.678 31.219 1.00 35.25 339 LEU A C 1
ATOM 2638 O O . LEU A 1 339 ? -28.057 -27.013 30.473 1.00 35.25 339 LEU A O 1
ATOM 2642 N N . GLY A 1 340 ? -30.108 -27.658 31.142 1.00 36.38 340 GLY A N 1
ATOM 2643 C CA . GLY A 1 340 ? -30.849 -26.748 30.272 1.00 36.38 340 GLY A CA 1
ATOM 2644 C C . GLY A 1 340 ? -30.492 -25.288 30.563 1.00 36.38 340 GLY A C 1
ATOM 2645 O O . GLY A 1 340 ? -30.371 -24.888 31.721 1.00 36.38 340 GLY A O 1
ATOM 2646 N N . VAL A 1 341 ? -30.306 -24.500 29.503 1.00 39.97 341 VAL A N 1
ATOM 2647 C CA . VAL A 1 341 ? -29.992 -23.068 29.575 1.00 39.97 341 VAL A CA 1
ATOM 2648 C C . VAL A 1 341 ? -31.068 -22.350 30.396 1.00 39.97 341 VAL A C 1
ATOM 2650 O O . VAL A 1 341 ? -32.249 -22.378 30.047 1.00 39.97 341 VAL A O 1
ATOM 2653 N N . LEU A 1 342 ? -30.662 -21.701 31.491 1.00 40.94 342 LEU A N 1
ATOM 2654 C CA . LEU A 1 342 ? -31.520 -20.800 32.260 1.00 40.94 342 LEU A CA 1
ATOM 2655 C C . LEU A 1 342 ? -31.935 -19.635 31.355 1.00 40.94 342 LEU A C 1
ATOM 2657 O O . LEU A 1 342 ? -31.108 -18.802 30.990 1.00 40.94 342 LEU A O 1
ATOM 2661 N N . ASN A 1 343 ? -33.213 -19.561 30.991 1.00 44.81 343 ASN A N 1
ATOM 2662 C CA . ASN A 1 343 ? -33.749 -18.366 30.346 1.00 44.81 343 ASN A CA 1
ATOM 2663 C C . ASN A 1 343 ? -33.819 -17.198 31.354 1.00 44.81 343 ASN A C 1
ATOM 2665 O O . ASN A 1 343 ? -33.746 -17.396 32.571 1.00 44.81 343 ASN A O 1
ATOM 2669 N N . ALA A 1 344 ? -33.974 -15.969 30.853 1.00 39.62 344 ALA A N 1
ATOM 2670 C CA . ALA A 1 344 ? -33.987 -14.759 31.681 1.00 39.62 344 ALA A CA 1
ATOM 2671 C C . ALA A 1 344 ? -35.035 -14.812 32.815 1.00 39.62 344 ALA A C 1
ATOM 2673 O O . ALA A 1 344 ? -34.782 -14.330 33.918 1.00 39.62 344 ALA A O 1
ATOM 2674 N N . GLY A 1 345 ? -36.176 -15.474 32.584 1.00 43.59 345 GLY A N 1
ATOM 2675 C CA . GLY A 1 345 ? -37.203 -15.698 33.607 1.00 43.59 345 GLY A CA 1
ATOM 2676 C C . GLY A 1 345 ? -36.751 -16.637 34.733 1.00 43.59 345 GLY A C 1
ATOM 2677 O O . GLY A 1 345 ? -36.984 -16.349 35.907 1.00 43.59 345 GLY A O 1
ATOM 2678 N N . GLY A 1 346 ? -36.052 -17.725 34.399 1.00 47.00 346 GLY A N 1
ATOM 2679 C CA . GLY A 1 346 ? -35.481 -18.667 35.366 1.00 47.00 346 GLY A CA 1
ATOM 2680 C C . GLY A 1 346 ? -34.354 -18.054 36.201 1.00 47.00 346 GLY A C 1
ATOM 2681 O O . GLY A 1 346 ? -34.285 -18.288 37.409 1.00 47.00 346 GLY A O 1
ATOM 2682 N N . ALA A 1 347 ? -33.520 -17.207 35.590 1.00 45.44 347 ALA A N 1
ATOM 2683 C CA . ALA A 1 347 ? -32.471 -16.463 36.288 1.00 45.44 347 ALA A CA 1
ATOM 2684 C C . ALA A 1 347 ? -33.054 -15.453 37.294 1.00 45.44 347 ALA A C 1
ATOM 2686 O O . ALA A 1 347 ? -32.584 -15.366 38.429 1.00 45.44 347 ALA A O 1
ATOM 2687 N N . LEU A 1 348 ? -34.133 -14.757 36.919 1.00 47.78 348 LEU A N 1
ATOM 2688 C CA . LEU A 1 348 ? -34.813 -13.790 37.784 1.00 47.78 348 LEU A CA 1
ATOM 2689 C C . LEU A 1 348 ? -35.536 -14.469 38.962 1.00 47.78 348 LEU A C 1
ATOM 2691 O O . LEU A 1 348 ? -35.554 -13.938 40.073 1.00 47.78 348 LEU A O 1
ATOM 2695 N N . ALA A 1 349 ? -36.108 -15.658 38.747 1.00 50.97 349 ALA A N 1
ATOM 2696 C CA . ALA A 1 349 ? -36.724 -16.455 39.809 1.00 50.97 349 ALA A CA 1
ATOM 2697 C C . ALA A 1 349 ? -35.683 -16.994 40.809 1.00 50.97 349 ALA A C 1
ATOM 2699 O O . ALA A 1 349 ? -35.912 -16.965 42.020 1.00 50.97 349 ALA A O 1
ATOM 2700 N N . LEU A 1 350 ? -34.515 -17.426 40.320 1.00 46.50 350 LEU A N 1
ATOM 2701 C CA . LEU A 1 350 ? -33.398 -17.883 41.151 1.00 46.50 350 LEU A CA 1
ATOM 2702 C C . LEU A 1 350 ? -32.784 -16.732 41.965 1.00 46.50 350 LEU A C 1
ATOM 2704 O O . LEU A 1 350 ? -32.523 -16.891 43.157 1.00 46.50 350 LEU A O 1
ATOM 2708 N N . GLN A 1 351 ? -32.636 -15.552 41.354 1.00 50.53 351 GLN A N 1
ATOM 2709 C CA . GLN A 1 351 ? -32.160 -14.334 42.014 1.00 50.53 351 GLN A CA 1
ATOM 2710 C C . GLN A 1 351 ? -33.069 -13.907 43.171 1.00 50.53 351 GLN A C 1
ATOM 2712 O O . GLN A 1 351 ? -32.579 -13.584 44.253 1.00 50.53 351 GLN A O 1
ATOM 2717 N N . ARG A 1 352 ? -34.394 -13.952 42.973 1.00 51.47 352 ARG A N 1
ATOM 2718 C CA . ARG A 1 352 ? -35.370 -13.593 44.016 1.00 51.47 352 ARG A CA 1
ATOM 2719 C C . ARG A 1 352 ? -35.378 -14.564 45.196 1.00 51.47 352 ARG A C 1
ATOM 2721 O O . ARG A 1 352 ? -35.703 -14.145 46.300 1.00 51.47 352 ARG A O 1
ATOM 2728 N N . ARG A 1 353 ? -35.050 -15.842 44.974 1.00 44.72 353 ARG A N 1
ATOM 2729 C CA . ARG A 1 353 ? -35.159 -16.897 45.996 1.00 44.72 353 ARG A CA 1
ATOM 2730 C C . ARG A 1 353 ? -33.855 -17.163 46.750 1.00 44.72 353 ARG A C 1
ATOM 2732 O O . ARG A 1 353 ? -33.901 -17.426 47.943 1.00 44.72 353 ARG A O 1
ATOM 2739 N N . ALA A 1 354 ? -32.708 -17.085 46.076 1.00 52.84 354 ALA A N 1
ATOM 2740 C CA . ALA A 1 354 ? -31.400 -17.421 46.654 1.00 52.84 354 ALA A CA 1
ATOM 2741 C C . ALA A 1 354 ? -30.488 -16.198 46.881 1.00 52.84 354 ALA A C 1
ATOM 2743 O O . ALA A 1 354 ? -29.406 -16.324 47.456 1.00 52.84 354 ALA A O 1
ATOM 2744 N N . GLY A 1 355 ? -30.921 -15.011 46.445 1.00 42.75 355 GLY A N 1
ATOM 2745 C CA . GLY A 1 355 ? -30.166 -13.770 46.571 1.00 42.75 355 GLY A CA 1
ATOM 2746 C C . GLY A 1 355 ? -29.012 -13.651 45.571 1.00 42.75 355 GLY A C 1
ATOM 2747 O O . GLY A 1 355 ? -28.511 -14.627 45.004 1.00 42.75 355 GLY A O 1
ATOM 2748 N N . ASN A 1 356 ? -28.561 -12.412 45.366 1.00 44.44 356 ASN A N 1
ATOM 2749 C CA . ASN A 1 356 ? -27.532 -12.069 44.377 1.00 44.44 356 ASN A CA 1
ATOM 2750 C C . ASN A 1 356 ? -26.208 -12.824 44.593 1.00 44.44 356 ASN A C 1
ATOM 2752 O O . ASN A 1 356 ? -25.509 -13.123 43.628 1.00 44.44 356 ASN A O 1
ATOM 2756 N N . ALA A 1 357 ? -25.879 -13.176 45.839 1.00 42.44 357 ALA A N 1
ATOM 2757 C CA . ALA A 1 357 ? -24.650 -13.890 46.177 1.00 42.44 357 ALA A CA 1
ATOM 2758 C C . ALA A 1 357 ? -24.630 -15.337 45.646 1.00 42.44 357 ALA A C 1
ATOM 2760 O O . ALA A 1 357 ? -23.603 -15.791 45.143 1.00 42.44 357 ALA A O 1
ATOM 2761 N N . ALA A 1 358 ? -25.763 -16.050 45.689 1.00 45.03 358 ALA A N 1
ATOM 2762 C CA . ALA A 1 358 ? -25.859 -17.422 45.187 1.00 45.03 358 ALA A CA 1
ATOM 2763 C C . ALA A 1 358 ? -25.842 -17.472 43.650 1.00 45.03 358 ALA A C 1
ATOM 2765 O O . ALA A 1 358 ? -25.168 -18.319 43.062 1.00 45.03 358 ALA A O 1
ATOM 2766 N N . VAL A 1 359 ? -26.511 -16.514 42.997 1.00 46.28 359 VAL A N 1
ATOM 2767 C CA . VAL A 1 359 ? -26.441 -16.329 41.536 1.00 46.28 359 VAL A CA 1
ATOM 2768 C C . VAL A 1 359 ? -25.015 -15.967 41.111 1.00 46.28 359 VAL A C 1
ATOM 2770 O O . VAL A 1 359 ? -24.489 -16.549 40.164 1.00 46.28 359 VAL A O 1
ATOM 2773 N N . GLY A 1 360 ? -24.344 -15.092 41.866 1.00 40.72 360 GLY A N 1
ATOM 2774 C CA . GLY A 1 360 ? -22.938 -14.747 41.660 1.00 40.72 360 GLY A CA 1
ATOM 2775 C C . GLY A 1 360 ? -21.993 -15.945 41.793 1.00 40.72 360 GLY A C 1
ATOM 2776 O O . GLY A 1 360 ? -21.075 -16.080 40.991 1.00 40.72 360 GLY A O 1
ATOM 2777 N N . ALA A 1 361 ? -22.237 -16.859 42.737 1.00 45.62 361 ALA A N 1
ATOM 2778 C CA . ALA A 1 361 ? -21.422 -18.062 42.922 1.00 45.62 361 ALA A CA 1
ATOM 2779 C C . ALA A 1 361 ? -21.604 -19.098 41.796 1.00 45.62 361 ALA A C 1
ATOM 2781 O O . ALA A 1 361 ? -20.637 -19.749 41.397 1.00 45.62 361 ALA A O 1
ATOM 2782 N N . ILE A 1 362 ? -22.820 -19.242 41.257 1.00 44.59 362 ILE A N 1
ATOM 2783 C CA . ILE A 1 362 ? -23.108 -20.139 40.124 1.00 44.59 362 ILE A CA 1
ATOM 2784 C C . ILE A 1 362 ? -22.494 -19.585 38.832 1.00 44.59 362 ILE A C 1
ATOM 2786 O O . ILE A 1 362 ? -21.831 -20.329 38.104 1.00 44.59 362 ILE A O 1
ATOM 2790 N N . LEU A 1 363 ? -22.632 -18.275 38.597 1.00 43.62 363 LEU A N 1
ATOM 2791 C CA . LEU A 1 363 ? -21.997 -17.576 37.477 1.00 43.62 363 LEU A CA 1
ATOM 2792 C C . LEU A 1 363 ? -20.467 -17.604 37.588 1.00 43.62 363 LEU A C 1
ATOM 2794 O O . LEU A 1 363 ? -19.799 -17.837 36.591 1.00 43.62 363 LEU A O 1
ATOM 2798 N N . ALA A 1 364 ? -19.897 -17.459 38.788 1.00 42.22 364 ALA A N 1
ATOM 2799 C CA . ALA A 1 364 ? -18.449 -17.528 39.005 1.00 42.22 364 ALA A CA 1
ATOM 2800 C C . ALA A 1 364 ? -17.861 -18.934 38.791 1.00 42.22 364 ALA A C 1
ATOM 2802 O O . ALA A 1 364 ? -16.709 -19.047 38.387 1.00 42.22 364 ALA A O 1
ATOM 2803 N N . ARG A 1 365 ? -18.639 -20.003 39.023 1.00 43.16 365 ARG A N 1
ATOM 2804 C CA . ARG A 1 365 ? -18.214 -21.391 38.754 1.00 43.16 365 ARG A CA 1
ATOM 2805 C C . ARG A 1 365 ? -18.268 -21.775 37.269 1.00 43.16 365 ARG A C 1
ATOM 2807 O O . ARG A 1 365 ? -17.677 -22.784 36.908 1.00 43.16 365 ARG A O 1
ATOM 2814 N N . HIS A 1 366 ? -18.962 -20.995 36.434 1.00 40.47 366 HIS A N 1
ATOM 2815 C CA . HIS A 1 366 ? -19.109 -21.232 34.987 1.00 40.47 366 HIS A CA 1
ATOM 2816 C C . HIS A 1 366 ? -18.570 -20.081 34.119 1.00 40.47 366 HIS A C 1
ATOM 2818 O O . HIS A 1 366 ? -18.612 -20.160 32.892 1.00 40.47 366 HIS A O 1
ATOM 2824 N N . ALA A 1 367 ? -18.047 -19.019 34.733 1.00 35.00 367 ALA A N 1
ATOM 2825 C CA . ALA A 1 367 ? -17.347 -17.958 34.035 1.00 35.00 367 ALA A CA 1
ATOM 2826 C C . ALA A 1 367 ? -15.987 -18.495 33.582 1.00 35.00 367 ALA A C 1
ATOM 2828 O O . ALA A 1 367 ? -15.080 -18.699 34.390 1.00 35.00 367 ALA A O 1
ATOM 2829 N N . GLY A 1 368 ? -15.847 -18.706 32.272 1.00 40.22 368 GLY A N 1
ATOM 2830 C CA . GLY A 1 368 ? -14.538 -18.759 31.628 1.00 40.22 368 GLY A CA 1
ATOM 2831 C C . GLY A 1 368 ? -13.697 -17.509 31.952 1.00 40.22 368 GLY A C 1
ATOM 2832 O O . GLY A 1 368 ? -14.191 -16.567 32.582 1.00 40.22 368 GLY A O 1
ATOM 2833 N N . PRO A 1 369 ? -12.413 -17.486 31.558 1.00 30.08 369 PRO A N 1
ATOM 2834 C CA . PRO A 1 369 ? -11.468 -16.452 31.977 1.00 30.08 369 PRO A CA 1
ATOM 2835 C C . PRO A 1 369 ? -12.015 -15.032 31.746 1.00 30.08 369 PRO A C 1
ATOM 2837 O O . PRO A 1 369 ? -12.551 -14.723 30.682 1.00 30.08 369 PRO A O 1
ATOM 2840 N N . ARG A 1 370 ? -11.902 -14.175 32.775 1.00 27.91 370 ARG A N 1
ATOM 2841 C CA . ARG A 1 370 ? -12.407 -12.790 32.765 1.00 27.91 370 ARG A CA 1
ATOM 2842 C C . ARG A 1 370 ? -11.746 -11.971 31.642 1.00 27.91 370 ARG A C 1
ATOM 2844 O O . ARG A 1 370 ? -10.530 -12.085 31.474 1.00 27.91 370 ARG A O 1
ATOM 2851 N N . PRO A 1 371 ? -12.482 -11.090 30.937 1.00 30.97 371 PRO A N 1
ATOM 2852 C CA . PRO A 1 371 ? -11.866 -10.157 30.009 1.00 30.97 371 PRO A CA 1
ATOM 2853 C C . PRO A 1 371 ? -11.051 -9.122 30.788 1.00 30.97 371 PRO A C 1
ATOM 2855 O O . PRO A 1 371 ? -11.542 -8.480 31.716 1.00 30.97 371 PRO A O 1
ATOM 2858 N N . VAL A 1 372 ? -9.790 -8.973 30.392 1.00 28.27 372 VAL A N 1
ATOM 2859 C CA . VAL A 1 372 ? -8.926 -7.858 30.783 1.00 28.27 372 VAL A CA 1
ATOM 2860 C C . VAL A 1 372 ? -9.586 -6.566 30.296 1.00 28.27 372 VAL A C 1
ATOM 2862 O O . VAL A 1 372 ? -9.964 -6.479 29.128 1.00 28.27 372 VAL A O 1
ATOM 2865 N N . VAL A 1 373 ? -9.729 -5.570 31.174 1.00 26.97 373 VAL A N 1
ATOM 2866 C CA . VAL A 1 373 ? -10.127 -4.208 30.788 1.00 26.97 373 VAL A CA 1
ATOM 2867 C C . VAL A 1 373 ? -9.039 -3.669 29.855 1.00 26.97 373 VAL A C 1
ATOM 2869 O O . VAL A 1 373 ? -7.975 -3.257 30.307 1.00 26.97 373 VAL A O 1
ATOM 2872 N N . GLN A 1 374 ? -9.264 -3.761 28.543 1.00 36.56 374 GLN A N 1
ATOM 2873 C CA . GLN A 1 374 ? -8.389 -3.172 27.532 1.00 36.56 374 GLN A CA 1
ATOM 2874 C C . GLN A 1 374 ? -8.638 -1.667 27.521 1.00 36.56 374 GLN A C 1
ATOM 2876 O O . GLN A 1 374 ? -9.758 -1.216 27.303 1.00 36.56 374 GLN A O 1
ATOM 2881 N N . THR A 1 375 ? -7.601 -0.880 27.782 1.00 33.62 375 THR A N 1
ATOM 2882 C CA . THR A 1 375 ? -7.641 0.568 27.587 1.00 33.62 375 THR A CA 1
ATOM 2883 C C . THR A 1 375 ? -7.719 0.835 26.084 1.00 33.62 375 THR A C 1
ATOM 2885 O O . THR A 1 375 ? -6.751 0.601 25.361 1.00 33.62 375 THR A O 1
ATOM 2888 N N . TYR A 1 376 ? -8.882 1.276 25.606 1.00 39.47 376 TYR A N 1
ATOM 2889 C CA . TYR A 1 376 ? -9.124 1.592 24.200 1.00 39.47 376 TYR A CA 1
ATOM 2890 C C . TYR A 1 376 ? -8.624 3.004 23.902 1.00 39.47 376 TYR A C 1
ATOM 2892 O O . TYR A 1 376 ? -9.160 3.978 24.428 1.00 39.47 376 TYR A O 1
ATOM 2900 N N . ILE A 1 377 ? -7.612 3.125 23.046 1.00 43.16 377 ILE A N 1
ATOM 2901 C CA . ILE A 1 377 ? -7.206 4.414 22.482 1.00 43.16 377 ILE A CA 1
ATOM 2902 C C . ILE A 1 377 ? -7.728 4.440 21.044 1.00 43.16 377 ILE A C 1
ATOM 2904 O O . ILE A 1 377 ? -7.270 3.632 20.230 1.00 43.16 377 ILE A O 1
ATOM 2908 N N . PRO A 1 378 ? -8.695 5.309 20.704 1.00 44.59 378 PRO A N 1
ATOM 2909 C CA . PRO A 1 378 ? -9.066 5.495 19.315 1.00 44.59 378 PRO A CA 1
ATOM 2910 C C . PRO A 1 378 ? -7.844 6.033 18.563 1.00 44.59 378 PRO A C 1
ATOM 2912 O O . PRO A 1 378 ? -7.153 6.949 19.013 1.00 44.59 378 PRO A O 1
ATOM 2915 N N . VAL A 1 379 ? -7.546 5.428 17.416 1.00 49.12 379 VAL A N 1
ATOM 2916 C CA . VAL A 1 379 ? -6.486 5.884 16.517 1.00 49.12 379 VAL A CA 1
ATOM 2917 C C . VAL A 1 379 ? -6.953 7.191 15.861 1.00 49.12 379 VAL A C 1
ATOM 2919 O O . VAL A 1 379 ? -7.489 7.195 14.759 1.00 49.12 379 VAL A O 1
ATOM 2922 N N . THR A 1 380 ? -6.819 8.308 16.577 1.00 45.56 380 THR A N 1
ATOM 2923 C CA . THR A 1 380 ? -7.209 9.650 16.122 1.00 45.56 380 THR A CA 1
ATOM 2924 C C . THR A 1 380 ? -5.986 10.558 16.035 1.00 45.56 380 THR A C 1
ATOM 2926 O O . THR A 1 380 ? -5.263 10.724 17.022 1.00 45.56 380 THR A O 1
ATOM 2929 N N . GLY A 1 381 ? -5.794 11.166 14.859 1.00 54.94 381 GLY A N 1
ATOM 2930 C CA . GLY A 1 381 ? -4.901 12.305 14.618 1.00 54.94 381 GLY A CA 1
ATOM 2931 C C . GLY A 1 381 ? -3.392 12.010 14.620 1.00 54.94 381 GLY A C 1
ATOM 2932 O O . GLY A 1 381 ? -2.832 11.509 15.595 1.00 54.94 381 GLY A O 1
ATOM 2933 N N . GLY A 1 382 ? -2.720 12.400 13.531 1.00 65.38 382 GLY A N 1
ATOM 2934 C CA . GLY A 1 382 ? -1.262 12.591 13.457 1.00 65.38 382 GLY A CA 1
ATOM 2935 C C . GLY A 1 382 ? -0.387 11.362 13.170 1.00 65.38 382 GLY A C 1
ATOM 2936 O O . GLY A 1 382 ? 0.806 11.537 12.936 1.00 65.38 382 GLY A O 1
ATOM 2937 N N . GLY A 1 383 ? -0.932 10.141 13.169 1.00 74.38 383 GLY A N 1
ATOM 2938 C CA . GLY A 1 383 ? -0.187 8.928 12.802 1.00 74.38 383 GLY A CA 1
ATOM 2939 C C . GLY A 1 383 ? -0.415 8.453 11.362 1.00 74.38 383 GLY A C 1
ATOM 2940 O O . GLY A 1 383 ? -1.267 8.971 10.643 1.00 74.38 383 GLY A O 1
ATOM 2941 N N . ARG A 1 384 ? 0.363 7.456 10.935 1.00 82.62 384 ARG A N 1
ATOM 2942 C CA . ARG A 1 384 ? 0.410 6.887 9.582 1.00 82.62 384 ARG A CA 1
ATOM 2943 C C . ARG A 1 384 ? 0.022 5.409 9.623 1.00 82.62 384 ARG A C 1
ATOM 2945 O O . ARG A 1 384 ? 0.497 4.680 10.489 1.00 82.62 384 ARG A O 1
ATOM 2952 N N . LEU A 1 385 ? -0.818 4.972 8.686 1.00 85.25 385 LEU A N 1
ATOM 2953 C CA . LEU A 1 385 ? -1.141 3.557 8.465 1.00 85.25 385 LEU A CA 1
ATOM 2954 C C . LEU A 1 385 ? -0.289 3.001 7.327 1.00 85.25 385 LEU A C 1
ATOM 2956 O O . LEU A 1 385 ? -0.091 3.703 6.335 1.00 85.25 385 LEU A O 1
ATOM 2960 N N . SER A 1 386 ? 0.149 1.754 7.464 1.00 86.19 386 SER A N 1
ATOM 2961 C CA . SER A 1 386 ? 0.785 0.992 6.388 1.00 86.19 386 SER A CA 1
ATOM 2962 C C . SER A 1 386 ? -0.205 0.564 5.291 1.00 86.19 386 SER A C 1
ATOM 2964 O O . SER A 1 386 ? -1.423 0.682 5.456 1.00 86.19 386 SER A O 1
ATOM 2966 N N . GLU A 1 387 ? 0.308 0.048 4.172 1.00 84.25 387 GLU A N 1
ATOM 2967 C CA . GLU A 1 387 ? -0.417 -0.247 2.933 1.00 84.25 387 GLU A CA 1
ATOM 2968 C C . GLU A 1 387 ? -1.609 -1.182 3.157 1.00 84.25 387 GLU A C 1
ATOM 2970 O O . GLU A 1 387 ? -2.736 -0.836 2.786 1.00 84.25 387 GLU A O 1
ATOM 2975 N N . ASN A 1 388 ? -1.400 -2.330 3.813 1.00 84.94 388 ASN A N 1
ATOM 2976 C CA . ASN A 1 388 ? -2.503 -3.237 4.156 1.00 84.94 388 ASN A CA 1
ATOM 2977 C C . ASN A 1 388 ? -3.121 -2.910 5.515 1.00 84.94 388 ASN A C 1
ATOM 2979 O O . ASN A 1 388 ? -4.035 -3.605 5.976 1.00 84.94 388 ASN A O 1
ATOM 2983 N N . ARG A 1 389 ? -2.671 -1.819 6.139 1.00 85.62 389 ARG A N 1
ATOM 2984 C CA . ARG A 1 389 ? -3.117 -1.341 7.441 1.00 85.62 389 ARG A CA 1
ATOM 2985 C C . ARG A 1 389 ? -2.879 -2.376 8.534 1.00 85.62 389 ARG A C 1
ATOM 2987 O O . ARG A 1 389 ? -3.690 -2.470 9.441 1.00 85.62 389 ARG A O 1
ATOM 2994 N N . ASP A 1 390 ? -1.830 -3.185 8.469 1.00 89.19 390 ASP A N 1
ATOM 2995 C CA . ASP A 1 390 ? -1.434 -4.044 9.594 1.00 89.19 390 ASP A CA 1
ATOM 2996 C C . ASP A 1 390 ? -0.525 -3.330 10.603 1.00 89.19 390 ASP A C 1
ATOM 2998 O O . ASP A 1 390 ? -0.309 -3.851 11.697 1.00 89.19 390 ASP A O 1
ATOM 3002 N N . VAL A 1 391 ? -0.072 -2.114 10.282 1.00 90.06 391 VAL A N 1
ATOM 3003 C CA . VAL A 1 391 ? 0.732 -1.241 11.140 1.00 90.06 391 VAL A CA 1
ATOM 3004 C C . VAL A 1 391 ? 0.137 0.168 11.188 1.00 90.06 391 VAL A C 1
ATOM 3006 O O . VAL A 1 391 ? -0.303 0.726 10.183 1.00 90.06 391 VAL A O 1
ATOM 3009 N N . TYR A 1 392 ? 0.160 0.765 12.373 1.00 88.44 392 TYR A N 1
ATOM 3010 C CA . TYR A 1 392 ? -0.112 2.169 12.628 1.00 88.44 392 TYR A CA 1
ATOM 3011 C C . TYR A 1 392 ? 1.037 2.780 13.436 1.00 88.44 392 TYR A C 1
ATOM 3013 O O . TYR A 1 392 ? 1.313 2.350 14.554 1.00 88.44 392 TYR A O 1
ATOM 3021 N N . LYS A 1 393 ? 1.696 3.802 12.893 1.00 88.38 393 LYS A N 1
ATOM 3022 C CA . LYS A 1 393 ? 2.780 4.543 13.551 1.00 88.38 393 LYS A CA 1
ATOM 3023 C C . LYS A 1 393 ? 2.294 5.928 13.967 1.00 88.38 393 LYS A C 1
ATOM 3025 O O . LYS A 1 393 ? 1.758 6.651 13.135 1.00 88.38 393 LYS A O 1
ATOM 3030 N N . LYS A 1 394 ? 2.532 6.353 15.204 1.00 85.31 394 LYS A N 1
ATOM 3031 C CA . LYS A 1 394 ? 2.241 7.707 15.691 1.00 85.31 394 LYS A CA 1
ATOM 3032 C C . LYS A 1 394 ? 3.470 8.279 16.401 1.00 85.31 394 LYS A C 1
ATOM 3034 O O . LYS A 1 394 ? 3.911 7.759 17.416 1.00 85.31 394 LYS A O 1
ATOM 3039 N N . GLY A 1 395 ? 4.022 9.366 15.866 1.00 83.62 395 GLY A N 1
ATOM 3040 C CA . GLY A 1 395 ? 5.279 9.919 16.377 1.00 83.62 395 GLY A CA 1
ATOM 3041 C C . GLY A 1 395 ? 6.440 8.928 16.256 1.00 83.62 395 GLY A C 1
ATOM 3042 O O . GLY A 1 395 ? 6.452 8.086 15.354 1.00 83.62 395 GLY A O 1
ATOM 3043 N N . ASP A 1 396 ? 7.400 9.048 17.167 1.00 83.25 396 ASP A N 1
ATOM 3044 C CA . ASP A 1 396 ? 8.671 8.324 17.094 1.00 83.25 396 ASP A CA 1
ATOM 3045 C C . ASP A 1 396 ? 8.625 6.987 17.841 1.00 83.25 396 ASP A C 1
ATOM 3047 O O . ASP A 1 396 ? 9.112 5.985 17.329 1.00 83.25 396 ASP A O 1
ATOM 3051 N N . HIS A 1 397 ? 7.993 6.931 19.019 1.00 83.38 397 HIS A N 1
ATOM 3052 C CA . HIS A 1 397 ? 8.009 5.740 19.889 1.00 83.38 397 HIS A CA 1
ATOM 3053 C C . HIS A 1 397 ? 6.657 5.015 19.982 1.00 83.38 397 HIS A C 1
ATOM 3055 O O . HIS A 1 397 ? 6.527 4.049 20.738 1.00 83.38 397 HIS A O 1
ATOM 3061 N N . GLU A 1 398 ? 5.621 5.464 19.264 1.00 87.44 398 GLU A N 1
ATOM 3062 C CA . GLU A 1 398 ? 4.342 4.753 19.243 1.00 87.44 398 GLU A CA 1
ATOM 3063 C C . GLU A 1 398 ? 4.143 4.016 17.925 1.00 87.44 398 GLU A C 1
ATOM 3065 O O . GLU A 1 398 ? 3.886 4.598 16.872 1.00 87.44 398 GLU A O 1
ATOM 3070 N N . LEU A 1 399 ? 4.211 2.695 18.009 1.00 90.69 399 LEU A N 1
ATOM 3071 C CA . LEU A 1 399 ? 3.911 1.793 16.917 1.00 90.69 399 LEU A CA 1
ATOM 3072 C C . LEU A 1 399 ? 2.862 0.799 17.393 1.00 90.69 399 LEU A C 1
ATOM 3074 O O . LEU A 1 399 ? 2.932 0.290 18.509 1.00 90.69 399 LEU A O 1
ATOM 3078 N N . TYR A 1 400 ? 1.884 0.526 16.549 1.00 91.06 400 TYR A N 1
ATOM 3079 C CA . TYR A 1 400 ? 0.814 -0.419 16.804 1.00 91.06 400 TYR A CA 1
ATOM 3080 C C . TYR A 1 400 ? 0.744 -1.360 15.610 1.00 91.06 400 TYR A C 1
ATOM 3082 O O . TYR A 1 400 ? 0.732 -0.901 14.474 1.00 91.06 400 TYR A O 1
ATOM 3090 N N . ALA A 1 401 ? 0.705 -2.666 15.837 1.00 91.69 401 ALA A N 1
ATOM 3091 C CA . ALA A 1 401 ? 0.661 -3.646 14.756 1.00 91.69 401 ALA A CA 1
ATOM 3092 C C . ALA A 1 401 ? -0.265 -4.807 15.110 1.00 91.69 401 ALA A C 1
ATOM 3094 O O . ALA A 1 401 ? -0.544 -5.054 16.288 1.00 91.69 401 ALA A O 1
ATOM 3095 N N . THR A 1 402 ? -0.765 -5.514 14.100 1.00 90.62 402 THR A N 1
ATOM 3096 C CA . THR A 1 402 ? -1.559 -6.719 14.346 1.00 90.62 402 THR A CA 1
ATOM 3097 C C . THR A 1 402 ? -0.697 -7.814 14.963 1.00 90.62 402 THR A C 1
ATOM 3099 O O . THR A 1 402 ? 0.483 -7.971 14.651 1.00 90.62 402 THR A O 1
ATOM 3102 N N . GLU A 1 403 ? -1.298 -8.600 15.854 1.00 89.19 403 GLU A N 1
ATOM 3103 C CA . GLU A 1 403 ? -0.602 -9.682 16.561 1.00 89.19 403 GLU A CA 1
ATOM 3104 C C . GLU A 1 403 ? -0.022 -10.723 15.594 1.00 89.19 403 GLU A C 1
ATOM 3106 O O . GLU A 1 403 ? 1.104 -11.179 15.770 1.00 89.19 403 GLU A O 1
ATOM 3111 N N . ALA A 1 404 ? -0.742 -11.021 14.508 1.00 88.69 404 ALA A N 1
ATOM 3112 C CA . ALA A 1 404 ? -0.251 -11.881 13.436 1.00 88.69 404 ALA A CA 1
ATOM 3113 C C . ALA A 1 404 ? 1.030 -11.335 12.781 1.00 88.69 404 ALA A C 1
ATOM 3115 O O . ALA A 1 404 ? 1.970 -12.100 12.559 1.00 88.69 404 ALA A O 1
ATOM 3116 N N . LEU A 1 405 ? 1.089 -10.025 12.510 1.00 92.94 405 LEU A N 1
ATOM 3117 C CA . LEU A 1 405 ? 2.255 -9.411 11.884 1.00 92.94 405 LEU A CA 1
ATOM 3118 C C . LEU A 1 405 ? 3.465 -9.400 12.826 1.00 92.94 405 LEU A C 1
ATOM 3120 O O . LEU A 1 405 ? 4.561 -9.771 12.412 1.00 92.94 405 LEU A O 1
ATOM 3124 N N . VAL A 1 406 ? 3.259 -9.046 14.099 1.00 94.25 406 VAL A N 1
ATOM 3125 C CA . VAL A 1 406 ? 4.317 -9.075 15.125 1.00 94.25 406 VAL A CA 1
ATOM 3126 C C . VAL A 1 406 ? 4.875 -10.486 15.301 1.00 94.25 406 VAL A C 1
ATOM 3128 O O . VAL A 1 406 ? 6.091 -10.668 15.330 1.00 94.25 406 VAL A O 1
ATOM 3131 N N . ASN A 1 407 ? 4.008 -11.500 15.344 1.00 91.50 407 ASN A N 1
ATOM 3132 C CA . ASN A 1 407 ? 4.439 -12.891 15.451 1.00 91.50 407 ASN A CA 1
ATOM 3133 C C . ASN A 1 407 ? 5.271 -13.318 14.237 1.00 91.50 407 ASN A C 1
ATOM 3135 O O . ASN A 1 407 ? 6.341 -13.894 14.412 1.00 91.50 407 ASN A O 1
ATOM 3139 N N . SER A 1 408 ? 4.826 -12.994 13.018 1.00 91.38 408 SER A N 1
ATOM 3140 C CA . SER A 1 408 ? 5.586 -13.288 11.797 1.00 91.38 408 SER A CA 1
ATOM 3141 C C . SER A 1 408 ? 6.946 -12.586 11.780 1.00 91.38 408 SER A C 1
ATOM 3143 O O . SER A 1 408 ? 7.937 -13.183 11.362 1.00 91.38 408 SER A O 1
ATOM 3145 N N . ALA A 1 409 ? 7.009 -11.336 12.239 1.00 94.44 409 ALA A N 1
ATOM 3146 C CA . ALA A 1 409 ? 8.256 -10.589 12.329 1.00 94.44 409 ALA A CA 1
ATOM 3147 C C . ALA A 1 409 ? 9.224 -11.196 13.348 1.00 94.44 409 ALA A C 1
ATOM 3149 O O . ALA A 1 409 ? 10.400 -11.356 13.040 1.00 94.44 409 ALA A O 1
ATOM 3150 N N . ASN A 1 410 ? 8.740 -11.617 14.519 1.00 94.56 410 ASN A N 1
ATOM 3151 C CA . ASN A 1 410 ? 9.578 -12.268 15.527 1.00 94.56 410 ASN A CA 1
ATOM 3152 C C . ASN A 1 410 ? 10.217 -13.566 15.025 1.00 94.56 410 ASN A C 1
ATOM 3154 O O . ASN A 1 410 ? 11.368 -13.829 15.361 1.00 94.56 410 ASN A O 1
ATOM 3158 N N . VAL A 1 411 ? 9.525 -14.342 14.180 1.00 92.06 411 VAL A N 1
ATOM 3159 C CA . VAL A 1 411 ? 10.137 -15.515 13.528 1.00 92.06 411 VAL A CA 1
ATOM 3160 C C . VAL A 1 411 ? 11.339 -15.102 12.674 1.00 92.06 411 VAL A C 1
ATOM 3162 O O . VAL A 1 411 ? 12.372 -15.765 12.704 1.00 92.06 411 VAL A O 1
ATOM 3165 N N . ALA A 1 412 ? 11.226 -13.997 11.934 1.00 90.81 412 ALA A N 1
ATOM 3166 C CA . ALA A 1 412 ? 12.298 -13.496 11.077 1.00 90.81 412 ALA A CA 1
ATOM 3167 C C . ALA A 1 412 ? 13.424 -12.786 11.852 1.00 90.81 412 ALA A C 1
ATOM 3169 O O . ALA A 1 412 ? 14.574 -12.812 11.411 1.00 90.81 412 ALA A O 1
ATOM 3170 N N . LEU A 1 413 ? 13.120 -12.172 12.999 1.00 92.38 413 LEU A N 1
ATOM 3171 C CA . LEU A 1 413 ? 14.079 -11.449 13.842 1.00 92.38 413 LEU A CA 1
ATOM 3172 C C . LEU A 1 413 ? 14.873 -12.354 14.790 1.00 92.38 413 LEU A C 1
ATOM 3174 O O . LEU A 1 413 ? 15.963 -11.981 15.220 1.00 92.38 413 LEU A O 1
ATOM 3178 N N . GLN A 1 414 ? 14.359 -13.542 15.112 1.00 90.69 414 GLN A N 1
ATOM 3179 C CA . GLN A 1 414 ? 15.020 -14.450 16.041 1.00 90.69 414 GLN A CA 1
ATOM 3180 C C . GLN A 1 414 ? 16.415 -14.848 15.536 1.00 90.69 414 GLN A C 1
ATOM 3182 O O . GLN A 1 414 ? 16.592 -15.293 14.396 1.00 90.69 414 GLN A O 1
ATOM 3187 N N . ARG A 1 415 ? 17.423 -14.713 16.404 1.00 89.44 415 ARG A N 1
ATOM 3188 C CA . ARG A 1 415 ? 18.793 -15.181 16.155 1.00 89.44 415 ARG A CA 1
ATOM 3189 C C . ARG A 1 415 ? 19.258 -16.012 17.349 1.00 89.44 415 ARG A C 1
ATOM 3191 O O . ARG A 1 415 ? 19.473 -15.448 18.417 1.00 89.44 415 ARG A O 1
ATOM 3198 N N . PRO A 1 416 ? 19.388 -17.341 17.212 1.00 85.56 416 PRO A N 1
ATOM 3199 C CA . PRO A 1 416 ? 19.781 -18.191 18.333 1.00 85.56 416 PRO A CA 1
ATOM 3200 C C . PRO A 1 416 ? 21.235 -17.970 18.772 1.00 85.56 416 PRO A C 1
ATOM 3202 O O . PRO A 1 416 ? 21.529 -18.183 19.940 1.00 85.56 416 PRO A O 1
ATOM 3205 N N . ASP A 1 417 ? 22.105 -17.495 17.872 1.00 86.31 417 ASP A N 1
ATOM 3206 C CA . ASP A 1 417 ? 23.560 -17.428 18.089 1.00 86.31 417 ASP A CA 1
ATOM 3207 C C . ASP A 1 417 ? 24.104 -15.999 18.313 1.00 86.31 417 ASP A C 1
ATOM 3209 O O . ASP A 1 417 ? 25.324 -15.786 18.353 1.00 86.31 417 ASP A O 1
ATOM 3213 N N . ALA A 1 418 ? 23.216 -15.005 18.414 1.00 88.56 418 ALA A N 1
ATOM 3214 C CA . ALA A 1 418 ? 23.563 -13.591 18.551 1.00 88.56 418 ALA A CA 1
ATOM 3215 C C . ALA A 1 418 ? 22.498 -12.815 19.334 1.00 88.56 418 ALA A C 1
ATOM 3217 O O . ALA A 1 418 ? 21.321 -13.193 19.357 1.00 88.56 418 ALA A O 1
ATOM 3218 N N . SER A 1 419 ? 22.905 -11.702 19.950 1.00 89.25 419 SER A N 1
ATOM 3219 C CA . SER A 1 419 ? 21.945 -10.794 20.569 1.00 89.25 419 SER A CA 1
ATOM 3220 C C . SER A 1 419 ? 21.079 -10.151 19.485 1.00 89.25 419 SER A C 1
ATOM 3222 O O . SER A 1 419 ? 21.583 -9.780 18.424 1.00 89.25 419 SER A O 1
ATOM 3224 N N . HIS A 1 420 ? 19.773 -10.038 19.724 1.00 90.31 420 HIS A N 1
ATOM 3225 C CA . HIS A 1 420 ? 18.814 -9.572 18.717 1.00 90.31 420 HIS A CA 1
ATOM 3226 C C . HIS A 1 420 ? 17.646 -8.802 19.333 1.00 90.31 420 HIS A C 1
ATOM 3228 O O . HIS A 1 420 ? 17.446 -8.803 20.549 1.00 90.31 420 HIS A O 1
ATOM 3234 N N . ILE A 1 421 ? 16.860 -8.146 18.478 1.00 91.69 421 ILE A N 1
ATOM 3235 C CA . ILE A 1 421 ? 15.627 -7.464 18.875 1.00 91.69 421 ILE A CA 1
ATOM 3236 C C . ILE A 1 421 ? 14.429 -8.379 18.643 1.00 91.69 421 ILE A C 1
ATOM 3238 O O . ILE A 1 421 ? 14.254 -8.922 17.559 1.00 91.69 421 ILE A O 1
ATOM 3242 N N . GLY A 1 422 ? 13.585 -8.511 19.657 1.00 91.62 422 GLY A N 1
ATOM 3243 C CA . GLY A 1 422 ? 12.246 -9.073 19.563 1.00 91.62 422 GLY A CA 1
ATOM 3244 C C . GLY A 1 422 ? 11.197 -7.979 19.723 1.00 91.62 422 GLY A C 1
ATOM 3245 O O . GLY A 1 422 ? 11.482 -6.869 20.170 1.00 91.62 422 GLY A O 1
ATOM 3246 N N . LEU A 1 423 ? 9.961 -8.290 19.358 1.00 92.75 423 LEU A N 1
ATOM 3247 C CA . LEU A 1 423 ? 8.827 -7.378 19.416 1.00 92.75 423 LEU A CA 1
ATOM 3248 C C . LEU A 1 423 ? 7.755 -7.946 20.346 1.00 92.75 423 LEU A C 1
ATOM 3250 O O . LEU A 1 423 ? 7.196 -9.015 20.107 1.00 92.75 423 LEU A O 1
ATOM 3254 N N . GLY A 1 424 ? 7.452 -7.215 21.410 1.00 88.75 424 GLY A N 1
ATOM 3255 C CA . GLY A 1 424 ? 6.325 -7.484 22.293 1.00 88.75 424 GLY A CA 1
ATOM 3256 C C . GLY A 1 424 ? 5.084 -6.690 21.894 1.00 88.75 424 GLY A C 1
ATOM 3257 O O . GLY A 1 424 ? 5.170 -5.668 21.213 1.00 88.75 424 GLY A O 1
ATOM 3258 N N . ILE A 1 425 ? 3.927 -7.140 22.377 1.00 85.31 425 ILE A N 1
ATOM 3259 C CA . ILE A 1 425 ? 2.688 -6.361 22.394 1.00 85.31 425 ILE A CA 1
ATOM 3260 C C . ILE A 1 425 ? 2.323 -6.082 23.849 1.00 85.31 425 ILE A C 1
ATOM 3262 O O . ILE A 1 425 ? 2.135 -7.006 24.640 1.00 85.31 425 ILE A O 1
ATOM 3266 N N . THR A 1 426 ? 2.179 -4.807 24.198 1.00 71.94 426 THR A N 1
ATOM 3267 C CA . THR A 1 426 ? 1.659 -4.404 25.513 1.00 71.94 426 THR A CA 1
ATOM 3268 C C . THR A 1 426 ? 0.131 -4.323 25.495 1.00 71.94 426 THR A C 1
ATOM 3270 O O . THR A 1 426 ? -0.483 -4.164 24.442 1.00 71.94 426 THR A O 1
ATOM 3273 N N . GLY A 1 427 ? -0.508 -4.450 26.666 1.00 55.28 427 GLY A N 1
ATOM 3274 C CA . GLY A 1 427 ? -1.966 -4.615 26.824 1.00 55.28 427 GLY A CA 1
ATOM 3275 C C . GLY A 1 427 ? -2.861 -3.479 26.299 1.00 55.28 427 GLY A C 1
ATOM 3276 O O . GLY A 1 427 ? -4.083 -3.581 26.396 1.00 55.28 427 GLY A O 1
ATOM 3277 N N . ILE A 1 428 ? -2.280 -2.420 25.729 1.00 56.91 428 ILE A N 1
ATOM 3278 C CA . ILE A 1 428 ? -3.002 -1.398 24.972 1.00 56.91 428 ILE A CA 1
ATOM 3279 C C . ILE A 1 428 ? -3.336 -1.996 23.604 1.00 56.91 428 ILE A C 1
ATOM 3281 O O . ILE A 1 428 ? -2.471 -2.094 22.728 1.00 56.91 428 ILE A O 1
ATOM 3285 N N . LYS A 1 429 ? -4.597 -2.406 23.436 1.00 61.47 429 LYS A N 1
ATOM 3286 C CA . LYS A 1 429 ? -5.123 -2.864 22.151 1.00 61.47 429 LYS A CA 1
ATOM 3287 C C . LYS A 1 429 ? -5.972 -1.763 21.520 1.00 61.47 429 LYS A C 1
ATOM 3289 O O . LYS A 1 429 ? -6.963 -1.326 22.100 1.00 61.47 429 LYS A O 1
ATOM 3294 N N . ALA A 1 430 ? -5.562 -1.299 20.346 1.00 59.53 430 ALA A N 1
ATOM 3295 C CA . ALA A 1 430 ? -6.323 -0.361 19.533 1.00 59.53 430 ALA A CA 1
ATOM 3296 C C . ALA A 1 430 ? -7.134 -1.127 18.484 1.00 59.53 430 ALA A C 1
ATOM 3298 O O . ALA A 1 430 ? -6.711 -2.176 18.003 1.00 59.53 430 ALA A O 1
ATOM 3299 N N . TYR A 1 431 ? -8.293 -0.592 18.113 1.00 56.56 431 TYR A N 1
ATOM 3300 C CA . TYR A 1 431 ? -9.150 -1.173 17.086 1.00 56.56 431 TYR A CA 1
ATOM 3301 C C . TYR A 1 431 ? -9.429 -0.109 16.035 1.00 56.56 431 TYR A C 1
ATOM 3303 O O . TYR A 1 431 ? -9.955 0.959 16.339 1.00 56.56 431 TYR A O 1
ATOM 3311 N N . THR A 1 432 ? -9.052 -0.388 14.794 1.00 54.69 432 THR A N 1
ATOM 3312 C CA . THR A 1 432 ? -9.375 0.461 13.645 1.00 54.69 432 THR A CA 1
ATOM 3313 C C . THR A 1 432 ? -9.493 -0.414 12.405 1.00 54.69 432 THR A C 1
ATOM 3315 O O . THR A 1 432 ? -8.833 -1.446 12.309 1.00 54.69 432 THR A O 1
ATOM 3318 N N . ASN A 1 433 ? -10.375 -0.062 11.468 1.00 52.78 433 ASN A N 1
ATOM 3319 C CA . ASN A 1 433 ? -10.537 -0.786 10.199 1.00 52.78 433 ASN A CA 1
ATOM 3320 C C . ASN A 1 433 ? -10.755 -2.314 10.345 1.00 52.78 433 ASN A C 1
ATOM 3322 O O . ASN A 1 433 ? -10.252 -3.090 9.536 1.00 52.78 433 ASN A O 1
ATOM 3326 N N . GLY A 1 434 ? -11.458 -2.760 11.395 1.00 56.47 434 GLY A N 1
ATOM 3327 C CA . GLY A 1 434 ? -11.728 -4.185 11.643 1.00 56.47 434 GLY A CA 1
ATOM 3328 C C . GLY A 1 434 ? -10.517 -5.016 12.094 1.00 56.47 434 GLY A C 1
ATOM 3329 O O . GLY A 1 434 ? -10.624 -6.237 12.181 1.00 56.47 434 GLY A O 1
ATOM 3330 N N . LYS A 1 435 ? -9.378 -4.379 12.393 1.00 66.56 435 LYS A N 1
ATOM 3331 C CA . LYS A 1 435 ? -8.162 -5.029 12.891 1.00 66.56 435 LYS A CA 1
ATOM 3332 C C . LYS A 1 435 ? -7.889 -4.633 14.339 1.00 66.56 435 LYS A C 1
ATOM 3334 O O . LYS A 1 435 ? -8.091 -3.484 14.738 1.00 66.56 435 LYS A O 1
ATOM 3339 N N . THR A 1 436 ? -7.412 -5.604 15.110 1.00 77.06 436 THR A N 1
ATOM 3340 C CA . THR A 1 436 ? -6.899 -5.396 16.466 1.00 77.06 436 THR A CA 1
ATOM 3341 C C . THR A 1 436 ? -5.401 -5.165 16.389 1.00 77.06 436 THR A C 1
ATOM 3343 O O . THR A 1 4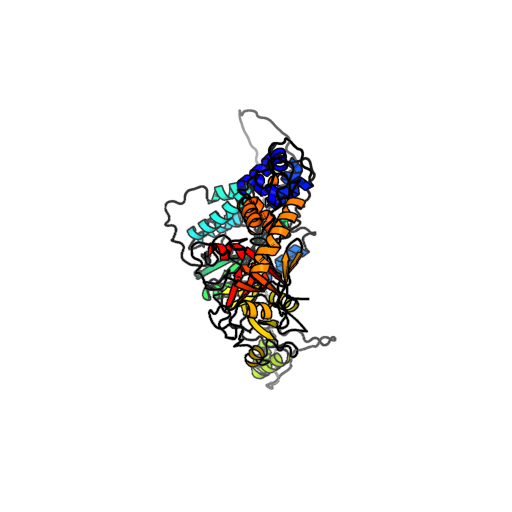36 ? -4.663 -6.031 15.917 1.00 77.06 436 THR A O 1
ATOM 3346 N N . TYR A 1 437 ? -4.950 -4.029 16.897 1.00 82.88 437 TYR A N 1
ATOM 3347 C CA . TYR A 1 437 ? -3.543 -3.671 16.979 1.00 82.88 437 TYR A CA 1
ATOM 3348 C C . TYR A 1 437 ? -3.099 -3.734 18.426 1.00 82.88 437 TYR A C 1
ATOM 3350 O O . TYR A 1 437 ? -3.799 -3.254 19.311 1.00 82.88 437 TYR A O 1
ATOM 3358 N N . GLY A 1 438 ? -1.922 -4.284 18.666 1.00 86.94 438 GLY A N 1
ATOM 3359 C CA . GLY A 1 438 ? -1.223 -4.154 19.932 1.00 86.94 438 GLY A CA 1
ATOM 3360 C C . GLY A 1 438 ? -0.160 -3.072 19.844 1.00 86.94 438 GLY A C 1
ATOM 3361 O O . GLY A 1 438 ? 0.503 -2.969 18.811 1.00 86.94 438 GLY A O 1
ATOM 3362 N N . LYS A 1 439 ? 0.033 -2.283 20.908 1.00 89.12 439 LYS A N 1
ATOM 3363 C CA . LYS A 1 439 ? 1.191 -1.383 20.981 1.00 89.12 439 LYS A CA 1
ATOM 3364 C C . LYS A 1 439 ? 2.475 -2.214 20.994 1.00 89.12 439 LYS A C 1
ATOM 3366 O O . LYS A 1 439 ? 2.703 -2.979 21.934 1.00 89.12 439 LYS A O 1
ATOM 3371 N N . VAL A 1 440 ? 3.283 -2.042 19.954 1.00 91.56 440 VAL A N 1
ATOM 3372 C CA . VAL A 1 440 ? 4.556 -2.726 19.743 1.00 91.56 440 VAL A CA 1
ATOM 3373 C C . VAL A 1 440 ? 5.604 -2.130 20.672 1.00 91.56 440 VAL A C 1
ATOM 3375 O O . VAL A 1 440 ? 5.768 -0.913 20.744 1.00 91.56 440 VAL A O 1
ATOM 3378 N N . THR A 1 441 ? 6.324 -2.997 21.372 1.00 89.56 441 THR A N 1
ATOM 3379 C CA . THR A 1 441 ? 7.455 -2.627 22.226 1.00 89.56 441 THR A CA 1
ATOM 3380 C C . THR A 1 441 ? 8.667 -3.464 21.840 1.00 89.56 441 THR A C 1
ATOM 3382 O O . THR A 1 441 ? 8.572 -4.692 21.912 1.00 89.56 441 THR A O 1
ATOM 3385 N N . PRO A 1 442 ? 9.790 -2.853 21.434 1.00 90.62 442 PRO A N 1
ATOM 3386 C CA . PRO A 1 442 ? 10.992 -3.606 21.130 1.00 90.62 442 PRO A CA 1
ATOM 3387 C C . PRO A 1 442 ? 11.610 -4.120 22.435 1.00 90.62 442 PRO A C 1
ATOM 3389 O O . PRO A 1 442 ? 11.568 -3.451 23.470 1.00 90.62 442 PRO A O 1
ATOM 3392 N N . ALA A 1 443 ? 12.163 -5.323 22.382 1.00 89.50 443 ALA A N 1
ATOM 3393 C CA . ALA A 1 443 ? 12.820 -5.983 23.494 1.00 89.50 443 ALA A CA 1
ATOM 3394 C C . ALA A 1 443 ? 14.186 -6.485 23.040 1.00 89.50 443 ALA A C 1
ATOM 3396 O O . ALA A 1 443 ? 14.313 -7.131 22.001 1.00 89.50 443 ALA A O 1
ATOM 3397 N N . TYR A 1 444 ? 15.211 -6.194 23.829 1.00 90.44 444 TYR A N 1
ATOM 3398 C CA . TYR A 1 444 ? 16.552 -6.691 23.576 1.00 90.44 444 TYR A CA 1
ATOM 3399 C C . TYR A 1 444 ? 16.721 -8.088 24.183 1.00 90.44 444 TYR A C 1
ATOM 3401 O O . TYR A 1 444 ? 16.492 -8.290 25.378 1.00 90.44 444 TYR A O 1
ATOM 3409 N N . HIS A 1 445 ? 17.130 -9.049 23.358 1.00 89.88 445 HIS A N 1
ATOM 3410 C CA . HIS A 1 445 ? 17.439 -10.413 23.768 1.00 89.88 445 HIS A CA 1
ATOM 3411 C C . HIS A 1 445 ? 18.951 -10.616 23.770 1.00 89.88 445 HIS A C 1
ATOM 3413 O O . HIS A 1 445 ? 19.590 -10.616 22.720 1.00 89.88 445 HIS A O 1
ATOM 3419 N N . HIS A 1 446 ? 19.503 -10.808 24.965 1.00 89.00 446 HIS A N 1
ATOM 3420 C CA . HIS A 1 446 ? 20.918 -11.088 25.178 1.00 89.00 446 HIS A CA 1
ATOM 3421 C C . HIS A 1 446 ? 21.271 -12.526 24.775 1.00 89.00 446 HIS A C 1
ATOM 3423 O O . HIS A 1 446 ? 20.575 -13.477 25.142 1.00 89.00 446 HIS A O 1
ATOM 3429 N N . HIS A 1 447 ? 22.404 -12.681 24.093 1.00 88.12 447 HIS A N 1
ATOM 3430 C CA . HIS A 1 447 ? 23.060 -13.960 23.872 1.00 88.12 447 HIS A CA 1
ATOM 3431 C C . HIS A 1 447 ? 24.478 -13.952 24.464 1.00 88.12 447 HIS A C 1
ATOM 3433 O O . HIS A 1 447 ? 25.349 -13.222 23.998 1.00 88.12 447 HIS A O 1
ATOM 3439 N N . ALA A 1 448 ? 24.746 -14.841 25.427 1.00 84.12 448 ALA A N 1
ATOM 3440 C CA . ALA A 1 448 ? 26.006 -14.874 26.187 1.00 84.12 448 ALA A CA 1
ATOM 3441 C C . ALA A 1 448 ? 27.277 -15.070 25.336 1.00 84.12 448 ALA A C 1
ATOM 3443 O O . ALA A 1 448 ? 28.379 -14.750 25.770 1.00 84.12 448 ALA A O 1
ATOM 3444 N N . GLY A 1 449 ? 27.146 -15.613 24.123 1.00 82.62 449 GLY A N 1
ATOM 3445 C CA . GLY A 1 449 ? 28.255 -15.768 23.178 1.00 82.62 449 GLY A CA 1
ATOM 3446 C C . GLY A 1 449 ? 28.530 -14.543 22.295 1.00 82.62 449 GLY A C 1
ATOM 3447 O O . GLY A 1 449 ? 29.344 -14.657 21.375 1.00 82.62 449 GLY A O 1
ATOM 3448 N N . ASP A 1 450 ? 27.833 -13.422 22.507 1.00 85.06 450 ASP A N 1
ATOM 3449 C CA . ASP A 1 450 ? 27.923 -12.191 21.711 1.00 85.06 450 ASP A CA 1
ATOM 3450 C C . ASP A 1 450 ? 28.525 -11.006 22.494 1.00 85.06 450 ASP A C 1
ATOM 3452 O O . ASP A 1 450 ? 27.911 -9.958 22.685 1.00 85.06 450 ASP A O 1
ATOM 3456 N N . THR A 1 451 ? 29.783 -11.155 22.913 1.00 83.38 451 THR A N 1
ATOM 3457 C CA . THR A 1 451 ? 30.447 -10.246 23.869 1.00 83.38 451 THR A CA 1
ATOM 3458 C C . THR A 1 451 ? 30.693 -8.812 23.378 1.00 83.38 451 THR A C 1
ATOM 3460 O O . THR A 1 451 ? 31.146 -7.947 24.122 1.00 83.38 451 THR A O 1
ATOM 3463 N N . GLY A 1 452 ? 30.405 -8.491 22.111 1.00 82.94 452 GLY A N 1
ATOM 3464 C CA . GLY A 1 452 ? 30.470 -7.088 21.665 1.00 82.94 452 GLY A CA 1
ATOM 3465 C C . GLY A 1 452 ? 29.333 -6.226 22.160 1.00 82.94 452 GLY A C 1
ATOM 3466 O O . GLY A 1 452 ? 29.396 -5.007 22.001 1.00 82.94 452 GLY A O 1
ATOM 3467 N N . ASN A 1 453 ? 28.302 -6.854 22.715 1.00 87.69 453 ASN A N 1
ATOM 3468 C CA . ASN A 1 453 ? 27.144 -6.175 23.246 1.00 87.69 453 ASN A CA 1
ATOM 3469 C C . ASN A 1 453 ? 27.123 -6.164 24.783 1.00 87.69 453 ASN A C 1
ATOM 3471 O O . ASN A 1 453 ? 26.146 -5.672 25.324 1.00 87.69 453 ASN A O 1
ATOM 3475 N N . ASP A 1 454 ? 28.209 -6.532 25.483 1.00 88.00 454 ASP A N 1
ATOM 3476 C CA . ASP A 1 454 ? 28.283 -6.586 26.962 1.00 88.00 454 ASP A CA 1
ATOM 3477 C C . ASP A 1 454 ? 27.740 -5.319 27.657 1.00 88.00 454 ASP A C 1
ATOM 3479 O O . ASP A 1 454 ? 27.020 -5.365 28.661 1.00 88.00 454 ASP A O 1
ATOM 3483 N N . LYS A 1 455 ? 28.060 -4.138 27.109 1.00 87.94 455 LYS A N 1
ATOM 3484 C CA . LYS A 1 455 ? 27.535 -2.861 27.619 1.00 87.94 455 LYS A CA 1
ATOM 3485 C C . LYS A 1 455 ? 26.020 -2.759 27.428 1.00 87.94 455 LYS A C 1
ATOM 3487 O O . LYS A 1 455 ? 25.323 -2.282 28.317 1.00 87.94 455 LYS A O 1
ATOM 3492 N N . LEU A 1 456 ? 25.520 -3.189 26.275 1.00 88.56 456 LEU A N 1
ATOM 3493 C CA . LEU A 1 456 ? 24.096 -3.220 25.967 1.00 88.56 456 LEU A CA 1
ATOM 3494 C C . LEU A 1 456 ? 23.364 -4.270 26.813 1.00 88.56 456 LEU A C 1
ATOM 3496 O O . LEU A 1 456 ? 22.266 -3.984 27.277 1.00 88.56 456 LEU A O 1
ATOM 3500 N N . ASP A 1 457 ? 23.994 -5.415 27.081 1.00 88.56 457 ASP A N 1
ATOM 3501 C CA . ASP A 1 457 ? 23.498 -6.462 27.980 1.00 88.56 457 ASP A CA 1
ATOM 3502 C C . ASP A 1 457 ? 23.341 -5.927 29.406 1.00 88.56 457 ASP A C 1
ATOM 3504 O O . ASP A 1 457 ? 22.324 -6.152 30.059 1.00 88.56 457 ASP A O 1
ATOM 3508 N N . THR A 1 458 ? 24.314 -5.135 29.865 1.00 87.38 458 THR A N 1
ATOM 3509 C CA . THR A 1 458 ? 24.262 -4.478 31.180 1.00 87.38 458 THR A CA 1
ATOM 3510 C C . THR A 1 458 ? 23.132 -3.448 31.261 1.00 87.38 458 THR A C 1
ATOM 3512 O O . THR A 1 458 ? 22.464 -3.334 32.288 1.00 87.38 458 THR A O 1
ATOM 3515 N N . LEU A 1 459 ? 22.906 -2.691 30.184 1.00 87.88 459 LEU A N 1
ATOM 3516 C CA . LEU A 1 459 ? 21.853 -1.671 30.113 1.00 87.88 459 LEU A CA 1
ATOM 3517 C C . LEU A 1 459 ? 20.453 -2.258 29.879 1.00 87.88 459 LEU A C 1
ATOM 3519 O O . LEU A 1 459 ? 19.458 -1.585 30.146 1.00 87.88 459 LEU A O 1
ATOM 3523 N N . ASN A 1 460 ? 20.369 -3.501 29.403 1.00 88.62 460 ASN A N 1
ATOM 3524 C CA . ASN A 1 460 ? 19.130 -4.214 29.110 1.00 88.62 460 ASN A CA 1
ATOM 3525 C C . ASN A 1 460 ? 19.077 -5.552 29.867 1.00 88.62 460 ASN A C 1
ATOM 3527 O O . ASN A 1 460 ? 19.134 -6.618 29.247 1.00 88.62 460 ASN A O 1
ATOM 3531 N N . PRO A 1 461 ? 18.952 -5.532 31.207 1.00 78.94 461 PRO A N 1
ATOM 3532 C CA . PRO A 1 461 ? 18.865 -6.760 31.981 1.00 78.94 461 PRO A CA 1
ATOM 3533 C C . PRO A 1 461 ? 17.636 -7.579 31.566 1.00 78.94 461 PRO A C 1
ATOM 3535 O O . PRO A 1 461 ? 16.577 -7.036 31.232 1.00 78.94 461 PRO A O 1
ATOM 3538 N N . SER A 1 462 ? 17.773 -8.907 31.611 1.00 68.19 462 SER A N 1
ATOM 3539 C CA . SER A 1 462 ? 16.707 -9.842 31.239 1.00 68.19 462 SER A CA 1
ATOM 3540 C C . SER A 1 462 ? 15.404 -9.536 31.988 1.00 68.19 462 SER A C 1
ATOM 3542 O O . SER A 1 462 ? 15.382 -9.498 33.216 1.00 68.19 462 SER A O 1
ATOM 3544 N N . GLY A 1 463 ? 14.316 -9.32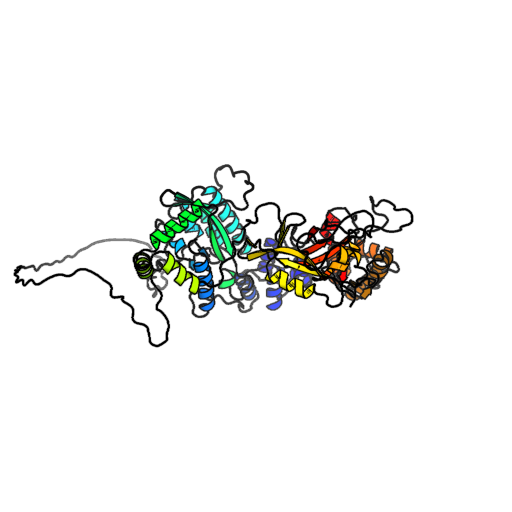4 31.241 1.00 56.88 463 GLY A N 1
ATOM 3545 C CA . GLY A 1 463 ? 12.996 -8.988 31.789 1.00 56.88 463 GLY A CA 1
ATOM 3546 C C . GLY A 1 463 ? 12.667 -7.489 31.843 1.00 56.88 463 GLY A C 1
ATOM 3547 O O . GLY A 1 463 ? 11.551 -7.141 32.223 1.00 56.88 463 GLY A O 1
ATOM 3548 N N . SER A 1 464 ? 13.579 -6.597 31.438 1.00 58.25 464 SER A N 1
ATOM 3549 C CA . SER A 1 464 ? 13.270 -5.171 31.258 1.00 58.25 464 SER A CA 1
ATOM 3550 C C . SER A 1 464 ? 12.435 -4.950 29.988 1.00 58.25 464 SER A C 1
ATOM 3552 O O . SER A 1 464 ? 12.913 -5.201 28.885 1.00 58.25 464 SER A O 1
ATOM 3554 N N . THR A 1 465 ? 11.186 -4.485 30.119 1.00 54.22 465 THR A N 1
ATOM 3555 C CA . THR A 1 465 ? 10.261 -4.301 28.975 1.00 54.22 465 THR A CA 1
ATOM 3556 C C . THR A 1 465 ? 9.948 -2.846 28.628 1.00 54.22 465 THR A C 1
ATOM 3558 O O . THR A 1 465 ? 9.317 -2.600 27.605 1.00 54.22 465 THR A O 1
ATOM 3561 N N . ASN A 1 466 ? 10.341 -1.875 29.461 1.00 52.53 466 ASN A N 1
ATOM 3562 C CA . ASN A 1 466 ? 9.835 -0.497 29.338 1.00 52.53 466 ASN A CA 1
ATOM 3563 C C . ASN A 1 466 ? 10.899 0.559 29.014 1.00 52.53 466 ASN A C 1
ATOM 3565 O O . ASN A 1 466 ? 10.540 1.710 28.788 1.00 52.53 466 ASN A O 1
ATOM 3569 N N . LEU A 1 467 ? 12.182 0.193 28.996 1.00 66.62 467 LEU A N 1
ATOM 3570 C CA . LEU A 1 467 ? 13.302 1.137 28.900 1.00 66.62 467 LEU A CA 1
ATOM 3571 C C . LEU A 1 467 ? 14.492 0.519 28.146 1.00 66.62 467 LEU A C 1
ATOM 3573 O O . LEU A 1 467 ? 15.626 0.528 28.628 1.00 66.62 467 LEU A O 1
ATOM 3577 N N . MET A 1 468 ? 14.217 -0.066 26.974 1.00 87.94 468 MET A N 1
ATOM 3578 C CA . MET A 1 468 ? 15.255 -0.657 26.129 1.00 87.94 468 MET A CA 1
ATOM 3579 C C . MET A 1 468 ? 16.272 0.416 25.728 1.00 87.94 468 MET A C 1
ATOM 3581 O O . MET A 1 468 ? 15.888 1.461 25.208 1.00 87.94 468 MET A O 1
ATOM 3585 N N . SER A 1 469 ? 17.556 0.154 25.943 1.00 89.12 469 SER A N 1
ATOM 3586 C CA . SER A 1 469 ? 18.633 0.958 25.372 1.00 89.12 469 SER A CA 1
ATOM 3587 C C . SER A 1 469 ? 19.116 0.329 24.073 1.00 89.12 469 SER A C 1
ATOM 3589 O O . SER A 1 469 ? 19.197 -0.895 23.969 1.00 89.12 469 SER A O 1
ATOM 3591 N N . LEU A 1 470 ? 19.483 1.160 23.105 1.00 89.50 470 LEU A N 1
ATOM 3592 C CA . LEU A 1 470 ? 20.104 0.760 21.847 1.00 89.50 470 LEU A CA 1
ATOM 3593 C C . LEU A 1 470 ? 21.381 1.581 21.641 1.00 89.50 470 LEU A C 1
ATOM 3595 O O . LEU A 1 470 ? 21.525 2.665 22.208 1.00 89.50 470 LEU A O 1
ATOM 3599 N N . TRP A 1 471 ? 22.326 1.080 20.846 1.00 88.62 471 TRP A N 1
ATOM 3600 C CA . TRP A 1 471 ? 23.502 1.869 20.471 1.00 88.62 471 TRP A CA 1
ATOM 3601 C C . TRP A 1 471 ? 23.083 3.194 19.817 1.00 88.62 471 TRP A C 1
ATOM 3603 O O . TRP A 1 471 ? 22.183 3.205 18.984 1.00 88.62 471 TRP A O 1
ATOM 3613 N N . ALA A 1 472 ? 23.750 4.287 20.190 1.00 84.44 472 ALA A N 1
ATOM 3614 C CA . ALA A 1 472 ? 23.551 5.624 19.624 1.00 84.44 472 ALA A CA 1
ATOM 3615 C C . ALA A 1 472 ? 23.997 5.713 18.151 1.00 84.44 472 ALA A C 1
ATOM 3617 O O . ALA A 1 472 ? 23.468 6.502 17.371 1.00 84.44 472 ALA A O 1
ATOM 3618 N N . ASP A 1 473 ? 24.975 4.885 17.774 1.00 84.12 473 ASP A N 1
ATOM 3619 C CA . ASP A 1 473 ? 25.448 4.736 16.401 1.00 84.12 473 ASP A CA 1
ATOM 3620 C C . ASP A 1 473 ? 24.445 3.920 15.572 1.00 84.12 473 ASP A C 1
ATOM 3622 O O . ASP A 1 473 ? 24.217 2.741 15.861 1.00 84.12 473 ASP A O 1
ATOM 3626 N N . CYS A 1 474 ? 23.890 4.526 14.515 1.00 81.75 474 CYS A N 1
ATOM 3627 C CA . CYS A 1 474 ? 22.901 3.882 13.638 1.00 81.75 474 CYS A CA 1
ATOM 3628 C C . CYS A 1 474 ? 23.407 2.563 13.021 1.00 81.75 474 CYS A C 1
ATOM 3630 O O . CYS A 1 474 ? 22.642 1.632 12.769 1.00 81.75 474 CYS A O 1
ATOM 3632 N N . GLY A 1 475 ? 24.719 2.448 12.807 1.00 82.25 475 GLY A N 1
ATOM 3633 C CA . GLY A 1 475 ? 25.350 1.229 12.335 1.00 82.25 475 GLY A CA 1
ATOM 3634 C C . GLY A 1 475 ? 25.252 0.099 13.357 1.00 82.25 475 GLY A C 1
ATOM 3635 O O . GLY A 1 475 ? 24.671 -0.953 13.092 1.00 82.25 475 GLY A O 1
ATOM 3636 N N . LYS A 1 476 ? 25.814 0.309 14.546 1.00 83.50 476 LYS A N 1
ATOM 3637 C CA . LYS A 1 476 ? 25.767 -0.665 15.640 1.00 83.50 476 LYS A CA 1
ATOM 3638 C C . LYS A 1 476 ? 24.334 -0.995 16.050 1.00 83.50 476 LYS A C 1
ATOM 3640 O O . LYS A 1 476 ? 24.060 -2.157 16.336 1.00 83.50 476 LYS A O 1
ATOM 3645 N N . SER A 1 477 ? 23.427 -0.019 16.045 1.00 87.00 477 SER A N 1
ATOM 3646 C CA . SER A 1 477 ? 22.013 -0.249 16.350 1.00 87.00 477 SER A CA 1
ATOM 3647 C C . SER A 1 477 ? 21.372 -1.188 15.327 1.00 87.00 477 SER A C 1
ATOM 3649 O O . SER A 1 477 ? 20.827 -2.225 15.703 1.00 87.00 477 SER A O 1
ATOM 3651 N N . SER A 1 478 ? 21.548 -0.905 14.034 1.00 87.94 478 SER A N 1
ATOM 3652 C CA . SER A 1 478 ? 21.044 -1.738 12.940 1.00 87.94 478 SER A CA 1
ATOM 3653 C C . SER A 1 478 ? 21.623 -3.157 12.981 1.00 87.94 478 SER A C 1
ATOM 3655 O O . SER A 1 478 ? 20.902 -4.127 12.759 1.00 87.94 478 SER A O 1
ATOM 3657 N N . ARG A 1 479 ? 22.895 -3.332 13.370 1.00 86.62 479 ARG A N 1
ATOM 3658 C CA . ARG A 1 479 ? 23.483 -4.671 13.575 1.00 86.62 479 ARG A CA 1
ATOM 3659 C C . ARG A 1 479 ? 22.790 -5.481 14.659 1.00 86.62 479 ARG A C 1
ATOM 3661 O O . ARG A 1 479 ? 22.630 -6.684 14.474 1.00 86.62 479 ARG A O 1
ATOM 3668 N N . VAL A 1 480 ? 22.405 -4.843 15.761 1.00 87.94 480 VAL A N 1
ATOM 3669 C CA . VAL A 1 480 ? 21.650 -5.504 16.831 1.00 87.94 480 VAL A CA 1
ATOM 3670 C C . VAL A 1 480 ? 20.245 -5.863 16.343 1.00 87.94 480 VAL A C 1
ATOM 3672 O O . VAL A 1 480 ? 19.777 -6.964 16.608 1.00 87.94 480 VAL A O 1
ATOM 3675 N N . VAL A 1 481 ? 19.600 -4.998 15.551 1.00 88.69 481 VAL A N 1
ATOM 3676 C CA . VAL A 1 481 ? 18.297 -5.301 14.925 1.00 88.69 481 VAL A CA 1
ATOM 3677 C C . VAL A 1 481 ? 18.388 -6.499 13.975 1.00 88.69 481 VAL A C 1
ATOM 3679 O O . VAL A 1 481 ? 17.558 -7.400 14.044 1.00 88.69 481 VAL A O 1
ATOM 3682 N N . MET A 1 482 ? 19.424 -6.560 13.135 1.00 89.06 482 MET A N 1
ATOM 3683 C CA . MET A 1 482 ? 19.681 -7.704 12.247 1.00 89.06 482 MET A CA 1
ATOM 3684 C C . MET A 1 482 ? 20.156 -8.964 13.001 1.00 89.06 482 MET A C 1
ATOM 3686 O O . MET A 1 482 ? 20.235 -10.050 12.417 1.00 89.06 482 MET A O 1
ATOM 3690 N N . GLY A 1 483 ? 20.525 -8.800 14.276 1.00 85.75 483 GLY A N 1
ATOM 3691 C CA . GLY A 1 483 ? 21.187 -9.779 15.133 1.00 85.75 483 GLY A CA 1
ATOM 3692 C C . GLY A 1 483 ? 22.470 -10.339 14.518 1.00 85.75 483 GLY A C 1
ATOM 3693 O O . GLY A 1 483 ? 22.693 -11.545 14.444 1.00 85.75 483 GLY A O 1
ATOM 3694 N N . THR A 1 484 ? 23.317 -9.435 14.026 1.00 81.88 484 THR A N 1
ATOM 3695 C CA . THR A 1 484 ? 24.654 -9.770 13.533 1.00 81.88 484 THR A CA 1
ATOM 3696 C C . THR A 1 484 ? 25.615 -9.890 14.710 1.00 81.88 484 THR A C 1
ATOM 3698 O O . THR A 1 484 ? 25.889 -8.888 15.375 1.00 81.88 484 THR A O 1
ATOM 3701 N N . LYS A 1 485 ? 26.199 -11.079 14.904 1.00 78.94 485 LYS A N 1
ATOM 3702 C CA . LYS A 1 485 ? 27.200 -11.328 15.951 1.00 78.94 485 LYS A CA 1
ATOM 3703 C C . LYS A 1 485 ? 28.306 -10.265 15.949 1.00 78.94 485 LYS A C 1
ATOM 3705 O O . LYS A 1 485 ? 28.763 -9.800 14.896 1.00 78.94 485 LYS A O 1
ATOM 3710 N N . SER A 1 486 ? 28.754 -9.870 17.133 1.00 69.19 486 SER A N 1
ATOM 3711 C CA . SER A 1 486 ? 29.840 -8.920 17.340 1.00 69.19 486 SER A CA 1
ATOM 3712 C C . SER A 1 486 ? 31.064 -9.242 16.480 1.00 69.19 486 SER A C 1
ATOM 3714 O O . SER A 1 486 ? 31.413 -10.396 16.235 1.00 69.19 486 SER A O 1
ATOM 3716 N N . GLY A 1 487 ? 31.708 -8.189 15.970 1.00 65.00 487 GLY A N 1
ATOM 3717 C CA . GLY A 1 487 ? 32.867 -8.307 15.080 1.00 65.00 487 GLY A CA 1
ATOM 3718 C C . GLY A 1 487 ? 32.577 -8.766 13.643 1.00 65.00 487 GLY A C 1
ATOM 3719 O O . GLY A 1 487 ? 33.469 -8.661 12.805 1.00 65.00 487 GLY A O 1
ATOM 3720 N N . LYS A 1 488 ? 31.357 -9.215 13.310 1.00 74.19 488 LYS A N 1
ATOM 3721 C CA . LYS A 1 488 ? 30.951 -9.498 11.923 1.00 74.19 488 LYS A CA 1
ATOM 3722 C C . LYS A 1 488 ? 30.250 -8.291 11.307 1.00 74.19 488 LYS A C 1
ATOM 3724 O O . LYS A 1 488 ? 29.350 -7.713 11.911 1.00 74.19 488 LYS A O 1
ATOM 3729 N N . ALA A 1 489 ? 30.689 -7.881 10.122 1.00 71.56 489 ALA A N 1
ATOM 3730 C CA . ALA A 1 489 ? 29.985 -6.868 9.350 1.00 71.56 489 ALA A CA 1
ATOM 3731 C C . ALA A 1 489 ? 28.893 -7.552 8.505 1.00 71.56 489 ALA A C 1
ATOM 3733 O O . ALA A 1 489 ? 29.199 -8.554 7.856 1.00 71.56 489 ALA A O 1
ATOM 3734 N N . PRO A 1 490 ? 27.654 -7.025 8.485 1.00 78.31 490 PRO A N 1
ATOM 3735 C CA . PRO A 1 490 ? 26.609 -7.478 7.579 1.00 78.31 490 PRO A CA 1
ATOM 3736 C C . PRO A 1 490 ? 27.079 -7.347 6.131 1.00 78.31 490 PRO A C 1
ATOM 3738 O O . PRO A 1 490 ? 28.026 -6.614 5.823 1.00 78.31 490 PRO A O 1
ATOM 3741 N N . HIS A 1 491 ? 26.419 -8.068 5.237 1.00 81.00 491 HIS A N 1
ATOM 3742 C CA . HIS A 1 491 ? 26.788 -8.105 3.834 1.00 81.00 491 HIS A CA 1
ATOM 3743 C C . HIS A 1 491 ? 25.811 -7.289 3.006 1.00 81.00 491 HIS A C 1
ATOM 3745 O O . HIS A 1 491 ? 24.601 -7.378 3.179 1.00 81.00 491 HIS A O 1
ATOM 3751 N N . ALA A 1 492 ? 26.356 -6.523 2.070 1.00 78.69 492 ALA A N 1
ATOM 3752 C CA . ALA A 1 492 ? 25.584 -5.927 0.995 1.00 78.69 492 ALA A CA 1
ATOM 3753 C C . ALA A 1 492 ? 25.177 -7.000 -0.004 1.00 78.69 492 ALA A C 1
ATOM 3755 O O . ALA A 1 492 ? 26.048 -7.763 -0.451 1.00 78.69 492 ALA A O 1
ATOM 3756 N N . ARG A 1 493 ? 23.921 -6.990 -0.443 1.00 75.50 493 ARG A N 1
ATOM 3757 C CA . ARG A 1 493 ? 23.482 -7.799 -1.577 1.00 75.50 493 ARG A CA 1
ATOM 3758 C C . ARG A 1 493 ? 23.089 -6.906 -2.741 1.00 75.50 493 ARG A C 1
ATOM 3760 O O . ARG A 1 493 ? 22.514 -5.841 -2.576 1.00 75.50 493 ARG A O 1
ATOM 3767 N N . TRP A 1 494 ? 23.459 -7.341 -3.937 1.00 78.31 494 TRP A N 1
ATOM 3768 C CA . TRP A 1 494 ? 22.975 -6.760 -5.180 1.00 78.31 494 TRP A CA 1
ATOM 3769 C C . TRP A 1 494 ? 22.959 -7.839 -6.260 1.00 78.31 494 TRP A C 1
ATOM 3771 O O . TRP A 1 494 ? 23.606 -8.890 -6.138 1.00 78.31 494 TRP A O 1
ATOM 3781 N N . ARG A 1 495 ? 22.237 -7.601 -7.357 1.00 75.31 495 ARG A N 1
ATOM 3782 C CA . ARG A 1 495 ? 22.168 -8.568 -8.461 1.00 75.31 495 ARG A CA 1
ATOM 3783 C C . ARG A 1 495 ? 23.492 -8.667 -9.212 1.00 75.31 495 ARG A C 1
ATOM 3785 O O . ARG A 1 495 ? 23.701 -8.059 -10.257 1.00 75.31 495 ARG A O 1
ATOM 3792 N N . GLY A 1 496 ? 24.378 -9.511 -8.702 1.00 69.00 496 GLY A N 1
ATOM 3793 C CA . GLY A 1 496 ? 25.684 -9.747 -9.294 1.00 69.00 496 GLY A CA 1
ATOM 3794 C C . GLY A 1 496 ? 26.812 -9.990 -8.302 1.00 69.00 496 GLY A C 1
ATOM 3795 O O . GLY A 1 496 ? 27.911 -10.305 -8.761 1.00 69.00 496 GLY A O 1
ATOM 3796 N N . GLY A 1 497 ? 26.558 -9.923 -6.997 1.00 76.00 497 GLY A N 1
ATOM 3797 C CA . GLY A 1 497 ? 27.511 -10.343 -5.977 1.00 76.00 497 GLY A CA 1
ATOM 3798 C C . GLY A 1 497 ? 27.086 -9.929 -4.573 1.00 76.00 497 GLY A C 1
ATOM 3799 O O . GLY A 1 497 ? 26.028 -9.339 -4.375 1.00 76.00 497 GLY A O 1
ATOM 3800 N N . THR A 1 498 ? 27.950 -10.223 -3.609 1.00 74.44 498 THR A N 1
ATOM 3801 C CA . THR A 1 498 ? 27.841 -9.758 -2.225 1.00 74.44 498 THR A CA 1
ATOM 3802 C C . THR A 1 498 ? 29.157 -9.103 -1.806 1.00 74.44 498 THR A C 1
ATOM 3804 O O . THR A 1 498 ? 30.203 -9.377 -2.401 1.00 74.44 498 THR A O 1
ATOM 3807 N N . THR A 1 499 ? 29.134 -8.221 -0.804 1.00 73.88 499 THR A N 1
ATOM 3808 C CA . THR A 1 499 ? 30.365 -7.735 -0.152 1.00 73.88 499 THR A CA 1
ATOM 3809 C C . THR A 1 499 ? 30.235 -7.766 1.363 1.00 73.88 499 THR A C 1
ATOM 3811 O O . THR A 1 499 ? 29.215 -7.355 1.905 1.00 73.88 499 THR A O 1
ATOM 3814 N N . SER A 1 500 ? 31.276 -8.263 2.037 1.00 67.50 500 SER A N 1
ATOM 3815 C CA . SER A 1 500 ? 31.391 -8.353 3.500 1.00 67.50 500 SER A CA 1
ATOM 3816 C C . SER A 1 500 ? 31.806 -7.043 4.168 1.00 67.50 500 SER A C 1
ATOM 3818 O O . SER A 1 500 ? 31.850 -6.960 5.390 1.00 67.50 500 SER A O 1
ATOM 3820 N N . ALA A 1 501 ? 32.134 -6.011 3.391 1.00 65.69 501 ALA A N 1
ATOM 3821 C CA . ALA A 1 501 ? 32.595 -4.726 3.903 1.00 65.69 501 ALA A CA 1
ATOM 3822 C C . ALA A 1 501 ? 31.488 -3.668 3.823 1.00 65.69 501 ALA A C 1
ATOM 3824 O O . ALA A 1 501 ? 31.739 -2.532 3.421 1.00 65.69 501 ALA A O 1
ATOM 3825 N N . ALA A 1 502 ? 30.260 -4.029 4.212 1.00 65.19 502 ALA A N 1
ATOM 3826 C CA . ALA A 1 502 ? 29.106 -3.137 4.118 1.00 65.19 502 ALA A CA 1
ATOM 3827 C C . ALA A 1 502 ? 29.278 -1.827 4.921 1.00 65.19 502 ALA A C 1
ATOM 3829 O O . ALA A 1 502 ? 28.664 -0.815 4.606 1.00 65.19 502 ALA A O 1
ATOM 3830 N N . TYR A 1 503 ? 30.165 -1.830 5.920 1.00 66.19 503 TYR A N 1
ATOM 3831 C CA . TYR A 1 503 ? 30.535 -0.665 6.730 1.00 66.19 503 TYR A CA 1
ATOM 3832 C C . TYR A 1 503 ? 31.704 0.158 6.188 1.00 66.19 503 TYR A C 1
ATOM 3834 O O . TYR A 1 503 ? 32.052 1.166 6.794 1.00 66.19 503 TYR A O 1
ATOM 3842 N N . ASN A 1 504 ? 32.334 -0.251 5.082 1.00 67.38 504 ASN A N 1
ATOM 3843 C CA . ASN A 1 504 ? 33.408 0.515 4.465 1.00 67.38 504 ASN A CA 1
ATOM 3844 C C . ASN A 1 504 ? 32.846 1.376 3.315 1.00 67.38 504 ASN A C 1
ATOM 3846 O O . ASN A 1 504 ? 32.545 0.832 2.244 1.00 67.38 504 ASN A O 1
ATOM 3850 N N . PRO A 1 505 ? 32.778 2.715 3.483 1.00 57.16 505 PRO A N 1
ATOM 3851 C CA . PRO A 1 505 ? 32.362 3.648 2.438 1.00 57.16 505 PRO A CA 1
ATOM 3852 C C . PRO A 1 505 ? 33.059 3.430 1.102 1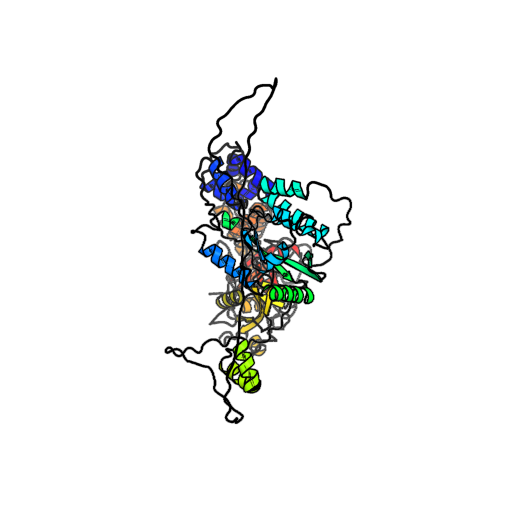.00 57.16 505 PRO A C 1
ATOM 3854 O O . PRO A 1 505 ? 32.444 3.585 0.048 1.00 57.16 505 PRO A O 1
ATOM 3857 N N . ALA A 1 506 ? 34.347 3.075 1.160 1.00 56.69 506 ALA A N 1
ATOM 3858 C CA . ALA A 1 506 ? 35.174 2.865 -0.012 1.00 56.69 506 ALA A CA 1
ATOM 3859 C C . ALA A 1 506 ? 34.776 1.629 -0.800 1.00 56.69 506 ALA A C 1
ATOM 3861 O O . ALA A 1 506 ? 34.647 1.684 -2.019 1.00 56.69 506 ALA A O 1
ATOM 3862 N N . THR A 1 507 ? 34.513 0.536 -0.099 1.00 58.72 507 THR A N 1
ATOM 3863 C CA . THR A 1 507 ? 34.162 -0.731 -0.729 1.00 58.72 507 THR A CA 1
ATOM 3864 C C . THR A 1 507 ? 32.776 -0.671 -1.372 1.00 58.72 507 THR A C 1
ATOM 3866 O O . THR A 1 507 ? 32.607 -1.125 -2.503 1.00 58.72 507 THR A O 1
ATOM 3869 N N . TYR A 1 508 ? 31.792 -0.054 -0.711 1.00 62.91 508 TYR A N 1
ATOM 3870 C CA . TYR A 1 508 ? 30.422 0.016 -1.230 1.00 62.91 508 TYR A CA 1
ATOM 3871 C C . TYR A 1 508 ? 30.308 0.853 -2.508 1.00 62.91 508 TYR A C 1
ATOM 3873 O O . TYR A 1 508 ? 29.693 0.422 -3.484 1.00 62.91 508 TYR A O 1
ATOM 3881 N N . SER A 1 509 ? 30.915 2.045 -2.526 1.00 58.78 509 SER A N 1
ATOM 3882 C CA . SER A 1 509 ? 30.803 2.942 -3.676 1.00 58.78 509 SER A CA 1
ATOM 3883 C C . SER A 1 509 ? 31.736 2.553 -4.818 1.00 58.78 509 SER A C 1
ATOM 3885 O O . SER A 1 509 ? 31.375 2.785 -5.973 1.00 58.78 509 SER A O 1
ATOM 3887 N N . ASP A 1 510 ? 32.920 2.000 -4.529 1.00 64.38 510 ASP A N 1
ATOM 3888 C CA . ASP A 1 510 ? 33.965 1.844 -5.547 1.00 64.38 510 ASP A CA 1
ATOM 3889 C C . ASP A 1 510 ? 34.013 0.442 -6.163 1.00 64.38 510 ASP A C 1
ATOM 3891 O O . ASP A 1 510 ? 34.390 0.303 -7.326 1.00 64.38 510 ASP A O 1
ATOM 3895 N N . GLU A 1 511 ? 33.575 -0.598 -5.445 1.00 70.69 511 GLU A N 1
ATOM 3896 C CA . GLU A 1 511 ? 33.589 -1.966 -5.977 1.00 70.69 511 GLU A CA 1
ATOM 3897 C C . GLU A 1 511 ? 32.277 -2.386 -6.638 1.00 70.69 511 GLU A C 1
ATOM 3899 O O . GLU A 1 511 ? 32.299 -3.136 -7.618 1.00 70.69 511 GLU A O 1
ATOM 3904 N N . ILE A 1 512 ? 31.134 -1.952 -6.100 1.00 75.94 512 ILE A N 1
ATOM 3905 C CA . ILE A 1 512 ? 29.821 -2.436 -6.546 1.00 75.94 512 ILE A CA 1
ATOM 3906 C C . ILE A 1 512 ? 29.449 -1.817 -7.890 1.00 75.94 512 ILE A C 1
ATOM 3908 O O . ILE A 1 512 ? 29.123 -2.548 -8.822 1.00 75.94 512 ILE A O 1
ATOM 3912 N N . TYR A 1 513 ? 29.559 -0.494 -8.029 1.00 77.12 513 TYR A N 1
ATOM 3913 C CA . TYR A 1 513 ? 29.093 0.231 -9.216 1.00 77.12 513 TYR A CA 1
ATOM 3914 C C . TYR A 1 513 ? 29.720 -0.241 -10.537 1.00 77.12 513 TYR A C 1
ATOM 3916 O O . TYR A 1 513 ? 28.962 -0.531 -11.467 1.00 77.12 513 TYR A O 1
ATOM 3924 N N . PRO A 1 514 ? 31.055 -0.398 -10.660 1.00 81.31 514 PRO A N 1
ATOM 3925 C CA . PRO A 1 514 ? 31.657 -0.914 -11.891 1.00 81.31 514 PRO A CA 1
ATOM 3926 C C . PRO A 1 514 ? 31.207 -2.339 -12.227 1.00 81.31 514 PRO A C 1
ATOM 3928 O O . PRO A 1 514 ? 30.867 -2.635 -13.376 1.00 81.31 514 PRO A O 1
ATOM 3931 N N . LYS A 1 515 ? 31.171 -3.229 -11.222 1.00 84.31 515 LYS A N 1
ATOM 3932 C CA . LYS A 1 515 ? 30.752 -4.631 -11.388 1.00 84.31 515 LYS A CA 1
ATOM 3933 C C . LYS A 1 515 ? 29.278 -4.713 -11.790 1.00 84.31 515 LYS A C 1
ATOM 3935 O O . LYS A 1 515 ? 28.921 -5.494 -12.672 1.00 84.31 515 LYS A O 1
ATOM 3940 N N . MET A 1 516 ? 28.439 -3.893 -11.167 1.00 85.69 516 MET A N 1
ATOM 3941 C CA . MET A 1 516 ? 27.005 -3.826 -11.409 1.00 85.69 516 MET A CA 1
ATOM 3942 C C . MET A 1 516 ? 26.679 -3.275 -12.778 1.00 85.69 516 MET A C 1
ATOM 3944 O O . MET A 1 516 ? 25.961 -3.932 -13.529 1.00 85.69 516 MET A O 1
ATOM 3948 N N . MET A 1 517 ? 27.242 -2.122 -13.128 1.00 85.06 517 MET A N 1
ATOM 3949 C CA . MET A 1 517 ? 27.001 -1.501 -14.422 1.00 85.06 517 MET A CA 1
ATOM 3950 C C . MET A 1 517 ? 27.413 -2.439 -15.557 1.00 85.06 517 MET A C 1
ATOM 3952 O O . MET A 1 517 ? 26.661 -2.616 -16.510 1.00 85.06 517 MET A O 1
ATOM 3956 N N . ARG A 1 518 ? 28.550 -3.137 -15.423 1.00 87.19 518 ARG A N 1
ATOM 3957 C CA . ARG A 1 518 ? 28.957 -4.160 -16.395 1.00 87.19 518 ARG A CA 1
ATOM 3958 C C . ARG A 1 518 ? 27.890 -5.239 -16.582 1.00 87.19 518 ARG A C 1
ATOM 3960 O O . ARG A 1 518 ? 27.466 -5.474 -17.709 1.00 87.19 518 ARG A O 1
ATOM 3967 N N . LYS A 1 519 ? 27.424 -5.854 -15.492 1.00 85.81 519 LYS A N 1
ATOM 3968 C CA . LYS A 1 519 ? 26.413 -6.921 -15.558 1.00 85.81 519 LYS A CA 1
ATOM 3969 C C . LYS A 1 519 ? 25.063 -6.430 -16.077 1.00 85.81 519 LYS A C 1
ATOM 3971 O O . LYS A 1 519 ? 24.393 -7.164 -16.799 1.00 85.81 519 LYS A O 1
ATOM 3976 N N . PHE A 1 520 ? 24.671 -5.209 -15.727 1.00 85.62 520 PHE A N 1
ATOM 3977 C CA . PHE A 1 520 ? 23.457 -4.591 -16.243 1.00 85.62 520 PHE A CA 1
ATOM 3978 C C . PHE A 1 520 ? 23.537 -4.401 -17.761 1.00 85.62 520 PHE A C 1
ATOM 3980 O O . PHE A 1 520 ? 22.646 -4.848 -18.482 1.00 85.62 520 PHE A O 1
ATOM 3987 N N . LEU A 1 521 ? 24.631 -3.807 -18.250 1.00 84.50 521 LEU A N 1
ATOM 3988 C CA . LEU A 1 521 ? 24.859 -3.602 -19.680 1.00 84.50 521 LEU A CA 1
ATOM 3989 C C . LEU A 1 521 ? 24.875 -4.937 -20.439 1.00 84.50 521 LEU A C 1
ATOM 3991 O O . LEU A 1 521 ? 24.232 -5.046 -21.480 1.00 84.50 521 LEU A O 1
ATOM 3995 N N . ASP A 1 522 ? 25.509 -5.978 -19.889 1.00 84.44 522 ASP A N 1
ATOM 3996 C CA . ASP A 1 522 ? 25.493 -7.326 -20.473 1.00 84.44 522 ASP A CA 1
ATOM 3997 C C . ASP A 1 522 ? 24.078 -7.918 -20.553 1.00 84.44 522 ASP A C 1
ATOM 3999 O O . ASP A 1 522 ? 23.691 -8.473 -21.584 1.00 84.44 522 ASP A O 1
ATOM 4003 N N . ALA A 1 523 ? 23.293 -7.789 -19.478 1.00 80.69 523 ALA A N 1
ATOM 4004 C CA . ALA A 1 523 ? 21.933 -8.321 -19.400 1.00 80.69 523 ALA A CA 1
ATOM 4005 C C . ALA A 1 523 ? 20.954 -7.602 -20.336 1.00 80.69 523 ALA A C 1
ATOM 4007 O O . ALA A 1 523 ? 19.905 -8.149 -20.690 1.00 80.69 523 ALA A O 1
ATOM 4008 N N . ALA A 1 524 ? 21.272 -6.366 -20.706 1.00 76.19 524 ALA A N 1
ATOM 4009 C CA . ALA A 1 524 ? 20.328 -5.479 -21.348 1.00 76.19 524 ALA A CA 1
ATOM 4010 C C . ALA A 1 524 ? 20.790 -5.008 -22.749 1.00 76.19 524 ALA A C 1
ATOM 4012 O O . ALA A 1 524 ? 20.046 -4.318 -23.442 1.00 76.19 524 ALA A O 1
ATOM 4013 N N . LYS A 1 525 ? 21.940 -5.501 -23.237 1.00 75.81 525 LYS A N 1
ATOM 4014 C CA . LYS A 1 525 ? 22.508 -5.236 -24.576 1.00 75.81 525 LYS A CA 1
ATOM 4015 C C . LYS A 1 525 ? 21.538 -5.433 -25.752 1.00 75.81 525 LYS A C 1
ATOM 4017 O O . LYS A 1 525 ? 21.597 -4.689 -26.723 1.00 75.81 525 LYS A O 1
ATOM 4022 N N . ASP A 1 526 ? 20.620 -6.396 -25.646 1.00 72.00 526 ASP A N 1
ATOM 4023 C CA . ASP A 1 526 ? 19.645 -6.731 -26.696 1.00 72.00 526 ASP A CA 1
ATOM 4024 C C . ASP A 1 526 ? 18.271 -6.072 -26.460 1.00 72.00 526 ASP A C 1
ATOM 4026 O O . ASP A 1 526 ? 17.287 -6.361 -27.148 1.00 72.00 526 ASP A O 1
ATOM 4030 N N . LYS A 1 527 ? 18.158 -5.204 -25.448 1.00 70.50 527 LYS A N 1
ATOM 4031 C CA . LYS A 1 527 ? 16.903 -4.553 -25.073 1.00 70.50 527 LYS A CA 1
ATOM 4032 C C . LYS A 1 527 ? 16.757 -3.217 -25.791 1.00 70.50 527 LYS A C 1
ATOM 4034 O O . LYS A 1 527 ? 17.630 -2.356 -25.748 1.00 70.50 527 LYS A O 1
ATOM 4039 N N . SER A 1 528 ? 15.583 -3.000 -26.384 1.00 63.44 528 SER A N 1
ATOM 4040 C CA . SER A 1 528 ? 15.283 -1.808 -27.186 1.00 63.44 528 SER A CA 1
ATOM 4041 C C . SER A 1 528 ? 15.292 -0.488 -26.407 1.00 63.44 528 SER A C 1
ATOM 4043 O O . SER A 1 528 ? 15.235 0.564 -27.022 1.00 63.44 528 SER A O 1
ATOM 4045 N N . TYR A 1 529 ? 15.306 -0.514 -25.071 1.00 64.88 529 TYR A N 1
ATOM 4046 C CA . TYR A 1 529 ? 15.395 0.699 -24.248 1.00 64.88 529 TYR A CA 1
ATOM 4047 C C . TYR A 1 529 ? 16.837 1.151 -23.975 1.00 64.88 529 TYR A C 1
ATOM 4049 O O . TYR A 1 529 ? 17.047 2.283 -23.553 1.00 64.88 529 TYR A O 1
ATOM 4057 N N . LEU A 1 530 ? 17.837 0.309 -24.254 1.00 63.06 530 LEU A N 1
ATOM 4058 C CA . LEU A 1 530 ? 19.257 0.672 -24.167 1.00 63.06 530 LEU A CA 1
ATOM 4059 C C . LEU A 1 530 ? 19.835 1.201 -25.482 1.00 63.06 530 LEU A C 1
ATOM 4061 O O . LEU A 1 530 ? 21.026 1.484 -25.571 1.00 63.06 530 LEU A O 1
ATOM 4065 N N . THR A 1 531 ? 19.001 1.384 -26.508 1.00 54.91 531 THR A N 1
ATOM 4066 C CA . THR A 1 531 ? 19.423 1.898 -27.819 1.00 54.91 531 THR A CA 1
ATOM 4067 C C . THR A 1 531 ? 19.575 3.422 -27.857 1.00 54.91 531 THR A C 1
ATOM 4069 O O . THR A 1 531 ? 19.794 3.982 -28.927 1.00 54.91 531 THR A O 1
ATOM 4072 N N . VAL A 1 532 ? 19.449 4.115 -26.720 1.00 49.78 532 VAL A N 1
ATOM 4073 C CA . VAL A 1 532 ? 19.576 5.576 -26.639 1.00 49.78 532 VAL A CA 1
ATOM 4074 C C . VAL A 1 532 ? 20.967 5.947 -26.102 1.00 49.78 532 VAL A C 1
ATOM 4076 O O . VAL A 1 532 ? 21.189 6.009 -24.901 1.00 49.78 532 VAL A O 1
ATOM 4079 N N . ASN A 1 533 ? 21.906 6.155 -27.031 1.00 48.91 533 ASN A N 1
ATOM 4080 C CA . ASN A 1 533 ? 23.091 7.037 -27.008 1.00 48.91 533 ASN A CA 1
ATOM 4081 C C . ASN A 1 533 ? 24.111 7.067 -25.844 1.00 48.91 533 ASN A C 1
ATOM 4083 O O . ASN A 1 533 ? 25.060 7.838 -25.954 1.00 48.91 533 ASN A O 1
ATOM 4087 N N . VAL A 1 534 ? 24.021 6.266 -24.778 1.00 53.53 534 VAL A N 1
ATOM 4088 C CA . VAL A 1 534 ? 24.882 6.502 -23.589 1.00 53.53 534 VAL A CA 1
ATOM 4089 C C . VAL A 1 534 ? 25.994 5.460 -23.369 1.00 53.53 534 VAL A C 1
ATOM 4091 O O . VAL A 1 534 ? 26.959 5.729 -22.656 1.00 53.53 534 VAL A O 1
ATOM 4094 N N . HIS A 1 535 ? 25.960 4.303 -24.040 1.00 59.97 535 HIS A N 1
ATOM 4095 C CA . HIS A 1 535 ? 26.859 3.185 -23.691 1.00 59.97 535 HIS A CA 1
ATOM 4096 C C . HIS A 1 535 ? 27.580 2.536 -24.867 1.00 59.97 535 HIS A C 1
ATOM 4098 O O . HIS A 1 535 ? 27.999 1.396 -24.738 1.00 59.97 535 HIS A O 1
ATOM 4104 N N . TYR A 1 536 ? 27.753 3.220 -25.998 1.00 61.75 536 TYR A N 1
ATOM 4105 C CA . TYR A 1 536 ? 28.441 2.656 -27.164 1.00 61.75 536 TYR A CA 1
ATOM 4106 C C . TYR A 1 536 ? 29.738 3.411 -27.475 1.00 61.75 536 TYR A C 1
ATOM 4108 O O . TYR A 1 536 ? 29.776 4.638 -27.398 1.00 61.75 536 TYR A O 1
ATOM 4116 N N . THR A 1 537 ? 30.814 2.706 -27.833 1.00 58.91 537 THR A N 1
ATOM 4117 C CA . THR A 1 537 ? 32.139 3.304 -28.110 1.00 58.91 537 THR A CA 1
ATOM 4118 C C . THR A 1 537 ? 32.213 3.966 -29.494 1.00 58.91 537 THR A C 1
ATOM 4120 O O . THR A 1 537 ? 33.044 3.591 -30.319 1.00 58.91 537 THR A O 1
ATOM 4123 N N . GLY A 1 538 ? 31.290 4.875 -29.824 1.00 57.31 538 GLY A N 1
ATOM 4124 C CA . GLY A 1 538 ? 31.164 5.471 -31.168 1.00 57.31 538 GLY A CA 1
ATOM 4125 C C . GLY A 1 538 ? 30.709 4.491 -32.267 1.00 57.31 538 GLY A C 1
ATOM 4126 O O . GLY A 1 538 ? 30.205 4.917 -33.300 1.00 57.31 538 GLY A O 1
ATOM 4127 N N . ASN A 1 539 ? 30.809 3.179 -32.024 1.00 57.50 539 ASN A N 1
ATOM 4128 C CA . ASN A 1 539 ? 30.233 2.098 -32.815 1.00 57.50 539 ASN A CA 1
ATOM 4129 C C . ASN A 1 539 ? 28.976 1.561 -32.095 1.00 57.50 539 ASN A C 1
ATOM 4131 O O . ASN A 1 539 ? 29.120 1.009 -31.001 1.00 57.50 539 ASN A O 1
ATOM 4135 N N . PRO A 1 540 ? 27.766 1.654 -32.684 1.00 59.53 540 PRO A N 1
ATOM 4136 C CA . PRO A 1 540 ? 26.479 1.343 -32.038 1.00 59.53 540 PRO A CA 1
ATOM 4137 C C . PRO A 1 540 ? 26.246 -0.147 -31.698 1.00 59.53 540 PRO A C 1
ATOM 4139 O O . PRO A 1 540 ? 25.114 -0.558 -31.464 1.00 59.53 540 PRO A O 1
ATOM 4142 N N . ARG A 1 541 ? 27.298 -0.975 -31.683 1.00 63.62 541 ARG A N 1
ATOM 4143 C CA . ARG A 1 541 ? 27.256 -2.402 -31.318 1.00 63.62 541 ARG A CA 1
ATOM 4144 C C . ARG A 1 541 ? 28.289 -2.826 -30.271 1.00 63.62 541 ARG A C 1
ATOM 4146 O O . ARG A 1 541 ? 28.302 -3.991 -29.891 1.00 63.62 541 ARG A O 1
ATOM 4153 N N . VAL A 1 542 ? 29.150 -1.919 -29.807 1.00 72.88 542 VAL A N 1
ATOM 4154 C CA . VAL A 1 542 ? 30.178 -2.225 -28.797 1.00 72.88 542 VAL A CA 1
ATOM 4155 C C . VAL A 1 542 ? 29.910 -1.428 -27.528 1.00 72.88 542 VAL A C 1
ATOM 4157 O O . VAL A 1 542 ? 29.967 -0.199 -27.553 1.00 72.88 542 VAL A O 1
ATOM 4160 N N . LEU A 1 543 ? 29.620 -2.130 -26.428 1.00 79.19 543 LEU A N 1
ATOM 4161 C CA . LEU A 1 543 ? 29.320 -1.513 -25.138 1.00 79.19 543 LEU A CA 1
ATOM 4162 C C . LEU A 1 543 ? 30.567 -0.874 -24.503 1.00 79.19 543 LEU A C 1
ATOM 4164 O O . LEU A 1 543 ? 31.630 -1.491 -24.427 1.00 79.19 543 LEU A O 1
ATOM 4168 N N . LYS A 1 544 ? 30.425 0.352 -23.990 1.00 83.19 544 LYS A N 1
ATOM 4169 C CA . LYS A 1 544 ? 31.427 1.050 -23.179 1.00 83.19 544 LYS A CA 1
ATOM 4170 C C . LYS A 1 544 ? 31.250 0.662 -21.713 1.00 83.19 544 LYS A C 1
ATOM 4172 O O . LYS A 1 544 ? 30.498 1.296 -20.979 1.00 83.19 544 LYS A O 1
ATOM 4177 N N . TYR A 1 545 ? 31.975 -0.355 -21.270 1.00 85.94 545 TYR A N 1
ATOM 4178 C CA . TYR A 1 545 ? 32.009 -0.723 -19.856 1.00 85.94 545 TYR A CA 1
ATOM 4179 C C . TYR A 1 545 ? 32.801 0.304 -19.034 1.00 85.94 545 TYR A C 1
ATOM 4181 O O . TYR A 1 545 ? 33.855 0.742 -19.499 1.00 85.94 545 TYR A O 1
ATOM 4189 N N . PRO A 1 546 ? 32.345 0.676 -17.827 1.00 84.75 546 PRO A N 1
ATOM 4190 C CA . PRO A 1 546 ? 33.119 1.557 -16.960 1.00 84.75 546 PRO A CA 1
ATOM 4191 C C . PRO A 1 546 ? 34.364 0.838 -16.421 1.00 84.75 546 PRO A C 1
ATOM 4193 O O . PRO A 1 546 ? 34.293 -0.326 -16.008 1.00 84.75 546 PRO A O 1
ATOM 4196 N N . ALA A 1 547 ? 35.500 1.533 -16.424 1.00 82.88 547 ALA A N 1
ATOM 4197 C CA . ALA A 1 547 ? 36.763 1.078 -15.845 1.00 82.88 547 ALA A CA 1
ATOM 4198 C C . ALA A 1 547 ? 36.914 1.506 -14.377 1.00 82.88 547 ALA A C 1
ATOM 4200 O O . ALA A 1 547 ? 37.582 0.823 -13.603 1.00 82.88 547 ALA A O 1
ATOM 4201 N N . THR A 1 548 ? 36.271 2.609 -13.984 1.00 80.56 548 THR A N 1
ATOM 4202 C CA . THR A 1 548 ? 36.318 3.156 -12.622 1.00 80.56 548 THR A CA 1
ATOM 4203 C C . THR A 1 548 ? 34.918 3.345 -12.041 1.00 80.56 548 THR A C 1
ATOM 4205 O O . THR A 1 548 ? 33.909 3.323 -12.752 1.00 80.56 548 THR A O 1
ATOM 4208 N N . ALA A 1 549 ? 34.846 3.539 -10.725 1.00 74.38 549 ALA A N 1
ATOM 4209 C CA . ALA A 1 549 ? 33.595 3.838 -10.037 1.00 74.38 549 ALA A CA 1
ATOM 4210 C C . ALA A 1 549 ? 32.973 5.161 -10.503 1.00 74.38 549 ALA A C 1
ATOM 4212 O O . ALA A 1 549 ? 31.766 5.224 -10.726 1.00 74.38 549 ALA A O 1
ATOM 4213 N N . ASP A 1 550 ? 33.798 6.182 -10.732 1.00 75.31 550 ASP A N 1
ATOM 4214 C CA . ASP A 1 550 ? 33.339 7.487 -11.211 1.00 75.31 550 ASP A CA 1
ATOM 4215 C C . ASP A 1 550 ? 32.767 7.395 -12.630 1.00 75.31 550 ASP A C 1
ATOM 4217 O O . ASP A 1 550 ? 31.716 7.968 -12.914 1.00 75.31 550 ASP A O 1
ATOM 4221 N N . GLU A 1 551 ? 33.384 6.594 -13.507 1.00 78.31 551 GLU A N 1
ATOM 4222 C CA . GLU A 1 551 ? 32.825 6.312 -14.830 1.00 78.31 551 GLU A CA 1
ATOM 4223 C C . GLU A 1 551 ? 31.492 5.563 -14.746 1.00 78.31 551 GLU A C 1
ATOM 4225 O O . GLU A 1 551 ? 30.567 5.882 -15.491 1.00 78.31 551 GLU A O 1
ATOM 4230 N N . ALA A 1 552 ? 31.366 4.584 -13.846 1.00 80.62 552 ALA A N 1
ATOM 4231 C CA . ALA A 1 552 ? 30.123 3.839 -13.664 1.00 80.62 552 ALA A CA 1
ATOM 4232 C C . ALA A 1 552 ? 28.977 4.749 -13.194 1.00 80.62 552 ALA A C 1
ATOM 4234 O O . ALA A 1 552 ? 27.855 4.625 -13.688 1.00 80.62 552 ALA A O 1
ATOM 4235 N N . ARG A 1 553 ? 29.258 5.696 -12.291 1.00 77.50 553 ARG A N 1
ATOM 4236 C CA . ARG A 1 553 ? 28.272 6.679 -11.817 1.00 77.50 553 ARG A CA 1
ATOM 4237 C C . ARG A 1 553 ? 27.921 7.707 -12.883 1.00 77.50 553 ARG A C 1
ATOM 4239 O O . ARG A 1 553 ? 26.745 7.997 -13.065 1.00 77.50 553 ARG A O 1
ATOM 4246 N N . ALA A 1 554 ? 28.900 8.198 -13.643 1.00 77.56 554 ALA A N 1
ATOM 4247 C CA . ALA A 1 554 ? 28.637 9.083 -14.776 1.00 77.56 554 ALA A CA 1
ATOM 4248 C C . ALA A 1 554 ? 27.753 8.398 -15.832 1.00 77.56 554 ALA A C 1
ATOM 4250 O O . ALA A 1 554 ? 26.815 9.006 -16.345 1.00 77.56 554 ALA A O 1
ATOM 4251 N N . GLN A 1 555 ? 28.007 7.115 -16.111 1.00 80.19 555 GLN A N 1
ATOM 4252 C CA . GLN A 1 555 ? 27.158 6.315 -16.991 1.00 80.19 555 GLN A CA 1
ATOM 4253 C C . GLN A 1 555 ? 25.748 6.129 -16.427 1.00 80.19 555 GLN A C 1
ATOM 4255 O O . GLN A 1 555 ? 24.789 6.294 -17.174 1.00 80.19 555 GLN A O 1
ATOM 4260 N N . TYR A 1 556 ? 25.611 5.826 -15.132 1.00 81.69 556 TYR A N 1
ATOM 4261 C CA . TYR A 1 556 ? 24.310 5.733 -14.466 1.00 81.69 556 TYR A CA 1
ATOM 4262 C C . TYR A 1 556 ? 23.538 7.058 -14.547 1.00 81.69 556 TYR A C 1
ATOM 4264 O O . TYR A 1 556 ? 22.393 7.072 -14.978 1.00 81.69 556 TYR A O 1
ATOM 4272 N N . ALA A 1 557 ? 24.174 8.181 -14.207 1.00 79.19 557 ALA A N 1
ATOM 4273 C CA . ALA A 1 557 ? 23.544 9.501 -14.203 1.00 79.19 557 ALA A CA 1
ATOM 4274 C C . ALA A 1 557 ? 23.115 9.967 -15.604 1.00 79.19 557 ALA A C 1
ATOM 4276 O O . ALA A 1 557 ? 22.162 10.730 -15.737 1.00 79.19 557 ALA A O 1
ATOM 4277 N N . ALA A 1 558 ? 23.805 9.505 -16.649 1.00 79.19 558 ALA A N 1
ATOM 4278 C CA . ALA A 1 558 ? 23.454 9.795 -18.032 1.00 79.19 558 ALA A CA 1
ATOM 4279 C C . ALA A 1 558 ? 22.299 8.923 -18.568 1.00 79.19 558 ALA A C 1
ATOM 4281 O O . ALA A 1 558 ? 21.746 9.237 -19.624 1.00 79.19 558 ALA A O 1
ATOM 4282 N N . LEU A 1 559 ? 21.905 7.851 -17.866 1.00 77.06 559 LEU A N 1
ATOM 4283 C CA . LEU A 1 559 ? 20.738 7.051 -18.240 1.00 77.06 559 LEU A CA 1
ATOM 4284 C C . LEU A 1 559 ? 19.455 7.887 -18.144 1.00 77.06 559 LEU A C 1
ATOM 4286 O O . LEU A 1 559 ? 19.289 8.637 -17.181 1.00 77.06 559 LEU A O 1
ATOM 4290 N N . PRO A 1 560 ? 18.487 7.701 -19.059 1.00 78.06 560 PRO A N 1
ATOM 4291 C CA . PRO A 1 560 ? 17.139 8.208 -18.845 1.00 78.06 560 PRO A CA 1
ATOM 4292 C C . PRO A 1 560 ? 16.559 7.684 -17.522 1.00 78.06 560 PRO A C 1
ATOM 4294 O O . PRO A 1 560 ? 16.735 6.511 -17.193 1.00 78.06 560 PRO A O 1
ATOM 4297 N N . GLU A 1 561 ? 15.808 8.518 -16.804 1.00 76.62 561 GLU A N 1
ATOM 4298 C CA . GLU A 1 561 ? 15.265 8.221 -15.465 1.00 76.62 561 GLU A CA 1
ATOM 4299 C C . GLU A 1 561 ? 14.504 6.880 -15.391 1.00 76.62 561 GLU A C 1
ATOM 4301 O O . GLU A 1 561 ? 14.606 6.128 -14.425 1.00 76.62 561 GLU A O 1
ATOM 4306 N N . TYR A 1 562 ? 13.776 6.517 -16.451 1.00 69.31 562 TYR A N 1
ATOM 4307 C CA . TYR A 1 562 ? 13.066 5.237 -16.514 1.00 69.31 562 TYR A CA 1
ATOM 4308 C C . TYR A 1 562 ? 14.008 4.019 -16.622 1.00 69.31 562 TYR A C 1
ATOM 4310 O O . TYR A 1 562 ? 13.662 2.940 -16.142 1.00 69.31 562 TYR A O 1
ATOM 4318 N N . VAL A 1 563 ? 15.191 4.174 -17.231 1.00 77.62 563 VAL A N 1
ATOM 4319 C CA . VAL A 1 563 ? 16.227 3.129 -17.287 1.00 77.62 563 VAL A CA 1
ATOM 4320 C C . VAL A 1 563 ? 16.963 3.048 -15.954 1.00 77.62 563 VAL A C 1
ATOM 4322 O O . VAL A 1 563 ? 17.256 1.939 -15.519 1.00 77.62 563 VAL A O 1
ATOM 4325 N N . GLN A 1 564 ? 17.185 4.183 -15.278 1.00 81.50 564 GLN A N 1
ATOM 4326 C CA . GLN A 1 564 ? 17.713 4.211 -13.907 1.00 81.50 564 GLN A CA 1
ATOM 4327 C C . GLN A 1 564 ? 16.811 3.407 -12.963 1.00 81.50 564 GLN A C 1
ATOM 4329 O O . GLN A 1 564 ? 17.278 2.448 -12.361 1.00 81.50 564 GLN A O 1
ATOM 4334 N N . ARG A 1 565 ? 15.494 3.667 -12.958 1.00 82.38 565 ARG A N 1
ATOM 4335 C CA . ARG A 1 565 ? 14.521 2.876 -12.175 1.00 82.38 565 ARG A CA 1
ATOM 4336 C C . ARG A 1 565 ? 14.553 1.380 -12.490 1.00 82.38 565 ARG A C 1
ATOM 4338 O O . ARG A 1 565 ? 14.388 0.542 -11.606 1.00 82.38 565 ARG A O 1
ATOM 4345 N N . HIS A 1 566 ? 14.722 1.022 -13.763 1.00 79.81 566 HIS A N 1
ATOM 4346 C CA . HIS A 1 566 ? 14.814 -0.383 -14.152 1.00 79.81 566 HIS A CA 1
ATOM 4347 C C . HIS A 1 566 ? 16.113 -1.023 -13.654 1.00 79.81 566 HIS A C 1
ATOM 4349 O O . HIS A 1 566 ? 16.078 -2.149 -13.165 1.00 79.81 566 HIS A O 1
ATOM 4355 N N . LEU A 1 567 ? 17.238 -0.314 -13.768 1.00 85.19 567 LEU A N 1
ATOM 4356 C CA . LEU A 1 567 ? 18.528 -0.745 -13.242 1.00 85.19 567 LEU A CA 1
ATOM 4357 C C . LEU A 1 567 ? 18.457 -0.918 -11.727 1.00 85.19 567 LEU A C 1
ATOM 4359 O O . LEU A 1 567 ? 18.817 -1.985 -11.247 1.00 85.19 567 LEU A O 1
ATOM 4363 N N . ASP A 1 568 ? 17.933 0.067 -11.002 1.00 87.50 568 ASP A N 1
ATOM 4364 C CA . ASP A 1 568 ? 17.748 0.042 -9.548 1.00 87.50 568 ASP A CA 1
ATOM 4365 C C . ASP A 1 56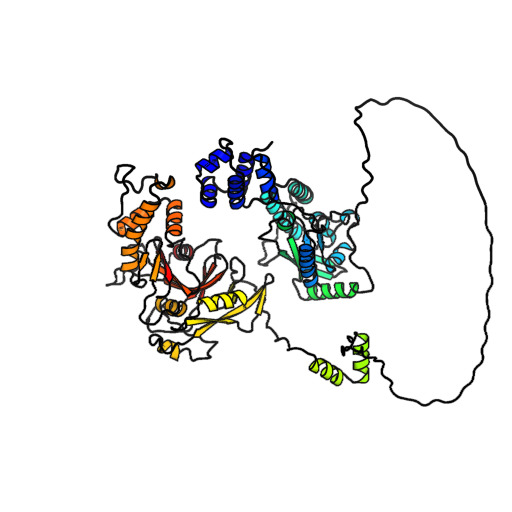8 ? 16.984 -1.209 -9.104 1.00 87.50 568 ASP A C 1
ATOM 4367 O O . ASP A 1 568 ? 17.478 -2.007 -8.305 1.00 87.50 568 ASP A O 1
ATOM 4371 N N . LYS A 1 569 ? 15.808 -1.440 -9.705 1.00 85.94 569 LYS A N 1
ATOM 4372 C CA . LYS A 1 569 ? 14.982 -2.624 -9.442 1.00 85.94 569 LYS A CA 1
ATOM 4373 C C . LYS A 1 569 ? 15.683 -3.923 -9.829 1.00 85.94 569 LYS A C 1
ATOM 4375 O O . LYS A 1 569 ? 15.542 -4.928 -9.143 1.00 85.94 569 LYS A O 1
ATOM 4380 N N . TRP A 1 570 ? 16.408 -3.928 -10.945 1.00 85.56 570 TRP A N 1
ATOM 4381 C CA . TRP A 1 570 ? 17.163 -5.092 -11.400 1.00 85.56 570 TRP A CA 1
ATOM 4382 C C . TRP A 1 570 ? 18.317 -5.413 -10.447 1.00 85.56 570 TRP A C 1
ATOM 4384 O O . TRP A 1 570 ? 18.589 -6.587 -10.223 1.00 85.56 570 TRP A O 1
ATOM 4394 N N . ALA A 1 571 ? 18.985 -4.396 -9.904 1.00 85.62 571 ALA A N 1
ATOM 4395 C CA . ALA A 1 571 ? 20.175 -4.519 -9.074 1.00 85.62 571 ALA A CA 1
ATOM 4396 C C . ALA A 1 571 ? 19.884 -4.666 -7.575 1.00 85.62 571 ALA A C 1
ATOM 4398 O O . ALA A 1 571 ? 20.796 -5.087 -6.868 1.00 85.62 571 ALA A O 1
ATOM 4399 N N . HIS A 1 572 ? 18.658 -4.384 -7.121 1.00 87.75 572 HIS A N 1
ATOM 4400 C CA . HIS A 1 572 ? 18.285 -4.281 -5.701 1.00 87.75 572 HIS A CA 1
ATOM 4401 C C . HIS A 1 572 ? 19.017 -3.142 -4.971 1.00 87.75 572 HIS A C 1
ATOM 4403 O O . HIS A 1 572 ? 19.477 -3.286 -3.842 1.00 87.75 572 HIS A O 1
ATOM 4409 N N . ILE A 1 573 ? 19.143 -1.994 -5.640 1.00 86.25 573 ILE A N 1
ATOM 4410 C CA . ILE A 1 573 ? 19.757 -0.780 -5.084 1.00 86.25 573 ILE A CA 1
ATOM 4411 C C . ILE A 1 573 ? 18.799 0.399 -5.225 1.00 86.25 573 ILE A C 1
ATOM 4413 O O . ILE A 1 573 ? 17.869 0.335 -6.027 1.00 86.25 573 ILE A O 1
ATOM 4417 N N . ASN A 1 574 ? 19.058 1.499 -4.521 1.00 87.25 574 ASN A N 1
ATOM 4418 C CA . ASN A 1 574 ? 18.302 2.746 -4.635 1.00 87.25 574 ASN A CA 1
ATOM 4419 C C . ASN A 1 574 ? 16.793 2.501 -4.459 1.00 87.25 574 ASN A C 1
ATOM 4421 O O . ASN A 1 574 ? 16.375 1.869 -3.492 1.00 87.25 574 ASN A O 1
ATOM 4425 N N . SER A 1 575 ? 15.978 2.946 -5.418 1.00 87.75 575 SER A N 1
ATOM 4426 C CA . SER A 1 575 ? 14.532 2.705 -5.441 1.00 87.75 575 SER A CA 1
ATOM 4427 C C . SER A 1 575 ? 14.144 1.215 -5.535 1.00 87.75 575 SER A C 1
ATOM 4429 O O . SER A 1 575 ? 12.996 0.843 -5.309 1.00 87.75 575 SER A O 1
ATOM 4431 N N . GLY A 1 576 ? 15.091 0.336 -5.867 1.00 86.81 576 GLY A N 1
ATOM 4432 C CA . GLY A 1 576 ? 14.920 -1.114 -5.888 1.00 86.81 576 GLY A CA 1
ATOM 4433 C C . GLY A 1 576 ? 15.367 -1.844 -4.621 1.00 86.81 576 GLY A C 1
ATOM 4434 O O . GLY A 1 576 ? 15.110 -3.044 -4.529 1.00 86.81 576 GLY A O 1
ATOM 4435 N N . ALA A 1 577 ? 16.033 -1.178 -3.671 1.00 89.06 577 ALA A N 1
ATOM 4436 C CA . ALA A 1 577 ? 16.449 -1.799 -2.412 1.00 89.06 577 ALA A CA 1
ATOM 4437 C C . ALA A 1 577 ? 15.221 -2.061 -1.527 1.00 89.06 577 ALA A C 1
ATOM 4439 O O . ALA A 1 577 ? 14.437 -1.145 -1.272 1.00 89.06 577 ALA A O 1
ATOM 4440 N N . ASN A 1 578 ? 15.036 -3.303 -1.070 1.00 89.62 578 ASN A N 1
ATOM 4441 C CA . ASN A 1 578 ? 13.860 -3.679 -0.284 1.00 89.62 578 ASN A CA 1
ATOM 4442 C C . ASN A 1 578 ? 14.143 -4.876 0.653 1.00 89.62 578 ASN A C 1
ATOM 4444 O O . ASN A 1 578 ? 13.548 -5.938 0.454 1.00 89.62 578 ASN A O 1
ATOM 4448 N N . PRO A 1 579 ? 15.018 -4.712 1.664 1.00 90.88 579 PRO A N 1
ATOM 4449 C CA . PRO A 1 579 ? 15.365 -5.740 2.639 1.00 90.88 579 PRO A CA 1
ATOM 4450 C C . PRO A 1 579 ? 14.140 -6.380 3.299 1.00 90.88 579 PRO A C 1
ATOM 4452 O O . PRO A 1 579 ? 13.100 -5.744 3.516 1.00 90.88 579 PRO A O 1
ATOM 4455 N N . ASP A 1 580 ? 14.290 -7.653 3.644 1.00 92.19 580 ASP A N 1
ATOM 4456 C CA . ASP A 1 580 ? 13.327 -8.397 4.450 1.00 92.19 580 ASP A CA 1
ATOM 4457 C C . ASP A 1 580 ? 13.464 -8.063 5.944 1.00 92.19 580 ASP A C 1
ATOM 4459 O O . ASP A 1 580 ? 14.425 -7.425 6.383 1.00 92.19 580 ASP A O 1
ATOM 4463 N N . VAL A 1 581 ? 12.487 -8.498 6.746 1.00 94.50 581 VAL A N 1
ATOM 4464 C CA . VAL A 1 581 ? 12.535 -8.356 8.209 1.00 94.50 581 VAL A CA 1
ATOM 4465 C C . VAL A 1 581 ? 13.777 -9.065 8.761 1.00 94.50 581 VAL A C 1
ATOM 4467 O O . VAL A 1 581 ? 14.042 -10.219 8.428 1.00 94.50 581 VAL A O 1
ATOM 4470 N N . GLY A 1 582 ? 14.543 -8.369 9.605 1.00 90.81 582 GLY A N 1
ATOM 4471 C CA . GLY A 1 582 ? 15.844 -8.831 10.098 1.00 90.81 582 GLY A CA 1
ATOM 4472 C C . GLY A 1 582 ? 17.024 -8.537 9.164 1.00 90.81 582 GLY A C 1
ATOM 4473 O O . GLY A 1 582 ? 18.155 -8.882 9.508 1.00 90.81 582 GLY A O 1
ATOM 4474 N N . GLY A 1 583 ? 16.780 -7.901 8.016 1.00 91.25 583 GLY A N 1
ATOM 4475 C CA . GLY A 1 583 ? 17.776 -7.174 7.230 1.00 91.25 583 GLY A CA 1
ATOM 4476 C C . GLY A 1 583 ? 17.756 -5.676 7.546 1.00 91.25 583 GLY A C 1
ATOM 4477 O O . GLY A 1 583 ? 17.113 -5.221 8.495 1.00 91.25 583 GLY A O 1
ATOM 4478 N N . GLY A 1 584 ? 18.454 -4.881 6.741 1.00 90.62 584 GLY A N 1
ATOM 4479 C CA . GLY A 1 584 ? 18.496 -3.436 6.926 1.00 90.62 584 GLY A CA 1
ATOM 4480 C C . GLY A 1 584 ? 18.782 -2.660 5.652 1.00 90.62 584 GLY A C 1
ATOM 4481 O O . GLY A 1 584 ? 19.194 -3.208 4.631 1.00 90.62 584 GLY A O 1
ATOM 4482 N N . TYR A 1 585 ? 18.564 -1.356 5.731 1.00 89.19 585 TYR A N 1
ATOM 4483 C CA . TYR A 1 585 ? 19.028 -0.393 4.749 1.00 89.19 585 TYR A CA 1
ATOM 4484 C C . TYR A 1 585 ? 20.383 0.160 5.160 1.00 89.19 585 TYR A C 1
ATOM 4486 O O . TYR A 1 585 ? 20.655 0.370 6.345 1.00 89.19 585 TYR A O 1
ATOM 4494 N N . THR A 1 586 ? 21.199 0.469 4.163 1.00 83.88 586 THR A N 1
ATOM 4495 C CA . THR A 1 586 ? 22.332 1.378 4.308 1.00 83.88 586 THR A CA 1
ATOM 4496 C C . THR A 1 586 ? 22.293 2.419 3.204 1.00 83.88 586 THR A C 1
ATOM 4498 O O . THR A 1 586 ? 21.885 2.121 2.078 1.00 83.88 586 THR A O 1
ATOM 4501 N N . MET A 1 587 ? 22.706 3.644 3.514 1.00 81.00 587 MET A N 1
ATOM 4502 C CA . MET A 1 587 ? 22.814 4.717 2.536 1.00 81.00 587 MET A CA 1
ATOM 4503 C C . MET A 1 587 ? 24.165 5.403 2.585 1.00 81.00 587 MET A C 1
ATOM 4505 O O . MET A 1 587 ? 24.683 5.660 3.663 1.00 81.00 587 MET A O 1
ATOM 4509 N N . ASN A 1 588 ? 24.706 5.734 1.416 1.00 76.44 588 ASN A N 1
ATOM 4510 C CA . ASN A 1 588 ? 25.987 6.414 1.242 1.00 76.44 588 ASN A CA 1
ATOM 4511 C C . ASN A 1 588 ? 25.812 7.661 0.355 1.00 76.44 588 ASN A C 1
ATOM 4513 O O . ASN A 1 588 ? 24.986 7.642 -0.555 1.00 76.44 588 ASN A O 1
ATOM 4517 N N . THR A 1 589 ? 26.592 8.721 0.589 1.00 69.56 589 THR A N 1
ATOM 4518 C CA . THR A 1 589 ? 26.612 9.954 -0.223 1.00 69.56 589 THR A CA 1
ATOM 4519 C C . THR A 1 589 ? 27.967 10.189 -0.911 1.00 69.56 589 THR A C 1
ATOM 4521 O O . THR A 1 589 ? 29.003 9.690 -0.468 1.00 69.56 589 THR A O 1
ATOM 4524 N N . GLU A 1 590 ? 27.977 10.978 -1.989 1.00 62.91 590 GLU A N 1
ATOM 4525 C CA . GLU A 1 590 ? 29.183 11.331 -2.751 1.00 62.91 590 GLU A CA 1
ATOM 4526 C C . GLU A 1 590 ? 29.966 12.511 -2.129 1.00 62.91 590 GLU A C 1
ATOM 4528 O O . GLU A 1 590 ? 29.401 13.423 -1.533 1.00 62.91 590 GLU A O 1
ATOM 4533 N N . TYR A 1 591 ? 31.293 12.516 -2.312 1.00 51.62 591 TYR A N 1
ATOM 4534 C CA . TYR A 1 591 ? 32.257 13.430 -1.670 1.00 51.62 591 TYR A CA 1
ATOM 4535 C C . TYR A 1 591 ? 32.231 14.900 -2.146 1.00 51.62 591 TYR A C 1
ATOM 4537 O O . TYR A 1 591 ? 32.695 15.766 -1.410 1.00 51.62 591 TYR A O 1
ATOM 4545 N N . ASN A 1 592 ? 31.733 15.213 -3.353 1.00 48.91 592 ASN A N 1
ATOM 4546 C CA . ASN A 1 592 ? 31.810 16.575 -3.929 1.00 48.91 592 ASN A CA 1
ATOM 4547 C C . ASN A 1 592 ? 30.484 17.358 -3.932 1.00 48.91 592 ASN A C 1
ATOM 4549 O O . ASN A 1 592 ? 30.361 18.384 -4.605 1.00 48.91 592 ASN A O 1
ATOM 4553 N N . MET A 1 593 ? 29.488 16.894 -3.182 1.00 44.81 593 MET A N 1
ATOM 4554 C CA . MET A 1 593 ? 28.145 17.455 -3.257 1.00 44.81 593 MET A CA 1
ATOM 4555 C C . MET A 1 593 ? 28.087 18.862 -2.638 1.00 44.81 593 MET A C 1
ATOM 4557 O O . MET A 1 593 ? 28.642 19.085 -1.558 1.00 44.81 593 MET A O 1
ATOM 4561 N N . PRO A 1 594 ? 27.390 19.825 -3.270 1.00 34.84 594 PRO A N 1
ATOM 4562 C CA . PRO A 1 594 ? 27.151 21.131 -2.666 1.00 34.84 594 PRO A CA 1
ATOM 4563 C C . PRO A 1 594 ? 26.469 20.959 -1.298 1.00 34.84 594 PRO A C 1
ATOM 4565 O O . PRO A 1 594 ? 25.344 20.470 -1.229 1.00 34.84 594 PRO A O 1
ATOM 4568 N N . GLY A 1 595 ? 27.163 21.327 -0.217 1.00 39.34 595 GLY A N 1
ATOM 4569 C CA . GLY A 1 595 ? 26.650 21.249 1.158 1.00 39.34 595 GLY A CA 1
ATOM 4570 C C . GLY A 1 595 ? 27.220 20.130 2.043 1.00 39.34 595 GLY A C 1
ATOM 4571 O O . GLY A 1 595 ? 26.931 20.131 3.236 1.00 39.34 595 GLY A O 1
ATOM 4572 N N . SER A 1 596 ? 28.058 19.213 1.538 1.00 45.03 596 SER A N 1
ATOM 4573 C CA . SER A 1 596 ? 28.771 18.260 2.407 1.00 45.03 596 SER A CA 1
ATOM 4574 C C . SER A 1 596 ? 29.978 18.936 3.069 1.00 45.03 596 SER A C 1
ATOM 4576 O O . SER A 1 596 ? 30.929 19.316 2.385 1.00 45.03 596 SER A O 1
ATOM 4578 N N . GLY A 1 597 ? 29.956 19.106 4.394 1.00 43.84 597 GLY A N 1
ATOM 4579 C CA . GLY A 1 597 ? 31.108 19.615 5.143 1.00 43.84 597 GLY A CA 1
ATOM 4580 C C . GLY A 1 597 ? 32.330 18.701 4.991 1.00 43.84 597 GLY A C 1
ATOM 4581 O O . GLY A 1 597 ? 32.216 17.478 5.058 1.00 43.84 597 GLY A O 1
ATOM 4582 N N . VAL A 1 598 ? 33.511 19.288 4.785 1.00 43.84 598 VAL A N 1
ATOM 4583 C CA . VAL A 1 598 ? 34.776 18.543 4.726 1.00 43.84 598 VAL A CA 1
ATOM 4584 C C . VAL A 1 598 ? 35.181 18.156 6.148 1.00 43.84 598 VAL A C 1
ATOM 4586 O O . VAL A 1 598 ? 35.525 19.026 6.944 1.00 43.84 598 VAL A O 1
ATOM 4589 N N . VAL A 1 599 ? 35.184 16.859 6.464 1.00 42.94 599 VAL A N 1
ATOM 4590 C CA . VAL A 1 599 ? 35.844 16.340 7.673 1.00 42.94 599 VAL A CA 1
ATOM 4591 C C . VAL A 1 599 ? 37.323 16.097 7.333 1.00 42.94 599 VAL A C 1
ATOM 4593 O O . VAL A 1 599 ? 37.611 15.261 6.470 1.00 42.94 599 VAL A O 1
ATOM 4596 N N . PRO A 1 600 ? 38.286 16.806 7.955 1.00 34.81 600 PRO A N 1
ATOM 4597 C CA . PRO A 1 600 ? 39.707 16.620 7.665 1.00 34.81 600 PRO A CA 1
ATOM 4598 C C . PRO A 1 600 ? 40.145 15.163 7.881 1.00 34.81 600 PRO A C 1
ATOM 4600 O O . PRO A 1 600 ? 39.846 14.564 8.908 1.00 34.81 600 PRO A O 1
ATOM 4603 N N . GLY A 1 601 ? 40.844 14.578 6.903 1.00 39.75 601 GLY A N 1
ATOM 4604 C CA . GLY A 1 601 ? 41.346 13.196 6.967 1.00 39.75 601 GLY A CA 1
ATOM 4605 C C . GLY A 1 601 ? 40.369 12.105 6.502 1.00 39.75 601 GLY A C 1
ATOM 4606 O O . GLY A 1 601 ? 40.809 10.991 6.221 1.00 39.75 601 GLY A O 1
ATOM 4607 N N . HIS A 1 602 ? 39.081 12.412 6.318 1.00 39.84 602 HIS A N 1
ATOM 4608 C CA . HIS A 1 602 ? 38.082 11.459 5.827 1.00 39.84 602 HIS A CA 1
ATOM 4609 C C . HIS A 1 602 ? 37.607 11.837 4.419 1.00 39.84 602 HIS A C 1
ATOM 4611 O O . HIS A 1 602 ? 37.080 12.917 4.178 1.00 39.84 602 HIS A O 1
ATOM 4617 N N . ARG A 1 603 ? 37.792 10.924 3.456 1.00 42.03 603 ARG A N 1
ATOM 4618 C CA . ARG A 1 603 ? 37.445 11.152 2.039 1.00 42.03 603 ARG A CA 1
ATOM 4619 C C . ARG A 1 603 ? 35.943 11.038 1.728 1.00 42.03 603 ARG A C 1
ATOM 4621 O O . ARG A 1 603 ? 35.580 11.269 0.587 1.00 42.03 603 ARG A O 1
ATOM 4628 N N . ARG A 1 604 ? 35.090 10.609 2.669 1.00 55.22 604 ARG A N 1
ATOM 4629 C CA . ARG A 1 604 ? 33.653 10.300 2.476 1.00 55.22 604 ARG A CA 1
ATOM 4630 C C . ARG A 1 604 ? 32.937 10.272 3.828 1.00 55.22 604 ARG A C 1
ATOM 4632 O O . ARG A 1 604 ? 33.455 9.616 4.729 1.00 55.22 604 ARG A O 1
ATOM 4639 N N . TRP A 1 605 ? 31.760 10.888 3.966 1.00 54.16 605 TRP A N 1
ATOM 4640 C CA . TRP A 1 605 ? 30.890 10.664 5.129 1.00 54.16 605 TRP A CA 1
ATOM 4641 C C . TRP A 1 605 ? 29.446 11.114 4.863 1.00 54.16 605 TRP A C 1
ATOM 4643 O O . TRP A 1 605 ? 29.225 12.285 4.584 1.00 54.16 605 TRP A O 1
ATOM 4653 N N . ASN A 1 606 ? 28.497 10.173 4.917 1.00 57.69 606 ASN A N 1
ATOM 4654 C CA . ASN A 1 606 ? 27.171 10.276 5.555 1.00 57.69 606 ASN A CA 1
ATOM 4655 C C . ASN A 1 606 ? 26.486 8.917 5.378 1.00 57.69 606 ASN A C 1
ATOM 4657 O O . ASN A 1 606 ? 25.766 8.696 4.401 1.00 57.69 606 ASN A O 1
ATOM 4661 N N . PHE A 1 607 ? 26.779 8.006 6.307 1.00 68.62 607 PHE A N 1
ATOM 4662 C CA . PHE A 1 607 ? 26.133 6.703 6.393 1.00 68.62 607 PHE A CA 1
ATOM 4663 C C . PHE A 1 607 ? 24.876 6.798 7.244 1.00 68.62 607 PHE A C 1
ATOM 4665 O O . PHE A 1 607 ? 24.938 7.283 8.370 1.00 68.62 607 PHE A O 1
ATOM 4672 N N . HIS A 1 608 ? 23.758 6.313 6.720 1.00 79.31 608 HIS A N 1
ATOM 4673 C CA . HIS A 1 608 ? 22.563 6.070 7.518 1.00 79.31 608 HIS A CA 1
ATOM 4674 C C . HIS A 1 608 ? 22.180 4.600 7.400 1.00 79.31 608 HIS A C 1
ATOM 4676 O O . HIS A 1 608 ? 22.259 4.024 6.315 1.00 79.31 608 HIS A O 1
ATOM 4682 N N . TRP A 1 609 ? 21.823 4.001 8.530 1.00 86.19 609 TRP A N 1
ATOM 4683 C CA . TRP A 1 609 ? 21.486 2.592 8.649 1.00 86.19 609 TRP A CA 1
ATOM 4684 C C . TRP A 1 609 ? 20.150 2.460 9.352 1.00 86.19 609 TRP A C 1
ATOM 4686 O O . TRP A 1 609 ? 19.930 3.110 10.371 1.00 86.19 609 TRP A O 1
ATOM 4696 N N . ALA A 1 610 ? 19.307 1.573 8.839 1.00 89.56 610 ALA A N 1
ATOM 4697 C CA . ALA A 1 610 ? 17.978 1.353 9.382 1.00 89.56 610 ALA A CA 1
ATOM 4698 C C . ALA A 1 610 ? 17.637 -0.137 9.344 1.00 89.56 610 ALA A C 1
ATOM 4700 O O . ALA A 1 610 ? 17.552 -0.727 8.267 1.00 89.56 610 ALA A O 1
ATOM 4701 N N . GLY A 1 611 ? 17.511 -0.770 10.511 1.00 92.62 611 GLY A N 1
ATOM 4702 C CA . GLY A 1 611 ? 17.182 -2.195 10.606 1.00 92.62 611 GLY A CA 1
ATOM 4703 C C . GLY A 1 611 ? 15.678 -2.412 10.471 1.00 92.62 611 GLY A C 1
ATOM 4704 O O . GLY A 1 611 ? 14.912 -1.758 11.176 1.00 92.62 611 GLY A O 1
ATOM 4705 N N . VAL A 1 612 ? 15.246 -3.314 9.587 1.00 95.25 612 VAL A N 1
ATOM 4706 C CA . VAL A 1 612 ? 13.821 -3.577 9.328 1.00 95.25 612 VAL A CA 1
ATOM 4707 C C . VAL A 1 612 ? 13.270 -4.552 10.362 1.00 95.25 612 VAL A C 1
ATOM 4709 O O . VAL A 1 612 ? 13.717 -5.696 10.456 1.00 95.25 612 VAL A O 1
ATOM 4712 N N . ILE A 1 613 ? 12.257 -4.109 11.105 1.00 96.06 613 ILE A N 1
ATOM 4713 C CA . ILE A 1 613 ? 11.610 -4.892 12.166 1.00 96.06 613 ILE A CA 1
ATOM 4714 C C . ILE A 1 613 ? 10.230 -5.418 11.772 1.00 96.06 613 ILE A C 1
ATOM 4716 O O . ILE A 1 613 ? 9.812 -6.454 12.272 1.00 96.06 613 ILE A O 1
ATOM 4720 N N . LEU A 1 614 ? 9.510 -4.725 10.889 1.00 95.81 614 LEU A N 1
ATOM 4721 C CA . LEU A 1 614 ? 8.177 -5.100 10.416 1.00 95.81 614 LEU A CA 1
ATOM 4722 C C . LEU A 1 614 ? 8.044 -4.693 8.952 1.00 95.81 614 LEU A C 1
ATOM 4724 O O . LEU A 1 614 ? 8.663 -3.727 8.503 1.00 95.81 614 LEU A O 1
ATOM 4728 N N . LYS A 1 615 ? 7.202 -5.413 8.218 1.00 93.69 615 LYS A N 1
ATOM 4729 C CA . LYS A 1 615 ? 6.908 -5.125 6.818 1.00 93.69 615 LYS A CA 1
ATOM 4730 C C . LYS A 1 615 ? 5.442 -5.391 6.541 1.00 93.69 615 LYS A C 1
ATOM 4732 O O . LYS A 1 615 ? 4.958 -6.467 6.871 1.00 93.69 615 LYS A O 1
ATOM 4737 N N . ASP A 1 616 ? 4.749 -4.432 5.946 1.00 90.94 616 ASP A N 1
ATOM 4738 C CA . ASP A 1 616 ? 3.348 -4.580 5.573 1.00 90.94 616 ASP A CA 1
ATOM 4739 C C . ASP A 1 616 ? 3.104 -4.076 4.146 1.00 90.94 616 ASP A C 1
ATOM 4741 O O . ASP A 1 616 ? 3.134 -2.876 3.879 1.00 90.94 616 ASP A O 1
ATOM 4745 N N . GLY A 1 617 ? 2.870 -5.008 3.219 1.00 86.31 617 GLY A N 1
ATOM 4746 C CA . GLY A 1 617 ? 2.795 -4.695 1.792 1.00 86.31 617 GLY A CA 1
ATOM 4747 C C . GLY A 1 617 ? 4.141 -4.181 1.284 1.00 86.31 617 GLY A C 1
ATOM 4748 O O . GLY A 1 617 ? 5.164 -4.854 1.437 1.00 86.31 617 GLY A O 1
ATOM 4749 N N . SER A 1 618 ? 4.144 -2.996 0.678 1.00 82.88 618 SER A N 1
ATOM 4750 C CA . SER A 1 618 ? 5.358 -2.289 0.272 1.00 82.88 618 SER A CA 1
ATOM 4751 C C . SER A 1 618 ? 6.049 -1.532 1.404 1.00 82.88 618 SER A C 1
ATOM 4753 O O . SER A 1 618 ? 7.172 -1.068 1.203 1.00 82.88 618 SER A O 1
ATOM 4755 N N . ASP A 1 619 ? 5.404 -1.382 2.563 1.00 89.06 619 ASP A N 1
ATOM 4756 C CA . ASP A 1 619 ? 5.907 -0.515 3.622 1.00 89.06 619 ASP A CA 1
ATOM 4757 C C . ASP A 1 619 ? 6.842 -1.259 4.564 1.00 89.06 619 ASP A C 1
ATOM 4759 O O . ASP A 1 619 ? 6.525 -2.340 5.064 1.00 89.06 619 ASP A O 1
ATOM 4763 N N . ASN A 1 620 ? 7.987 -0.644 4.845 1.00 92.56 620 ASN A N 1
ATOM 4764 C CA . ASN A 1 620 ? 8.968 -1.162 5.789 1.00 92.56 620 ASN A CA 1
ATOM 4765 C C . ASN A 1 620 ? 8.980 -0.289 7.036 1.00 92.56 620 ASN A C 1
ATOM 4767 O O . ASN A 1 620 ? 9.068 0.936 6.936 1.00 92.56 620 ASN A O 1
ATOM 4771 N N . VAL A 1 621 ? 8.939 -0.929 8.199 1.00 94.25 621 VAL A N 1
ATOM 4772 C CA . VAL A 1 621 ? 9.116 -0.274 9.491 1.00 94.25 621 VAL A CA 1
ATOM 4773 C C . VAL A 1 621 ? 10.489 -0.626 10.021 1.00 94.25 621 VAL A C 1
ATOM 4775 O O . VAL A 1 621 ? 10.861 -1.803 10.095 1.00 94.25 621 VAL A O 1
ATOM 4778 N N . THR A 1 622 ? 11.223 0.394 10.419 1.00 94.38 622 THR A N 1
ATOM 4779 C CA . THR A 1 622 ? 12.581 0.280 10.927 1.00 94.38 622 THR A CA 1
ATOM 4780 C C . THR A 1 622 ? 12.642 0.650 12.399 1.00 94.38 622 THR A C 1
ATOM 4782 O O . THR A 1 622 ? 11.800 1.397 12.898 1.00 94.38 622 THR A O 1
ATOM 4785 N N . LEU A 1 623 ? 13.623 0.084 13.099 1.00 93.62 623 LEU A N 1
ATOM 4786 C CA . LEU A 1 623 ? 14.040 0.531 14.424 1.00 93.62 623 LEU A CA 1
ATOM 4787 C C . LEU A 1 623 ? 15.399 1.198 14.281 1.00 93.62 623 LEU A C 1
ATOM 4789 O O . LEU A 1 623 ? 16.379 0.561 13.885 1.00 93.62 623 LEU A O 1
ATOM 4793 N N . GLU A 1 624 ? 15.441 2.481 14.586 1.00 89.19 624 GLU A N 1
ATOM 4794 C CA . GLU A 1 624 ? 16.590 3.337 14.353 1.00 89.19 624 GLU A CA 1
ATOM 4795 C C . GLU A 1 624 ? 16.996 4.040 15.633 1.00 89.19 624 GLU A C 1
ATOM 4797 O O . GLU A 1 624 ? 16.222 4.180 16.571 1.00 89.19 624 GLU A O 1
ATOM 4802 N N . ASN A 1 625 ? 18.244 4.478 15.682 1.00 85.88 625 ASN A N 1
ATOM 4803 C CA . ASN A 1 625 ? 18.709 5.373 16.724 1.00 85.88 625 ASN A CA 1
ATOM 4804 C C . ASN A 1 625 ? 19.667 6.366 16.083 1.00 85.88 625 ASN A C 1
ATOM 4806 O O . ASN A 1 625 ? 20.531 5.972 15.291 1.00 85.88 625 ASN A O 1
ATOM 4810 N N . TYR A 1 626 ? 19.466 7.644 16.384 1.00 64.56 626 TYR A N 1
ATOM 4811 C CA . TYR A 1 626 ? 20.185 8.735 15.753 1.00 64.56 626 TYR A CA 1
ATOM 4812 C C . TYR A 1 626 ? 20.741 9.676 16.817 1.00 64.56 626 TYR A C 1
ATOM 4814 O O . TYR A 1 626 ? 20.092 10.639 17.221 1.00 64.56 626 TYR A O 1
ATOM 4822 N N . ALA A 1 627 ? 21.975 9.424 17.250 1.00 52.41 627 ALA A N 1
ATOM 4823 C CA . ALA A 1 627 ? 22.725 10.379 18.053 1.00 52.41 627 ALA A CA 1
ATOM 4824 C C . ALA A 1 627 ? 24.101 10.651 17.434 1.00 52.41 627 ALA A C 1
ATOM 4826 O O . ALA A 1 627 ? 24.872 9.750 17.108 1.00 52.41 627 ALA A O 1
ATOM 4827 N N . VAL A 1 628 ? 24.398 11.940 17.265 1.00 52.34 628 VAL A N 1
ATOM 4828 C CA . VAL A 1 628 ? 25.680 12.452 16.772 1.00 52.34 628 VAL A CA 1
ATOM 4829 C C . VAL A 1 628 ? 26.628 12.551 17.967 1.00 52.34 628 VAL A C 1
ATOM 4831 O O . VAL A 1 628 ? 26.370 13.321 18.891 1.00 52.34 628 VAL A O 1
ATOM 4834 N N . GLY A 1 629 ? 27.703 11.761 17.985 1.00 61.75 629 GLY A N 1
ATOM 4835 C CA . GLY A 1 629 ? 28.656 11.763 19.096 1.00 61.75 629 GLY A CA 1
ATOM 4836 C C . GLY A 1 629 ? 29.565 10.535 19.135 1.00 61.75 629 GLY A C 1
ATOM 4837 O O . GLY A 1 629 ? 30.087 10.100 18.112 1.00 61.75 629 GLY A O 1
ATOM 4838 N N . ASP A 1 630 ? 29.769 10.000 20.340 1.00 68.62 630 ASP A N 1
ATOM 4839 C CA . ASP A 1 630 ? 30.619 8.839 20.612 1.00 68.62 630 ASP A CA 1
ATOM 4840 C C . ASP A 1 630 ? 29.898 7.516 20.253 1.00 68.62 630 ASP A C 1
ATOM 4842 O O . ASP A 1 630 ? 28.876 7.188 20.865 1.00 68.62 630 ASP A O 1
ATOM 4846 N N . PRO A 1 631 ? 30.428 6.705 19.313 1.00 68.69 631 PRO A N 1
ATOM 4847 C CA . PRO A 1 631 ? 29.819 5.438 18.902 1.00 68.69 631 PRO A CA 1
ATOM 4848 C C . PRO A 1 631 ? 29.819 4.366 20.004 1.00 68.69 631 PRO A C 1
ATOM 4850 O O . PRO A 1 631 ? 29.296 3.268 19.795 1.00 68.69 631 PRO A O 1
ATOM 4853 N N . ALA A 1 632 ? 30.446 4.610 21.157 1.00 78.25 632 ALA A N 1
ATOM 4854 C CA . ALA A 1 632 ? 30.358 3.759 22.339 1.00 78.25 632 ALA A CA 1
ATOM 4855 C C . ALA A 1 632 ? 29.153 4.089 23.239 1.00 78.25 632 ALA A C 1
ATOM 4857 O O . ALA A 1 632 ? 28.939 3.400 24.242 1.00 78.25 632 ALA A O 1
ATOM 4858 N N . VAL A 1 633 ? 28.361 5.117 22.930 1.00 84.25 633 VAL A N 1
ATOM 4859 C CA . VAL A 1 633 ? 27.158 5.475 23.694 1.00 84.25 633 VAL A CA 1
ATOM 4860 C C . VAL A 1 633 ? 25.994 4.553 23.327 1.00 84.25 633 VAL A C 1
ATOM 4862 O O . VAL A 1 633 ? 25.816 4.166 22.174 1.00 84.25 633 VAL A O 1
ATOM 4865 N N . ALA A 1 634 ? 25.196 4.200 24.329 1.00 86.50 634 ALA A N 1
ATOM 4866 C CA . ALA A 1 634 ? 23.896 3.564 24.168 1.00 86.50 634 ALA A CA 1
ATOM 4867 C C . ALA A 1 634 ? 22.887 4.344 25.019 1.00 86.50 634 ALA A C 1
ATOM 4869 O O . ALA A 1 634 ? 23.227 4.778 26.122 1.00 86.50 634 ALA A O 1
ATOM 4870 N N . ASN A 1 635 ? 21.691 4.563 24.485 1.00 86.50 635 ASN A N 1
ATOM 4871 C CA . ASN A 1 635 ? 20.648 5.396 25.083 1.00 86.50 635 ASN A CA 1
ATOM 4872 C C . ASN A 1 635 ? 19.254 4.866 24.696 1.00 86.50 635 ASN A C 1
ATOM 4874 O O . ASN A 1 635 ? 19.123 3.849 24.013 1.00 86.50 635 ASN A O 1
ATOM 4878 N N . GLN A 1 636 ? 18.213 5.561 25.146 1.00 86.62 636 GLN A N 1
ATOM 4879 C CA . GLN A 1 636 ? 16.806 5.214 24.917 1.00 86.62 636 GLN A CA 1
ATOM 4880 C C . GLN A 1 636 ? 16.159 6.089 23.830 1.00 86.62 636 GLN A C 1
ATOM 4882 O O . GLN A 1 636 ? 14.939 6.109 23.713 1.00 86.62 636 GLN A O 1
ATOM 4887 N N . ASP A 1 637 ? 16.970 6.795 23.037 1.00 84.25 637 ASP A N 1
ATOM 4888 C CA . ASP A 1 637 ? 16.522 7.773 22.032 1.00 84.25 637 ASP A CA 1
ATOM 4889 C C . ASP A 1 637 ? 16.243 7.123 20.661 1.00 84.25 637 ASP A C 1
ATOM 4891 O O . ASP A 1 637 ? 16.273 7.779 19.620 1.00 84.25 637 ASP A O 1
ATOM 4895 N N . TRP A 1 638 ? 16.018 5.807 20.645 1.00 88.69 638 TRP A N 1
ATOM 4896 C CA . TRP A 1 638 ? 15.665 5.078 19.433 1.00 88.69 638 TRP A CA 1
ATOM 4897 C C . TRP A 1 638 ? 14.244 5.420 18.995 1.00 88.69 638 TRP A C 1
ATOM 4899 O O . TRP A 1 638 ? 13.369 5.610 19.828 1.00 88.69 638 TRP A O 1
ATOM 4909 N N . ASN A 1 639 ? 13.976 5.406 17.695 1.00 90.19 639 ASN A N 1
ATOM 4910 C CA . ASN A 1 639 ? 12.649 5.619 17.140 1.00 90.19 639 ASN A CA 1
ATOM 4911 C C . ASN A 1 639 ? 12.259 4.513 16.158 1.00 90.19 639 ASN A C 1
ATOM 4913 O O . ASN A 1 639 ? 13.084 3.763 15.637 1.00 90.19 639 ASN A O 1
ATOM 4917 N N . PHE A 1 640 ? 10.958 4.400 15.923 1.00 92.62 640 PHE A N 1
ATOM 4918 C CA . PHE A 1 640 ? 10.457 3.733 14.740 1.00 92.62 640 PHE A CA 1
ATOM 4919 C C . PHE A 1 640 ? 10.465 4.725 13.581 1.00 92.62 640 PHE A C 1
ATOM 4921 O O . PHE A 1 640 ? 10.126 5.893 13.779 1.00 92.62 640 PHE A O 1
ATOM 4928 N N . GLU A 1 641 ? 10.716 4.256 12.364 1.00 89.94 641 GLU A N 1
ATOM 4929 C CA . GLU A 1 641 ? 10.366 4.974 11.136 1.00 89.94 641 GLU A CA 1
ATOM 4930 C C . GLU A 1 641 ? 9.628 4.042 10.175 1.00 89.94 641 GLU A C 1
ATOM 4932 O O . GLU A 1 641 ? 9.713 2.822 10.283 1.00 89.94 641 GLU A O 1
ATOM 4937 N N . MET A 1 642 ? 8.790 4.604 9.301 1.00 90.31 642 MET A N 1
ATOM 4938 C CA . MET A 1 642 ? 7.994 3.822 8.357 1.00 90.31 642 MET A CA 1
ATOM 4939 C C . MET A 1 642 ? 8.087 4.422 6.958 1.00 90.31 642 MET A C 1
ATOM 4941 O O . MET A 1 642 ? 7.557 5.506 6.700 1.00 90.31 642 MET A O 1
ATOM 4945 N N . TYR A 1 643 ? 8.712 3.671 6.056 1.00 86.81 643 TYR A N 1
ATOM 4946 C CA . TYR A 1 643 ? 8.949 4.035 4.661 1.00 86.81 643 TYR A CA 1
ATOM 4947 C C . TYR A 1 643 ? 7.854 3.449 3.762 1.00 86.81 643 TYR A C 1
ATOM 4949 O O . TYR A 1 643 ? 7.471 2.298 3.958 1.00 86.81 643 TYR A O 1
ATOM 4957 N N . GLY A 1 644 ? 7.366 4.230 2.785 1.00 72.75 644 GLY A N 1
ATOM 4958 C CA . GLY A 1 644 ? 6.342 3.814 1.802 1.00 72.75 644 GLY A CA 1
ATOM 4959 C C . GLY A 1 644 ? 4.947 4.432 1.960 1.00 72.75 644 GLY A C 1
ATOM 4960 O O . GLY A 1 644 ? 4.192 4.531 0.990 1.00 72.75 644 GLY A O 1
ATOM 4961 N N . THR A 1 645 ? 4.644 4.993 3.135 1.00 62.09 645 THR A N 1
ATOM 4962 C CA . THR A 1 645 ? 3.293 5.491 3.467 1.00 62.09 645 THR A CA 1
ATOM 4963 C C . THR A 1 645 ? 3.023 6.953 3.121 1.00 62.09 645 THR A C 1
ATOM 4965 O O . THR A 1 645 ? 1.865 7.337 2.959 1.00 62.09 645 THR A O 1
ATOM 4968 N N . VAL A 1 646 ? 4.053 7.800 3.000 1.00 59.72 646 VAL A N 1
ATOM 4969 C CA . VAL A 1 646 ? 3.860 9.240 2.722 1.00 59.72 646 VAL A CA 1
ATOM 4970 C C . VAL A 1 646 ? 3.381 9.459 1.284 1.00 59.72 646 VAL A C 1
ATOM 4972 O O . VAL A 1 646 ? 2.519 10.300 1.027 1.00 59.72 646 VAL A O 1
ATOM 4975 N N . LYS A 1 647 ? 3.905 8.676 0.338 1.00 62.34 647 LYS A N 1
ATOM 4976 C CA . LYS A 1 647 ? 3.399 8.562 -1.032 1.00 62.34 647 LYS A CA 1
ATOM 4977 C C . LYS A 1 647 ? 3.442 7.091 -1.410 1.00 62.34 647 LYS A C 1
ATOM 4979 O O . LYS A 1 647 ? 4.489 6.472 -1.265 1.00 62.34 647 LYS A O 1
ATOM 4984 N N . LYS A 1 648 ? 2.335 6.554 -1.928 1.00 59.75 648 LYS A N 1
ATOM 4985 C CA . LYS A 1 648 ? 2.269 5.152 -2.359 1.00 59.75 648 LYS A CA 1
ATOM 4986 C C . LYS A 1 648 ? 3.434 4.837 -3.306 1.00 59.75 648 LYS A C 1
ATOM 4988 O O . LYS A 1 648 ? 3.561 5.481 -4.347 1.00 59.75 648 LYS A O 1
ATOM 4993 N N . GLY A 1 649 ? 4.256 3.856 -2.936 1.00 62.53 649 GLY A N 1
ATOM 4994 C CA . GLY A 1 649 ? 5.434 3.443 -3.704 1.00 62.53 649 GLY A CA 1
ATOM 4995 C C . GLY A 1 649 ? 6.696 4.283 -3.476 1.00 62.53 649 GLY A C 1
ATOM 4996 O O . GLY A 1 649 ? 7.659 4.095 -4.212 1.00 62.53 649 GLY A O 1
ATOM 4997 N N . GLN A 1 650 ? 6.716 5.196 -2.497 1.00 82.25 650 GLN A N 1
ATOM 4998 C CA . GLN A 1 650 ? 7.935 5.903 -2.098 1.00 82.25 650 GLN A CA 1
ATOM 4999 C C . GLN A 1 650 ? 8.886 4.953 -1.377 1.00 82.25 650 GLN A C 1
ATOM 5001 O O . GLN A 1 650 ? 8.526 4.319 -0.394 1.00 82.25 650 GLN A O 1
ATOM 5006 N N . THR A 1 651 ? 10.129 4.889 -1.817 1.00 85.50 651 THR A N 1
ATOM 5007 C CA . THR A 1 651 ? 11.120 3.995 -1.213 1.00 85.50 651 THR A CA 1
ATOM 5008 C C . THR A 1 651 ? 11.882 4.695 -0.084 1.00 85.50 651 THR A C 1
ATOM 5010 O O . THR A 1 651 ? 11.868 5.925 0.025 1.00 85.50 651 THR A O 1
ATOM 5013 N N . PHE A 1 652 ? 12.599 3.919 0.739 1.00 88.31 652 PHE A N 1
ATOM 5014 C CA . PHE A 1 652 ? 13.584 4.454 1.693 1.00 88.31 652 PHE A CA 1
ATOM 5015 C C . PHE A 1 652 ? 14.529 5.452 1.004 1.00 88.31 652 PHE A C 1
ATOM 5017 O O . PHE A 1 652 ? 14.803 6.533 1.527 1.00 88.31 652 PHE A O 1
ATOM 5024 N N . HIS A 1 653 ? 14.969 5.111 -0.208 1.00 87.44 653 HIS A N 1
ATOM 5025 C CA . HIS A 1 653 ? 15.826 5.943 -1.036 1.00 87.44 653 HIS A CA 1
ATOM 5026 C C . HIS A 1 653 ? 15.181 7.284 -1.400 1.00 87.44 653 HIS A C 1
ATOM 5028 O O . HIS A 1 653 ? 15.774 8.337 -1.179 1.00 87.44 653 HIS A O 1
ATOM 5034 N N . ASP A 1 654 ? 13.948 7.252 -1.911 1.00 85.31 654 ASP A N 1
ATOM 5035 C CA . ASP A 1 654 ? 13.232 8.456 -2.341 1.00 85.31 654 ASP A CA 1
ATOM 5036 C C . ASP A 1 654 ? 12.948 9.400 -1.168 1.00 85.31 654 ASP A C 1
ATOM 5038 O O . ASP A 1 654 ? 12.984 10.621 -1.325 1.00 85.31 654 ASP A O 1
ATOM 5042 N N . GLN A 1 655 ? 12.654 8.850 0.016 1.00 84.50 655 GLN A N 1
ATOM 5043 C CA . GLN A 1 655 ? 12.430 9.640 1.228 1.00 84.50 655 GLN A CA 1
ATOM 5044 C C . GLN A 1 655 ? 13.698 10.387 1.655 1.00 84.50 655 GLN A C 1
ATOM 5046 O O . GLN A 1 655 ? 13.637 11.593 1.898 1.00 84.50 655 GLN A O 1
ATOM 5051 N N . HIS A 1 656 ? 14.844 9.707 1.690 1.00 80.31 656 HIS A N 1
ATOM 5052 C CA . HIS A 1 656 ? 16.106 10.318 2.111 1.00 80.31 656 HIS A CA 1
ATOM 5053 C C . HIS A 1 656 ? 16.756 11.216 1.054 1.00 80.31 656 HIS A C 1
ATOM 5055 O O . HIS A 1 656 ? 17.452 12.168 1.398 1.00 80.31 656 HIS A O 1
ATOM 5061 N N . LEU A 1 657 ? 16.547 10.948 -0.236 1.00 78.56 657 LEU A N 1
ATOM 5062 C CA . LEU A 1 657 ? 16.931 11.904 -1.275 1.00 78.56 657 LEU A CA 1
ATOM 5063 C C . LEU A 1 657 ? 16.041 13.149 -1.222 1.00 78.56 657 LEU A C 1
ATOM 5065 O O . LEU A 1 657 ? 16.532 14.269 -1.347 1.00 78.56 657 LEU A O 1
ATOM 5069 N N . GLY A 1 658 ? 14.737 12.966 -0.995 1.00 77.12 658 GLY A N 1
ATOM 5070 C CA . GLY A 1 658 ? 13.769 14.057 -0.910 1.00 77.12 658 GLY A CA 1
ATOM 5071 C C . GLY A 1 658 ? 13.973 14.994 0.286 1.00 77.12 658 GLY A C 1
ATOM 5072 O O . GLY A 1 658 ? 13.609 16.164 0.191 1.00 77.12 658 GLY A O 1
ATOM 5073 N N . SER A 1 659 ? 14.567 14.520 1.387 1.00 75.50 659 SER A N 1
ATOM 5074 C CA . SER A 1 659 ? 14.906 15.357 2.551 1.00 75.50 659 SER A CA 1
ATOM 5075 C C . SER A 1 659 ? 16.110 16.274 2.304 1.00 75.50 659 SER A C 1
ATOM 5077 O O . SER A 1 659 ? 16.321 17.224 3.054 1.00 75.50 659 SER A O 1
ATOM 5079 N N . GLY A 1 660 ? 16.931 15.974 1.290 1.00 69.81 660 GLY A N 1
ATOM 5080 C CA . GLY A 1 660 ? 18.187 16.671 1.013 1.00 69.81 660 GLY A CA 1
ATOM 5081 C C . GLY A 1 660 ? 19.320 16.366 2.000 1.00 69.81 660 GLY A C 1
ATOM 5082 O O . GLY A 1 660 ? 20.433 16.851 1.798 1.00 69.81 660 GLY A O 1
ATOM 5083 N N . THR A 1 661 ? 19.094 15.535 3.026 1.00 68.62 661 THR A N 1
ATOM 5084 C CA . THR A 1 661 ? 20.086 15.261 4.088 1.00 68.62 661 THR A CA 1
ATOM 5085 C C . THR A 1 661 ? 21.308 14.489 3.588 1.00 68.62 661 THR A C 1
ATOM 5087 O O . THR A 1 661 ? 22.367 14.540 4.208 1.00 68.62 661 THR A O 1
ATOM 5090 N N . HIS A 1 662 ? 21.195 13.814 2.440 1.00 68.56 662 HIS A N 1
ATOM 5091 C CA . HIS A 1 662 ? 22.273 13.019 1.839 1.00 68.56 662 HIS A CA 1
ATOM 5092 C C . HIS A 1 662 ? 22.643 13.479 0.422 1.00 68.56 662 HIS A C 1
ATOM 5094 O O . HIS A 1 662 ? 23.245 12.723 -0.345 1.00 68.56 662 HIS A O 1
ATOM 5100 N N . GLY A 1 663 ? 22.302 14.721 0.070 1.00 67.44 663 GLY A N 1
ATOM 5101 C CA . GLY A 1 663 ? 22.518 15.269 -1.267 1.00 67.44 663 GLY A CA 1
ATOM 5102 C C . GLY A 1 663 ? 21.618 14.629 -2.333 1.00 67.44 663 GLY A C 1
ATOM 5103 O O . GLY A 1 663 ? 20.676 13.906 -2.030 1.00 67.44 663 GLY A O 1
ATOM 5104 N N . THR A 1 664 ? 21.907 14.902 -3.607 1.00 66.94 664 THR A N 1
ATOM 5105 C CA . THR A 1 664 ? 21.088 14.479 -4.764 1.00 66.94 664 THR A CA 1
ATOM 5106 C C . THR A 1 664 ? 21.592 13.222 -5.482 1.00 66.94 664 THR A C 1
ATOM 5108 O O . THR A 1 664 ? 21.037 12.835 -6.506 1.00 66.94 664 THR A O 1
ATOM 5111 N N . ARG A 1 665 ? 22.661 12.592 -4.979 1.00 69.94 665 ARG A N 1
ATOM 5112 C CA . ARG A 1 665 ? 23.334 11.431 -5.596 1.00 69.94 665 ARG A CA 1
ATOM 5113 C C . ARG A 1 665 ? 23.692 10.354 -4.571 1.00 69.94 665 ARG A C 1
ATOM 5115 O O . ARG A 1 665 ? 24.697 9.665 -4.705 1.00 69.94 665 ARG A O 1
ATOM 5122 N N . ALA A 1 666 ? 22.894 10.241 -3.513 1.00 76.25 666 ALA A N 1
ATOM 5123 C CA . ALA A 1 666 ? 23.061 9.155 -2.560 1.00 76.25 666 ALA A CA 1
ATOM 5124 C C . ALA A 1 666 ? 22.779 7.804 -3.228 1.00 76.25 666 ALA A C 1
ATOM 5126 O O . ALA A 1 666 ? 22.142 7.729 -4.277 1.00 76.25 666 ALA A O 1
ATOM 5127 N N . SER A 1 667 ? 23.240 6.730 -2.605 1.00 80.38 667 SER A N 1
ATOM 5128 C CA . SER A 1 667 ? 22.960 5.364 -3.033 1.00 80.38 667 SER A CA 1
ATOM 5129 C C . SER A 1 667 ? 22.511 4.558 -1.836 1.00 80.38 667 SER A C 1
ATOM 5131 O O . SER A 1 667 ? 23.182 4.592 -0.802 1.00 80.38 667 SER A O 1
ATOM 5133 N N . SER A 1 668 ? 21.385 3.860 -1.964 1.00 85.56 668 SER A N 1
ATOM 5134 C CA . SER A 1 668 ? 20.891 2.982 -0.900 1.00 85.56 668 SER A CA 1
ATOM 5135 C C . SER A 1 668 ? 20.980 1.520 -1.302 1.00 85.56 668 SER A C 1
ATOM 5137 O O . SER A 1 668 ? 20.925 1.183 -2.484 1.00 85.56 668 SER A O 1
ATOM 5139 N N . PHE A 1 669 ? 21.153 0.659 -0.311 1.00 84.75 669 PHE A N 1
ATOM 5140 C CA . PHE A 1 669 ? 21.366 -0.763 -0.514 1.00 84.75 669 PHE A CA 1
ATOM 5141 C C . PHE A 1 669 ? 20.691 -1.563 0.588 1.00 84.75 669 PHE A C 1
ATOM 5143 O O . PHE A 1 669 ? 20.567 -1.096 1.724 1.00 84.75 669 PHE A O 1
ATOM 5150 N N . GLU A 1 670 ? 20.304 -2.786 0.244 1.00 87.81 670 GLU A N 1
ATOM 5151 C CA . GLU A 1 670 ? 19.911 -3.791 1.220 1.00 87.81 670 GLU A CA 1
ATOM 5152 C C . GLU A 1 670 ? 21.147 -4.457 1.839 1.00 87.81 670 GLU A C 1
ATOM 5154 O O . GLU A 1 670 ? 22.138 -4.766 1.163 1.00 87.81 670 GLU A O 1
ATOM 5159 N N . VAL A 1 671 ? 21.084 -4.669 3.149 1.00 86.75 671 VAL A N 1
ATOM 5160 C CA . VAL A 1 671 ? 22.069 -5.427 3.913 1.00 86.75 671 VAL A CA 1
ATOM 5161 C C . VAL A 1 671 ? 21.401 -6.574 4.652 1.00 86.75 671 VAL A C 1
ATOM 5163 O O . VAL A 1 671 ? 20.286 -6.455 5.157 1.00 86.75 671 VAL A O 1
ATOM 5166 N N . GLU A 1 672 ? 22.119 -7.684 4.731 1.00 86.12 672 GLU A N 1
ATOM 5167 C CA . GLU A 1 672 ? 21.701 -8.893 5.432 1.00 86.12 672 GLU A CA 1
ATOM 5168 C C . GLU A 1 672 ? 22.746 -9.245 6.510 1.00 86.12 672 GLU A C 1
ATOM 5170 O O . GLU A 1 672 ? 23.940 -8.951 6.334 1.00 86.12 672 GLU A O 1
ATOM 5175 N N . PRO A 1 673 ? 22.342 -9.868 7.632 1.00 80.12 673 PRO A N 1
ATOM 5176 C CA . PRO A 1 673 ? 23.287 -10.382 8.618 1.00 80.12 673 PRO A CA 1
ATOM 5177 C C . PRO A 1 673 ? 24.243 -11.405 7.986 1.00 80.12 673 PRO A C 1
ATOM 5179 O O . PRO A 1 673 ? 23.899 -12.103 7.032 1.00 80.12 673 PRO A O 1
ATOM 5182 N N . THR A 1 674 ? 25.466 -11.496 8.513 1.00 71.38 674 THR A N 1
ATOM 5183 C CA . THR A 1 674 ? 26.411 -12.544 8.099 1.00 71.38 674 THR A CA 1
ATOM 5184 C C . THR A 1 674 ? 25.834 -13.927 8.439 1.00 71.38 674 THR A C 1
ATOM 5186 O O . THR A 1 674 ? 25.418 -14.091 9.588 1.00 71.38 674 THR A O 1
ATOM 5189 N N . PRO A 1 675 ? 25.823 -14.888 7.491 1.00 58.72 675 PRO A N 1
ATOM 5190 C CA . PRO A 1 675 ? 25.405 -16.266 7.745 1.00 58.72 675 PRO A CA 1
ATOM 5191 C C . PRO A 1 675 ? 26.190 -16.967 8.852 1.00 58.72 675 PRO A C 1
ATOM 5193 O O . PRO A 1 675 ? 27.395 -16.648 9.028 1.00 58.72 675 PRO A O 1
#

Foldseek 3Di:
DQALLCLLVLLCVLLVHDLCRLCVLLVHDSVVNVCRNVVVDQDDLVRSVSSCVSSVAALVVNQVSQVSSVHHRQAAADPCPDPVNVVVVVVVVVVQVVLPPFWKFKAFLLQFTPGIHPNVVLQQPQADLVCLAPSNHPLCQCCPCSHQNVFFPPSVVVLVVVLVVLVVSCSNHVDVSSVVVNCVRPVDDDDPDPPPDDDPDPDQWGWGQDPNDTFTKDWDKAADPDDRHSRRRGMIMITIDTPDPVNVVVSVVSSVVPPPPDDDDPHRDYDPDPDPDDDDDDDDDDDDDDDDDDDDDDDDDDDDDDDDDDDDDDDDDDDDDDDDDDDDDDDDDDPVRDDPDQDPVNLVVCCVPVNPVVSVVVCVVVDDDDDDPADEDEPDDAWFADDVRQWIDHPWQWIWGAPVQLVVLQVQQDDQAFKAKHWDFDSNWYDDPNTTIGGIFIAIDDDPNQVVCVVQCVVRPPPDGPWRKAFQDQLRRQCRHLRFRPPFAWWFAWQQDIDRPLVDLCCVQKVCLLRLLVVLCVVCLPPPLVQPDQAAPVDSNHGNRDPTSVSSLVSLVPRDPVVNCVSCLNTCKQLNPQDDNSKKKKKFAQQPFVPDDDDPPDSGDDIHMWHFRGDDDRKTKTWGHHDDDDSPDIGRRITIDIACGVDHSGGPNNVVCVVCPRHNRMMMTMTHHDD

InterPro domains:
  IPR001387 Cro/C1-type, helix-turn-helix domain [PS50943] (8-62)
  IPR001387 Cro/C1-type, helix-turn-helix domain [SM00530] (7-62)
  IPR001387 Cro/C1-type, helix-turn-helix domain [cd00093] (5-61)
  IPR010982 Lambda repressor-like, DNA-binding domain superfamily [G3DSA:1.10.260.40] (1-67)
  IPR010982 Lambda repressor-like, DNA-binding domain superfamily [SSF47413] (1-61)
  IPR041413 MmyB-like transcription regulator ligand binding [PF17765] (88-252)

pLDDT: mean 71.53, std 21.34, range [25.3, 96.19]